Protein AF-A0A1Y4GS30-F1 (afdb_monomer_lite)

Structure (mmCIF, N/CA/C/O backbone):
data_AF-A0A1Y4GS30-F1
#
_entry.id   AF-A0A1Y4GS30-F1
#
loop_
_atom_site.group_PDB
_atom_site.id
_atom_site.type_symbol
_atom_site.label_atom_id
_atom_site.label_alt_id
_atom_site.label_comp_id
_atom_site.label_asym_id
_atom_site.label_entity_id
_atom_site.label_seq_id
_atom_site.pdbx_PDB_ins_code
_atom_site.Cartn_x
_atom_site.Cartn_y
_atom_site.Cartn_z
_atom_site.occupancy
_atom_site.B_iso_or_equiv
_atom_site.auth_seq_id
_atom_site.auth_comp_id
_atom_site.auth_asym_id
_atom_site.auth_atom_id
_atom_site.pdbx_PDB_model_num
ATOM 1 N N . MET A 1 1 ? -28.323 31.163 42.365 1.00 48.56 1 MET A N 1
ATOM 2 C CA . MET A 1 1 ? -28.363 29.810 41.757 1.00 48.56 1 MET A CA 1
ATOM 3 C C . MET A 1 1 ? -28.114 29.895 40.238 1.00 48.56 1 MET A C 1
ATOM 5 O O . MET A 1 1 ? -29.053 29.771 39.469 1.00 48.56 1 MET A O 1
ATOM 9 N N . SER A 1 2 ? -26.880 30.161 39.776 1.00 55.72 2 SER A N 1
ATOM 10 C CA . SER A 1 2 ? -26.610 30.411 38.332 1.00 55.72 2 SER A CA 1
ATOM 11 C C . SER A 1 2 ? -25.763 29.321 37.653 1.00 55.72 2 SER A C 1
ATOM 13 O O . SER A 1 2 ? -26.032 28.942 36.515 1.00 55.72 2 SER A O 1
ATOM 15 N N . ILE A 1 3 ? -24.796 28.742 38.376 1.00 56.81 3 ILE A N 1
ATOM 16 C CA . ILE A 1 3 ? -23.841 27.756 37.838 1.00 56.81 3 ILE A CA 1
ATOM 17 C C . ILE A 1 3 ? -24.564 26.498 37.322 1.00 56.81 3 ILE A C 1
ATOM 19 O O . ILE A 1 3 ? -24.386 26.117 36.169 1.00 56.81 3 ILE A O 1
ATOM 23 N N . PHE A 1 4 ? -25.461 25.917 38.128 1.00 55.44 4 PHE A N 1
ATOM 24 C CA . PHE A 1 4 ? -26.267 24.751 37.740 1.00 55.44 4 PHE A CA 1
ATOM 25 C C . PHE A 1 4 ? -27.168 25.010 36.522 1.00 55.44 4 PHE A C 1
ATOM 27 O O . PHE A 1 4 ? -27.293 24.137 35.668 1.00 55.44 4 PHE A O 1
ATOM 34 N N . LYS A 1 5 ? -27.739 26.217 36.384 1.00 62.50 5 LYS A N 1
ATOM 35 C CA . LYS A 1 5 ? -28.619 26.559 35.250 1.00 62.50 5 LYS A CA 1
ATOM 36 C C . LYS A 1 5 ? -27.838 26.687 33.931 1.00 62.50 5 LYS A C 1
ATOM 38 O O . LYS A 1 5 ? -28.367 26.353 32.876 1.00 62.50 5 LYS A O 1
ATOM 43 N N . LYS A 1 6 ? -26.557 27.086 33.990 1.00 63.38 6 LYS A N 1
ATOM 44 C CA . LYS A 1 6 ? -25.631 27.024 32.842 1.00 63.38 6 LYS A CA 1
ATOM 45 C C . LYS A 1 6 ? -25.141 25.599 32.559 1.00 63.38 6 LYS A C 1
ATOM 47 O O . LYS A 1 6 ? -25.069 25.220 31.397 1.00 63.38 6 LYS A O 1
ATOM 52 N N . MET A 1 7 ? -24.869 24.806 33.599 1.00 61.97 7 MET A N 1
ATOM 53 C CA . MET A 1 7 ? -24.456 23.404 33.460 1.00 61.97 7 MET A CA 1
ATOM 54 C C . MET A 1 7 ? -25.540 22.561 32.765 1.00 61.97 7 MET A C 1
ATOM 56 O O . MET A 1 7 ? -25.237 21.860 31.808 1.00 61.97 7 MET A O 1
ATOM 60 N N . GLY A 1 8 ? -26.811 22.692 33.171 1.00 68.00 8 GLY A N 1
ATOM 61 C CA . GLY A 1 8 ? -27.934 21.991 32.531 1.00 68.00 8 GLY A CA 1
ATOM 62 C C . GLY A 1 8 ? -28.070 22.315 31.039 1.00 68.00 8 GLY A C 1
ATOM 63 O O . GLY A 1 8 ? -28.134 21.403 30.217 1.00 68.00 8 GLY A O 1
ATOM 64 N N . ARG A 1 9 ? -27.998 23.603 30.670 1.00 70.50 9 ARG A N 1
ATOM 65 C CA . ARG A 1 9 ? -28.057 24.042 29.264 1.00 70.50 9 ARG A CA 1
ATOM 66 C C . ARG A 1 9 ? -26.865 23.549 28.426 1.00 70.50 9 ARG A C 1
ATOM 68 O O . ARG A 1 9 ? -27.031 23.320 27.236 1.00 70.50 9 ARG A O 1
ATOM 75 N N . ALA A 1 10 ? -25.693 23.336 29.031 1.00 60.59 10 ALA A N 1
ATOM 76 C CA . ALA A 1 10 ? -24.529 22.734 28.367 1.00 60.59 10 ALA A CA 1
ATOM 77 C C . ALA A 1 10 ? -24.611 21.196 28.227 1.00 60.59 10 ALA A C 1
ATOM 79 O O . ALA A 1 10 ? -23.853 20.614 27.457 1.00 60.59 10 ALA A O 1
ATOM 80 N N . LEU A 1 11 ? -25.529 20.545 28.949 1.00 61.75 11 LEU A N 1
ATOM 81 C CA . LEU A 1 11 ? -25.795 19.099 28.929 1.00 61.75 11 LEU A CA 1
ATOM 82 C C . LEU A 1 11 ? -27.113 18.746 28.208 1.00 61.75 11 LEU A C 1
ATOM 84 O O . LEU A 1 11 ? -27.668 17.672 28.421 1.00 61.75 11 LEU A O 1
ATOM 88 N N . GLY A 1 12 ? -27.625 19.646 27.362 1.00 48.38 12 GLY A N 1
ATOM 89 C CA . GLY A 1 12 ? -28.823 19.414 26.545 1.00 48.38 12 GLY A CA 1
ATOM 90 C C . GLY A 1 12 ? -30.163 19.642 27.254 1.00 48.38 12 GLY A C 1
ATOM 91 O O . GLY A 1 12 ? -31.205 19.479 26.630 1.00 48.38 12 GLY A O 1
ATOM 92 N N . PHE A 1 13 ? -30.173 20.070 28.521 1.00 51.03 13 PHE A N 1
ATOM 93 C CA . PHE A 1 13 ? -31.404 20.456 29.218 1.00 51.03 13 PHE A CA 1
ATOM 94 C C . PHE A 1 13 ? -31.735 21.933 28.956 1.00 51.03 13 PHE A C 1
ATOM 96 O O . PHE A 1 13 ? -31.491 22.813 29.790 1.00 51.03 13 PHE A O 1
ATOM 103 N N . SER A 1 14 ? -32.303 22.210 27.780 1.00 44.69 14 SER A N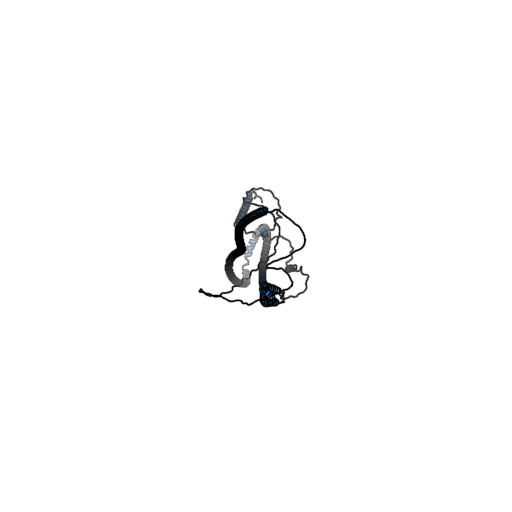 1
ATOM 104 C CA . SER A 1 14 ? -33.103 23.412 27.538 1.00 44.69 14 SER A CA 1
ATOM 105 C C . SER A 1 14 ? -34.436 23.278 28.276 1.00 44.69 14 SER A C 1
ATOM 107 O O . SER A 1 14 ? -35.294 22.487 27.899 1.00 44.69 14 SER A O 1
ATOM 109 N N . GLY A 1 15 ? -34.586 24.028 29.368 1.00 47.12 15 GLY A N 1
ATOM 110 C CA . GLY A 1 15 ? -35.886 24.235 29.998 1.00 47.12 15 GLY A CA 1
ATOM 111 C C . GLY A 1 15 ? -36.679 25.274 29.215 1.00 47.12 15 GLY A C 1
ATOM 112 O O . GLY A 1 15 ? -36.551 26.465 29.504 1.00 47.12 15 GLY A O 1
ATOM 113 N N . GLU A 1 16 ? -37.453 24.804 28.243 1.00 36.31 16 GLU A N 1
ATOM 114 C CA . GLU A 1 16 ? -38.659 25.466 27.756 1.00 36.31 16 GLU A CA 1
ATOM 115 C C . GLU A 1 16 ? -39.857 24.697 28.326 1.00 36.31 16 GLU A C 1
ATOM 117 O O . GLU A 1 16 ? -40.036 23.511 28.046 1.00 36.31 16 GLU A O 1
ATOM 122 N N . ASP A 1 17 ? -40.637 25.368 29.174 1.00 42.25 17 ASP A N 1
ATOM 123 C CA . ASP A 1 17 ? -41.907 24.860 29.692 1.00 42.25 17 ASP A CA 1
ATOM 124 C C . ASP A 1 17 ? -42.997 25.080 28.627 1.00 42.25 17 ASP A C 1
ATOM 126 O O . ASP A 1 17 ? -43.800 26.008 28.722 1.00 42.25 17 ASP A O 1
ATOM 130 N N . ASP A 1 18 ? -43.001 24.246 27.584 1.00 38.78 18 ASP A N 1
ATOM 131 C CA . ASP A 1 18 ? -44.171 24.097 26.714 1.00 38.78 18 ASP A CA 1
ATOM 132 C C . ASP A 1 18 ? -45.238 23.281 27.463 1.00 38.78 18 ASP A C 1
ATOM 134 O O . ASP A 1 18 ? -45.030 22.105 27.780 1.00 38.78 18 ASP A O 1
ATOM 138 N N . GLU A 1 19 ? -46.405 23.882 27.712 1.00 48.16 19 GLU A N 1
ATOM 139 C CA . GLU A 1 19 ? -47.595 23.207 28.255 1.00 48.16 19 GLU A CA 1
ATOM 140 C C . GLU A 1 19 ? -48.232 22.279 27.197 1.00 48.16 19 GLU A C 1
ATOM 142 O O . GLU A 1 19 ? -49.360 22.477 26.746 1.00 48.16 19 GLU A O 1
ATOM 147 N N . MET A 1 20 ? -47.493 21.255 26.759 1.00 34.38 20 MET A N 1
ATOM 148 C CA . MET A 1 20 ? -47.977 20.289 25.776 1.00 34.38 20 MET A CA 1
ATOM 149 C C . MET A 1 20 ? -48.876 19.241 26.446 1.00 34.38 20 MET A C 1
ATOM 151 O O . MET A 1 20 ? -48.427 18.399 27.225 1.00 34.38 20 MET A O 1
ATOM 155 N N . GLU A 1 21 ? -50.168 19.329 26.132 1.00 41.72 21 GLU A N 1
ATOM 156 C CA . GLU A 1 21 ? -51.262 18.590 26.765 1.00 41.72 21 GLU A CA 1
ATOM 157 C C . GLU A 1 21 ? -51.044 17.060 26.758 1.00 41.72 21 GLU A C 1
ATOM 159 O O . GLU A 1 21 ? -50.711 16.444 25.741 1.00 41.72 21 GLU A O 1
ATOM 164 N N . SER A 1 22 ? -51.205 16.426 27.923 1.00 44.31 22 SER A N 1
ATOM 165 C CA . SER A 1 22 ? -50.686 15.082 28.191 1.00 44.31 22 SER A CA 1
ATOM 166 C C . SER A 1 22 ? -51.575 13.948 27.666 1.00 44.31 22 SER A C 1
ATOM 168 O O . SER A 1 22 ? -52.386 13.367 28.389 1.00 44.31 22 SER A O 1
ATOM 170 N N . GLN A 1 23 ? -51.358 13.543 26.412 1.00 41.56 23 GLN A N 1
ATOM 171 C CA . GLN A 1 23 ? -51.872 12.259 25.921 1.00 41.56 23 GLN A CA 1
ATOM 172 C C . GLN A 1 23 ? -51.009 11.078 26.419 1.00 41.56 23 GLN A C 1
ATOM 174 O O . GLN A 1 23 ? -49.777 11.155 26.393 1.00 41.56 23 GLN A O 1
ATOM 179 N N . PRO A 1 24 ? -51.619 9.968 26.880 1.00 40.75 24 PRO A N 1
ATOM 180 C CA . PRO A 1 24 ? -50.879 8.830 27.415 1.00 40.75 24 PRO A CA 1
ATOM 181 C C . PRO A 1 24 ? -50.162 8.054 26.303 1.00 40.75 24 PRO A C 1
ATOM 183 O O . PRO A 1 24 ? -50.787 7.558 25.366 1.00 40.75 24 PRO A O 1
ATOM 186 N N . TYR A 1 25 ? -48.846 7.888 26.442 1.00 44.12 25 TYR A N 1
ATOM 187 C CA . TYR A 1 25 ? -48.029 7.076 25.538 1.00 44.12 25 TYR A CA 1
ATOM 188 C C . TYR A 1 25 ? -48.334 5.578 25.708 1.00 44.12 25 TYR A C 1
ATOM 190 O O . TYR A 1 25 ? -47.716 4.891 26.523 1.00 44.12 25 TYR A O 1
ATOM 198 N N . THR A 1 26 ? -49.277 5.056 24.922 1.00 50.38 26 THR A N 1
ATOM 199 C CA . THR A 1 26 ? -49.462 3.611 24.728 1.00 50.38 26 THR A CA 1
ATOM 200 C C . THR A 1 26 ? -48.469 3.073 23.689 1.00 50.38 26 THR A C 1
ATOM 202 O O . THR A 1 26 ? -47.970 3.804 22.830 1.00 50.38 26 THR A O 1
ATOM 205 N N . ALA A 1 27 ? -48.166 1.773 23.755 1.00 48.91 27 ALA A N 1
ATOM 206 C CA . ALA A 1 27 ? -47.148 1.141 22.906 1.00 48.91 27 ALA A CA 1
ATOM 207 C C . ALA A 1 27 ? -47.478 1.153 21.394 1.00 48.91 27 ALA A C 1
ATOM 209 O O . ALA A 1 27 ? -46.586 0.975 20.567 1.00 48.91 27 ALA A O 1
ATOM 210 N N . GLU A 1 28 ? -48.737 1.399 21.028 1.00 52.19 28 GLU A N 1
ATOM 211 C CA . GLU A 1 28 ? -49.251 1.374 19.650 1.00 52.19 28 GLU A CA 1
ATOM 212 C C . GLU A 1 28 ? -48.776 2.576 18.807 1.00 52.19 28 GLU A C 1
ATOM 214 O O . GLU A 1 28 ? -48.686 2.490 17.579 1.00 52.19 28 GLU A O 1
ATOM 219 N N . ASN A 1 29 ? -48.393 3.687 19.448 1.00 51.16 29 ASN A N 1
ATOM 220 C CA . ASN A 1 29 ? -47.920 4.882 18.741 1.00 51.16 29 ASN A CA 1
ATOM 221 C C . ASN A 1 29 ? -46.513 4.717 18.138 1.00 51.16 29 ASN A C 1
ATOM 223 O O . ASN A 1 29 ? -46.190 5.382 17.155 1.00 51.16 29 ASN A O 1
ATOM 227 N N . ILE A 1 30 ? -45.686 3.809 18.672 1.00 52.72 30 ILE A N 1
ATOM 228 C CA . ILE A 1 30 ? -44.314 3.584 18.182 1.00 52.72 30 ILE A CA 1
ATOM 229 C C . ILE A 1 30 ? -44.329 2.822 16.846 1.00 52.72 30 ILE A C 1
ATOM 231 O O . ILE A 1 30 ? -43.533 3.112 15.955 1.00 52.72 30 ILE A O 1
ATOM 235 N N . THR A 1 31 ? -45.271 1.894 16.659 1.00 46.53 31 THR A N 1
ATOM 236 C CA . THR A 1 31 ? -45.411 1.120 15.414 1.00 46.53 31 THR A CA 1
ATOM 237 C C . THR A 1 31 ? -45.831 1.967 14.211 1.00 46.53 31 THR A C 1
ATOM 239 O O . THR A 1 31 ? -45.368 1.713 13.100 1.00 46.53 31 THR A O 1
ATOM 242 N N . ASN A 1 32 ? -46.643 3.008 14.412 1.00 49.16 32 ASN A N 1
ATOM 243 C CA . ASN A 1 32 ? -47.182 3.814 13.309 1.00 49.16 32 ASN A CA 1
ATOM 244 C C . ASN A 1 32 ? -46.133 4.724 12.641 1.00 49.16 32 ASN A C 1
ATOM 246 O O . ASN A 1 32 ? -46.255 5.024 11.451 1.00 49.16 32 ASN A O 1
ATOM 250 N N . ALA A 1 33 ? -45.068 5.109 13.356 1.00 44.59 33 ALA A N 1
ATOM 251 C CA . ALA A 1 33 ? -43.964 5.882 12.783 1.00 44.59 33 ALA A CA 1
ATOM 252 C C . ALA A 1 33 ? -43.205 5.093 11.697 1.00 44.59 33 ALA A C 1
ATOM 254 O O . ALA A 1 33 ? -42.925 5.628 10.628 1.00 44.59 33 ALA A O 1
ATOM 255 N N . CYS A 1 34 ? -42.954 3.797 11.918 1.00 41.16 34 CYS A N 1
ATOM 256 C CA . CYS A 1 34 ? -42.267 2.931 10.949 1.00 41.16 34 CYS A CA 1
ATOM 257 C C . CYS A 1 34 ? -43.147 2.472 9.770 1.00 41.16 34 CYS A C 1
ATOM 259 O O . CYS A 1 34 ? -42.624 1.898 8.814 1.00 41.16 34 CYS A O 1
ATOM 261 N N . VAL A 1 35 ? -44.463 2.705 9.821 1.00 45.38 35 VAL A N 1
ATOM 262 C CA . VAL A 1 35 ? -45.382 2.443 8.698 1.00 45.38 35 VAL A CA 1
ATOM 263 C C . VAL A 1 35 ? -45.491 3.667 7.788 1.00 45.38 35 VAL A C 1
ATOM 265 O O . VAL A 1 35 ? -45.446 3.527 6.569 1.00 45.38 35 VAL A O 1
ATOM 268 N N . ARG A 1 36 ? -45.567 4.880 8.354 1.00 40.59 36 ARG A N 1
ATOM 269 C CA . ARG A 1 36 ? -45.916 6.096 7.598 1.00 40.59 36 ARG A CA 1
ATOM 270 C C . ARG A 1 36 ? -44.874 6.546 6.565 1.00 40.59 36 ARG A C 1
ATOM 272 O O . ARG A 1 36 ? -45.244 7.197 5.593 1.00 40.59 36 ARG A O 1
ATOM 279 N N . GLU A 1 37 ? -43.604 6.172 6.719 1.00 41.09 37 GLU A N 1
ATOM 280 C CA . GLU A 1 37 ? -42.578 6.390 5.681 1.00 41.09 37 GLU A CA 1
ATOM 281 C C . GLU A 1 37 ? -42.564 5.300 4.592 1.00 41.09 37 GLU A C 1
ATOM 283 O O . GLU A 1 37 ? -41.917 5.472 3.562 1.00 41.09 37 GLU A O 1
ATOM 288 N N . ARG A 1 38 ? -43.298 4.192 4.776 1.00 42.22 38 ARG A N 1
ATOM 289 C CA . ARG A 1 38 ? -43.273 3.022 3.880 1.00 42.22 38 ARG A CA 1
ATOM 290 C C . ARG A 1 38 ? -44.431 2.958 2.876 1.00 42.22 38 ARG A C 1
ATOM 292 O O . ARG A 1 38 ? -44.456 2.055 2.048 1.00 42.22 38 ARG A O 1
ATOM 299 N N . GLU A 1 39 ? -45.356 3.916 2.920 1.00 37.00 39 GLU A N 1
ATOM 300 C CA . GLU A 1 39 ? -46.543 3.979 2.046 1.00 37.00 39 GLU A CA 1
ATOM 301 C C . GLU A 1 39 ? -46.443 5.048 0.933 1.00 37.00 39 GLU A C 1
ATOM 303 O O . GLU A 1 39 ? -47.391 5.244 0.178 1.00 37.00 39 GLU A O 1
ATOM 308 N N . SER A 1 40 ? -45.306 5.746 0.795 1.00 38.28 40 SER A N 1
ATOM 309 C CA . SER A 1 40 ? -45.134 6.845 -0.179 1.00 38.28 40 SER A CA 1
ATOM 310 C C . SER A 1 40 ? -44.544 6.435 -1.539 1.00 38.28 40 SER A C 1
ATOM 312 O O . SER A 1 40 ? -44.523 7.248 -2.463 1.00 38.28 40 SER A O 1
ATOM 314 N N . GLN A 1 41 ? -44.082 5.187 -1.692 1.00 38.69 41 GLN A N 1
ATOM 315 C CA . GLN A 1 41 ? -43.578 4.623 -2.952 1.00 38.69 41 GLN A CA 1
ATOM 316 C C . GLN A 1 41 ? -44.034 3.160 -3.081 1.00 38.69 41 GLN A C 1
ATOM 318 O O . GLN A 1 41 ? -43.409 2.269 -2.509 1.00 38.69 41 GLN A O 1
ATOM 323 N N . GLY A 1 42 ? -45.140 2.902 -3.796 1.00 31.17 42 GLY A N 1
ATOM 324 C CA . GLY A 1 42 ? -45.719 1.548 -3.826 1.00 31.17 42 GLY A CA 1
ATOM 325 C C . GLY A 1 42 ? -46.841 1.226 -4.824 1.00 31.17 42 GLY A C 1
ATOM 326 O O . GLY A 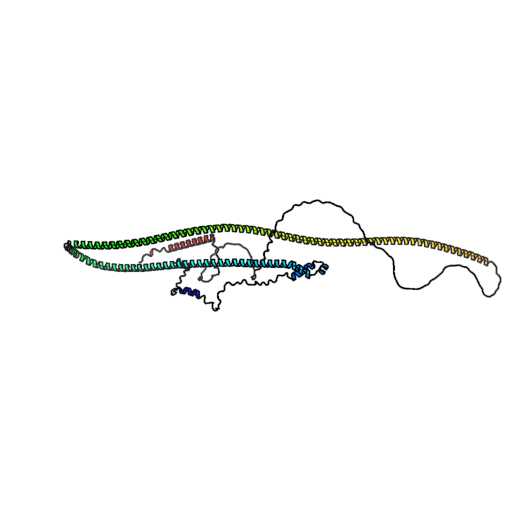1 42 ? -47.206 0.056 -4.917 1.00 31.17 42 GLY A O 1
ATOM 327 N N . GLU A 1 43 ? -47.379 2.171 -5.606 1.00 35.84 43 GLU A N 1
ATOM 328 C CA . GLU A 1 43 ? -48.340 1.824 -6.671 1.00 35.84 43 GLU A CA 1
ATOM 329 C C . GLU A 1 43 ? -47.632 1.350 -7.949 1.00 35.84 43 GLU A C 1
ATOM 331 O O . GLU A 1 43 ? -47.466 2.103 -8.903 1.00 35.84 43 GLU A O 1
ATOM 336 N N . HIS A 1 44 ? -47.217 0.081 -7.951 1.00 31.08 44 HIS A N 1
ATOM 337 C CA . HIS A 1 44 ? -47.442 -0.855 -9.062 1.00 31.08 44 HIS A CA 1
ATOM 338 C C . HIS A 1 44 ? -47.013 -2.265 -8.635 1.00 31.08 44 HIS A C 1
ATOM 340 O O . HIS A 1 44 ? -45.830 -2.599 -8.623 1.00 31.08 44 HIS A O 1
ATOM 346 N N . ALA A 1 45 ? -47.991 -3.103 -8.291 1.00 34.62 45 ALA A N 1
ATOM 347 C CA . ALA A 1 45 ? -47.772 -4.517 -8.013 1.00 34.62 45 ALA A CA 1
ATOM 348 C C . ALA A 1 45 ? -48.135 -5.362 -9.240 1.00 34.62 45 ALA A C 1
ATOM 350 O O . ALA A 1 45 ? -49.267 -5.297 -9.715 1.00 34.62 45 ALA A O 1
ATOM 351 N N . GLU A 1 46 ? -47.218 -6.220 -9.687 1.00 30.20 46 GLU A N 1
ATOM 352 C CA . GLU A 1 46 ? -47.570 -7.432 -10.431 1.00 30.20 46 GLU A CA 1
ATOM 353 C C . GLU A 1 46 ? -46.659 -8.599 -10.004 1.00 30.20 46 GLU A C 1
ATOM 355 O O . GLU A 1 46 ? -45.624 -8.402 -9.365 1.00 30.20 46 GLU A O 1
ATOM 360 N N . SER A 1 47 ? -47.119 -9.832 -10.220 1.00 36.69 47 SER A N 1
ATOM 361 C CA . SER A 1 47 ? -46.693 -11.006 -9.450 1.00 36.69 47 SER A CA 1
ATOM 362 C C . SER A 1 47 ? -45.449 -11.715 -9.998 1.00 36.69 47 SER A C 1
ATOM 364 O O . SER A 1 47 ? -45.404 -12.077 -11.172 1.00 36.69 47 SER A O 1
ATOM 366 N N . ALA A 1 48 ? -44.504 -12.042 -9.110 1.00 29.42 48 ALA A N 1
ATOM 367 C CA . ALA A 1 48 ? -43.520 -13.104 -9.319 1.00 29.42 48 ALA A CA 1
ATOM 368 C C . ALA A 1 48 ? -43.190 -13.819 -7.992 1.00 29.42 48 ALA A C 1
ATOM 370 O O . ALA A 1 48 ? -43.088 -13.191 -6.938 1.00 29.42 48 ALA A O 1
ATOM 371 N N . ALA A 1 49 ? -43.044 -15.145 -8.050 1.00 33.69 49 ALA A N 1
ATOM 372 C CA . ALA A 1 49 ? -42.668 -16.013 -6.929 1.00 33.69 49 ALA A CA 1
ATOM 373 C C . ALA A 1 49 ? -41.123 -16.115 -6.804 1.00 33.69 49 ALA A C 1
ATOM 375 O O . ALA A 1 49 ? -40.424 -15.710 -7.736 1.00 33.69 49 ALA A O 1
ATOM 376 N N . PRO A 1 50 ? -40.550 -16.615 -5.686 1.00 33.81 50 PRO A N 1
ATOM 377 C CA . PRO A 1 50 ? -39.107 -16.531 -5.461 1.00 33.81 50 PRO A CA 1
ATOM 378 C C . PRO A 1 50 ? -38.321 -17.441 -6.412 1.00 33.81 50 PRO A C 1
ATOM 380 O O . PRO A 1 50 ? -38.519 -18.655 -6.430 1.00 33.81 50 PRO A O 1
ATOM 383 N N . ALA A 1 51 ? -37.397 -16.845 -7.166 1.00 28.81 51 ALA A N 1
ATOM 384 C CA . ALA A 1 51 ? -36.404 -17.568 -7.947 1.00 28.81 51 ALA A CA 1
ATOM 385 C C . ALA A 1 51 ? -35.152 -17.855 -7.100 1.00 28.81 51 ALA A C 1
ATOM 387 O O . ALA A 1 51 ? -34.682 -16.999 -6.348 1.00 28.81 51 ALA A O 1
ATOM 388 N N . GLU A 1 52 ? -34.606 -19.058 -7.256 1.00 33.09 52 GLU A N 1
ATOM 389 C CA . GLU A 1 52 ? -33.274 -19.434 -6.774 1.00 33.09 52 GLU A CA 1
ATOM 390 C C . GLU A 1 52 ? -32.174 -18.615 -7.491 1.00 33.09 52 GLU A C 1
ATOM 392 O O . GLU A 1 52 ? -32.461 -17.970 -8.505 1.00 33.09 52 GLU A O 1
ATOM 397 N N . PRO A 1 53 ? -30.914 -18.603 -7.004 1.00 35.97 53 PRO A N 1
ATOM 398 C CA . PRO A 1 53 ? -29.804 -17.925 -7.680 1.00 35.97 53 PRO A CA 1
ATOM 399 C C . PRO A 1 53 ? -29.431 -18.617 -9.005 1.00 35.97 53 PRO A C 1
ATOM 401 O O . PRO A 1 53 ? -28.441 -19.344 -9.101 1.00 35.97 53 PRO A O 1
ATOM 404 N N . SER A 1 54 ? -30.233 -18.371 -10.041 1.00 30.09 54 SER A N 1
ATOM 405 C CA . SER A 1 54 ? -30.006 -18.850 -11.400 1.00 30.09 54 SER A CA 1
ATOM 406 C C . SER A 1 54 ? -28.647 -18.400 -11.922 1.00 30.09 54 SER A C 1
ATOM 408 O O . SER A 1 54 ? -28.320 -17.210 -11.906 1.00 30.09 54 SER A O 1
ATOM 410 N N . HIS A 1 55 ? -27.890 -19.367 -12.444 1.00 37.81 55 HIS A N 1
ATOM 411 C CA . HIS A 1 55 ? -26.676 -19.153 -13.225 1.00 37.81 55 HIS A CA 1
ATOM 412 C C . HIS A 1 55 ? -26.855 -17.996 -14.221 1.00 37.81 55 HIS A C 1
ATOM 414 O O . HIS A 1 55 ? -27.615 -18.106 -15.176 1.00 37.81 55 HIS A O 1
ATOM 420 N N . ASN A 1 56 ? -26.098 -16.915 -14.030 1.00 33.59 56 ASN A N 1
ATOM 421 C CA . ASN A 1 56 ? -25.887 -15.875 -15.040 1.00 33.59 56 ASN A CA 1
ATOM 422 C C . ASN A 1 56 ? -24.388 -15.707 -15.332 1.00 33.59 56 ASN A C 1
ATOM 424 O O . ASN A 1 56 ? -23.853 -14.608 -15.449 1.00 33.59 56 ASN A O 1
ATOM 428 N N . THR A 1 57 ? -23.724 -16.854 -15.490 1.00 36.38 57 THR A N 1
ATOM 429 C CA . THR A 1 57 ? -22.386 -16.986 -16.091 1.00 36.38 57 THR A CA 1
ATOM 430 C C . THR A 1 57 ? -22.499 -17.644 -17.474 1.00 36.38 57 THR A C 1
ATOM 432 O O . THR A 1 57 ? -21.658 -18.444 -17.868 1.00 36.38 57 THR A O 1
ATOM 435 N N . GLU A 1 58 ? -23.575 -17.330 -18.204 1.00 37.06 58 GLU A N 1
ATOM 436 C CA . GLU A 1 58 ? -23.839 -17.800 -19.576 1.00 37.06 58 GLU A CA 1
ATOM 437 C C . GLU A 1 58 ? -23.803 -16.637 -20.589 1.00 37.06 58 GLU A C 1
ATOM 439 O O . GLU A 1 58 ? -24.439 -16.644 -21.639 1.00 37.06 58 GLU A O 1
ATOM 444 N N . VAL A 1 59 ? -22.992 -15.617 -20.290 1.00 36.59 59 VAL A N 1
ATOM 445 C CA . VAL A 1 59 ? -22.574 -14.624 -21.282 1.00 36.59 59 VAL A CA 1
ATOM 446 C C . VAL A 1 59 ? -21.394 -15.204 -22.061 1.00 36.59 59 VAL A C 1
ATOM 448 O O . VAL A 1 59 ? -20.279 -15.277 -21.553 1.00 36.59 59 VAL A O 1
ATOM 451 N N . LEU A 1 60 ? -21.655 -15.590 -23.311 1.00 38.84 60 LEU A N 1
ATOM 452 C CA . LEU A 1 60 ? -20.649 -15.924 -24.327 1.00 38.84 60 LEU A CA 1
ATOM 453 C C . LEU A 1 60 ? -19.734 -17.126 -24.013 1.00 38.84 60 LEU A C 1
ATOM 455 O O . LEU A 1 60 ? -18.540 -17.094 -24.311 1.00 38.84 60 LEU A O 1
ATOM 459 N N . ARG A 1 61 ? -20.313 -18.264 -23.598 1.00 35.59 61 ARG A N 1
ATOM 460 C CA . ARG A 1 61 ? -19.757 -19.573 -24.007 1.00 35.59 61 ARG A CA 1
ATOM 461 C C . ARG A 1 61 ? -20.234 -19.941 -25.420 1.00 35.59 61 ARG A C 1
ATOM 463 O O . ARG A 1 61 ? -20.777 -21.017 -25.654 1.00 35.59 61 ARG A O 1
ATOM 470 N N . SER A 1 62 ? -20.026 -19.029 -26.368 1.00 32.47 62 SER A N 1
ATOM 471 C CA . SER A 1 62 ? -20.159 -19.334 -27.789 1.00 32.47 62 SER A CA 1
ATOM 472 C C . SER A 1 62 ? -19.005 -20.249 -28.181 1.00 32.47 62 SER A C 1
ATOM 474 O O . SER A 1 62 ? -17.926 -19.774 -28.528 1.00 32.47 62 SER A O 1
ATOM 476 N N . GLU A 1 63 ? -19.218 -21.564 -28.136 1.00 37.97 63 GLU A N 1
ATOM 477 C CA . GLU A 1 63 ? -18.314 -22.533 -28.771 1.00 37.97 63 GLU A CA 1
ATOM 478 C C . GLU A 1 63 ? -18.516 -22.546 -30.293 1.00 37.97 63 GLU A C 1
ATOM 480 O O . GLU A 1 63 ? -18.627 -23.592 -30.925 1.00 37.97 63 GLU A O 1
ATOM 485 N N . GLU A 1 64 ? -18.467 -21.356 -30.899 1.00 41.25 64 GLU A N 1
ATOM 486 C CA . GLU A 1 64 ? -17.929 -21.207 -32.247 1.00 41.25 64 GLU A CA 1
ATOM 487 C C . GLU A 1 64 ? -16.411 -21.401 -32.157 1.00 41.25 64 GLU A C 1
ATOM 489 O O . GLU A 1 64 ? -15.608 -20.489 -32.346 1.00 41.25 64 GLU A O 1
ATOM 494 N N . SER A 1 65 ? -16.012 -22.640 -31.862 1.00 38.31 65 SER A N 1
ATOM 495 C CA . SER A 1 65 ? -14.662 -23.156 -32.057 1.00 38.31 65 SER A CA 1
ATOM 496 C C . SER A 1 65 ? -14.393 -23.358 -33.551 1.00 38.31 65 SER A C 1
ATOM 498 O O . SER A 1 65 ? -13.961 -24.420 -33.996 1.00 38.31 65 SER A O 1
ATOM 500 N N . GLY A 1 66 ? -14.621 -22.297 -34.335 1.00 49.12 66 GLY A N 1
ATOM 501 C CA . GLY A 1 66 ? -13.929 -22.132 -35.600 1.00 49.12 66 GLY A CA 1
ATOM 502 C C . GLY A 1 66 ? -12.441 -22.195 -35.289 1.00 49.12 66 GLY A C 1
ATOM 503 O O . GLY A 1 66 ? -11.942 -21.398 -34.491 1.00 49.12 66 GLY A O 1
ATOM 504 N N . GLU A 1 67 ? -11.758 -23.201 -35.833 1.00 62.88 67 GLU A N 1
ATOM 505 C CA . GLU A 1 67 ? -10.328 -23.367 -35.605 1.00 62.88 67 GLU A CA 1
ATOM 506 C C . GLU A 1 67 ? -9.616 -22.059 -35.939 1.00 62.88 67 GLU A C 1
ATOM 508 O O . GLU A 1 67 ? -9.785 -21.521 -37.035 1.00 62.88 67 GLU A O 1
ATOM 513 N N . ILE A 1 68 ? -8.812 -21.556 -35.000 1.00 72.19 68 ILE A N 1
ATOM 514 C CA . ILE A 1 68 ? -8.041 -20.333 -35.213 1.00 72.19 68 ILE A CA 1
ATOM 515 C C . ILE A 1 68 ? -6.851 -20.690 -36.105 1.00 72.19 68 ILE A C 1
ATOM 517 O O . ILE A 1 68 ? -5.745 -20.940 -35.633 1.00 72.19 68 ILE A O 1
ATOM 521 N N . GLN A 1 69 ? -7.138 -20.793 -37.398 1.00 77.00 69 GLN A N 1
ATOM 522 C CA . GLN A 1 69 ? -6.173 -21.071 -38.448 1.00 77.00 69 GLN A CA 1
ATOM 523 C C . GLN A 1 69 ? -5.251 -19.863 -38.635 1.00 77.00 69 GLN A C 1
ATOM 525 O O . GLN A 1 69 ? -5.676 -18.712 -38.490 1.00 77.00 69 GLN A O 1
ATOM 530 N N . LEU A 1 70 ? -3.988 -20.125 -38.964 1.00 80.50 70 LEU A N 1
ATOM 531 C CA . LEU A 1 70 ? -3.016 -19.086 -39.305 1.00 80.50 70 LEU A CA 1
ATOM 532 C C . LEU A 1 70 ? -3.546 -18.211 -40.467 1.00 80.50 70 LEU A C 1
ATOM 534 O O . LEU A 1 70 ? -3.806 -18.752 -41.543 1.00 80.50 70 LEU A O 1
ATOM 538 N N . PRO A 1 71 ? -3.722 -16.880 -40.292 1.00 85.94 71 PRO A N 1
ATOM 539 C CA . PRO A 1 71 ? -4.377 -16.048 -41.296 1.00 85.94 71 PRO A CA 1
ATOM 540 C C . PRO A 1 71 ? -3.683 -16.066 -42.658 1.00 85.94 71 PRO A C 1
ATOM 542 O O . PRO A 1 71 ? -2.474 -15.864 -42.776 1.00 85.94 71 PRO A O 1
ATOM 545 N N . ASP A 1 72 ? -4.491 -16.229 -43.701 1.00 81.25 72 ASP A N 1
ATOM 546 C CA . ASP A 1 72 ? -4.027 -16.476 -45.068 1.00 81.25 72 ASP A CA 1
ATOM 547 C C . ASP A 1 72 ? -3.185 -15.315 -45.647 1.00 81.25 72 ASP A C 1
ATOM 549 O O . ASP A 1 72 ? -2.274 -15.522 -46.448 1.00 81.25 72 ASP A O 1
ATOM 553 N N . THR A 1 73 ? -3.424 -14.095 -45.151 1.00 84.69 73 THR A N 1
ATOM 554 C CA . THR A 1 73 ? -2.648 -12.878 -45.442 1.00 84.69 73 THR A CA 1
ATOM 555 C C . THR A 1 73 ? -1.269 -12.859 -44.775 1.00 84.69 73 THR A C 1
ATOM 557 O O . THR A 1 73 ? -0.328 -12.294 -45.328 1.00 84.69 73 THR A O 1
ATOM 560 N N . MET A 1 74 ? -1.114 -13.481 -43.601 1.00 84.06 74 MET A N 1
ATOM 561 C CA . MET A 1 74 ? 0.183 -13.611 -42.929 1.00 84.06 74 MET A CA 1
ATOM 562 C C . MET A 1 74 ? 1.067 -14.616 -43.672 1.00 84.06 74 MET A C 1
ATOM 564 O O . MET A 1 74 ? 2.244 -14.341 -43.900 1.00 84.06 74 MET A O 1
ATOM 568 N N . LEU A 1 75 ? 0.482 -15.730 -44.129 1.00 85.31 75 LEU A N 1
ATOM 569 C CA . LEU A 1 75 ? 1.148 -16.683 -45.020 1.00 85.31 75 LEU A CA 1
ATOM 570 C C . LEU A 1 75 ? 1.607 -16.022 -46.322 1.00 85.31 75 LEU A C 1
ATOM 572 O O . LEU A 1 75 ? 2.753 -16.205 -46.720 1.00 85.31 75 LEU A O 1
ATOM 576 N N . GLU A 1 76 ? 0.745 -15.235 -46.969 1.00 88.12 76 GLU A N 1
ATOM 577 C CA . GLU A 1 76 ? 1.072 -14.551 -48.225 1.00 88.12 76 GLU A CA 1
ATOM 578 C C . GLU A 1 76 ? 2.253 -13.575 -48.067 1.00 88.12 76 GLU A C 1
ATOM 580 O O . GLU A 1 76 ? 3.187 -13.610 -48.867 1.00 88.12 76 GLU A O 1
ATOM 585 N N . VAL A 1 77 ? 2.292 -12.790 -46.982 1.00 87.88 77 VAL A N 1
ATOM 586 C CA . VAL A 1 77 ? 3.434 -11.912 -46.658 1.00 87.88 77 VAL A CA 1
ATOM 587 C C . VAL A 1 77 ? 4.709 -12.711 -46.351 1.00 87.88 77 VAL A C 1
ATOM 589 O O . VAL A 1 77 ? 5.797 -12.303 -46.760 1.00 87.88 77 VAL A O 1
ATOM 592 N N . MET A 1 78 ? 4.611 -13.859 -45.673 1.00 83.62 78 MET A N 1
ATOM 593 C CA . MET A 1 78 ? 5.770 -14.722 -45.403 1.00 83.62 78 MET A CA 1
ATOM 594 C C . MET A 1 78 ? 6.316 -15.379 -46.681 1.00 83.62 78 MET A C 1
ATOM 596 O O . MET A 1 78 ? 7.532 -15.393 -46.877 1.00 83.62 78 MET A O 1
ATOM 600 N N . VAL A 1 79 ? 5.442 -15.849 -47.577 1.00 87.00 79 VAL A N 1
ATOM 601 C CA . VAL A 1 79 ? 5.804 -16.368 -48.910 1.00 87.00 79 VAL A CA 1
ATOM 602 C C . VAL A 1 79 ? 6.432 -15.268 -49.768 1.00 87.00 79 VAL A C 1
ATOM 604 O O . VAL A 1 79 ? 7.440 -15.519 -50.431 1.00 87.00 79 VAL A O 1
ATOM 607 N N . GLU A 1 80 ? 5.901 -14.040 -49.739 1.00 87.88 80 GLU A N 1
ATOM 608 C CA . GLU A 1 80 ? 6.483 -12.920 -50.484 1.00 87.88 80 GLU A CA 1
ATOM 609 C C . GLU A 1 80 ? 7.869 -12.540 -49.940 1.00 87.88 80 GLU A C 1
ATOM 611 O O . GLU A 1 80 ? 8.813 -12.382 -50.713 1.00 87.88 80 GLU A O 1
ATOM 616 N N . MET A 1 81 ? 8.025 -12.442 -48.617 1.00 85.38 81 MET A N 1
ATOM 617 C CA . MET A 1 81 ? 9.307 -12.136 -47.977 1.00 85.38 81 MET A CA 1
ATOM 618 C C . MET A 1 81 ? 10.362 -13.214 -48.255 1.00 85.38 81 MET A C 1
ATOM 620 O O . MET A 1 81 ? 11.516 -12.876 -48.524 1.00 85.38 81 MET A O 1
ATOM 624 N N . LEU A 1 82 ? 9.971 -14.494 -48.247 1.00 85.25 82 LEU A N 1
ATOM 625 C CA . LEU A 1 82 ? 10.857 -15.604 -48.590 1.00 85.25 82 LEU A CA 1
ATOM 626 C C . LEU A 1 82 ? 11.297 -15.517 -50.058 1.00 85.25 82 LEU A C 1
ATOM 628 O O . LEU A 1 82 ? 12.497 -15.487 -50.332 1.00 85.25 82 LEU A O 1
ATOM 632 N N . ASN A 1 83 ? 10.351 -15.374 -50.992 1.00 86.12 83 ASN A N 1
ATOM 633 C CA . ASN A 1 83 ? 10.646 -15.292 -52.426 1.00 86.12 83 ASN A CA 1
ATOM 634 C C . ASN A 1 83 ? 11.447 -14.036 -52.809 1.00 86.12 83 ASN A C 1
ATOM 636 O O . ASN A 1 83 ? 12.312 -14.114 -53.675 1.00 86.12 83 ASN A O 1
ATOM 640 N N . ARG A 1 84 ? 11.256 -12.901 -52.122 1.00 87.31 84 ARG A N 1
ATOM 641 C CA . ARG A 1 84 ? 12.110 -11.704 -52.268 1.00 87.31 84 ARG A CA 1
ATOM 642 C C . ARG A 1 84 ? 13.570 -11.933 -51.844 1.00 87.31 84 ARG A C 1
ATOM 644 O O . ARG A 1 84 ? 14.415 -11.116 -52.199 1.00 87.31 84 ARG A O 1
ATOM 651 N N . SER A 1 85 ? 13.880 -12.998 -51.097 1.00 84.38 85 SER A N 1
ATOM 652 C CA . SER A 1 85 ? 15.259 -13.345 -50.711 1.00 84.38 85 SER A CA 1
ATOM 653 C C . SER A 1 85 ? 15.935 -14.361 -51.645 1.00 84.38 85 SER A C 1
ATOM 655 O O . SER A 1 85 ? 17.141 -14.583 -51.537 1.00 84.38 85 SER A O 1
ATOM 657 N N . LEU A 1 86 ? 15.188 -14.951 -52.588 1.00 87.19 86 LEU A N 1
ATOM 658 C CA . LEU A 1 86 ? 15.676 -15.968 -53.522 1.00 87.19 86 LEU A CA 1
ATOM 659 C C . LEU A 1 86 ? 16.003 -15.377 -54.910 1.00 87.19 86 LEU A C 1
ATOM 661 O O . LEU A 1 86 ? 15.358 -14.420 -55.341 1.00 87.19 86 LEU A O 1
ATOM 665 N N . PRO A 1 87 ? 16.975 -15.941 -55.658 1.00 89.12 87 PRO A N 1
ATOM 666 C CA . PRO A 1 87 ? 17.256 -15.504 -57.022 1.00 89.12 87 PRO A CA 1
ATOM 667 C C . PRO A 1 87 ? 16.053 -15.695 -57.954 1.00 89.12 87 PRO A C 1
ATOM 669 O O . PRO A 1 87 ? 15.372 -16.717 -57.910 1.00 89.12 87 PRO A O 1
ATOM 672 N N . GLU A 1 88 ? 15.845 -14.745 -58.863 1.00 77.94 88 GLU A N 1
ATOM 673 C CA . GLU A 1 88 ? 14.651 -14.644 -59.718 1.00 77.94 88 GLU A CA 1
ATOM 674 C C . GLU A 1 88 ? 14.378 -15.907 -60.567 1.00 77.94 88 GLU A C 1
ATOM 676 O O . GLU A 1 88 ? 13.228 -16.298 -60.757 1.00 77.94 88 GLU A O 1
ATOM 681 N N . TYR A 1 89 ? 15.430 -16.618 -60.997 1.00 80.75 89 TYR A N 1
ATOM 682 C CA . TYR A 1 89 ? 15.312 -17.889 -61.728 1.00 80.75 89 TYR A CA 1
ATOM 683 C C . TYR A 1 89 ? 14.857 -19.075 -60.855 1.00 80.75 89 TYR A C 1
ATOM 685 O O . TYR A 1 89 ? 14.328 -20.049 -61.386 1.00 80.75 89 TYR A O 1
ATOM 693 N N . VAL A 1 90 ? 15.064 -19.008 -59.535 1.00 80.81 90 VAL A N 1
ATOM 694 C CA . VAL A 1 90 ? 14.593 -20.009 -58.565 1.00 80.81 90 VAL A CA 1
ATOM 695 C C . VAL A 1 90 ? 13.118 -19.752 -58.261 1.00 80.81 90 VAL A C 1
ATOM 697 O O . VAL A 1 90 ? 12.307 -20.667 -58.358 1.00 80.81 90 VAL A O 1
ATOM 700 N N . VAL A 1 91 ? 12.752 -18.489 -58.012 1.00 82.44 91 VAL A N 1
ATOM 701 C CA . VAL A 1 91 ? 11.357 -18.042 -57.819 1.00 82.44 91 VAL A CA 1
ATOM 702 C C . VAL A 1 91 ? 10.478 -18.379 -59.032 1.00 82.44 91 VAL A C 1
ATOM 704 O O . VAL A 1 91 ? 9.321 -18.756 -58.875 1.00 82.44 91 VAL A O 1
ATOM 707 N N . ALA A 1 92 ? 11.026 -18.300 -60.249 1.00 81.06 92 ALA A N 1
ATOM 708 C CA . ALA A 1 92 ? 10.334 -18.691 -61.480 1.00 81.06 92 ALA A CA 1
ATOM 709 C C . ALA A 1 92 ? 10.127 -20.214 -61.650 1.00 81.06 92 ALA A C 1
ATOM 711 O O . ALA A 1 92 ? 9.380 -20.625 -62.537 1.00 81.06 92 ALA A O 1
ATOM 712 N N . ALA A 1 93 ? 10.780 -21.045 -60.830 1.00 78.56 93 ALA A N 1
ATOM 713 C CA . ALA A 1 93 ? 10.688 -22.508 -60.854 1.00 78.56 93 ALA A CA 1
ATOM 714 C C . ALA A 1 93 ? 9.946 -23.102 -59.636 1.00 78.56 93 ALA A C 1
ATOM 716 O O . ALA A 1 93 ? 9.772 -24.320 -59.568 1.00 78.56 93 ALA A O 1
ATOM 717 N N . LEU A 1 94 ? 9.520 -22.265 -58.683 1.00 82.19 94 LEU A N 1
ATOM 718 C CA . LEU A 1 94 ? 8.837 -22.664 -57.451 1.00 82.19 94 LEU A CA 1
ATOM 719 C C . LEU A 1 94 ? 7.311 -22.542 -57.578 1.00 82.19 94 LEU A C 1
ATOM 721 O O . LEU A 1 94 ? 6.784 -21.553 -58.089 1.00 82.19 94 LEU A O 1
ATOM 725 N N . ASP A 1 95 ? 6.593 -23.547 -57.071 1.00 87.56 95 ASP A N 1
ATOM 726 C CA . ASP A 1 95 ? 5.136 -23.500 -56.932 1.00 87.56 95 ASP A CA 1
ATOM 727 C C . ASP A 1 95 ? 4.758 -22.804 -55.616 1.00 87.56 95 ASP A C 1
ATOM 729 O O . ASP A 1 95 ? 4.819 -23.393 -54.535 1.00 87.56 95 ASP A O 1
ATOM 733 N N . LYS A 1 96 ? 4.324 -21.547 -55.726 1.00 82.38 96 LYS A N 1
ATOM 734 C CA . LYS A 1 96 ? 3.898 -20.708 -54.595 1.00 82.38 96 LYS A CA 1
ATOM 735 C C . LYS A 1 96 ? 2.728 -21.310 -53.816 1.00 82.38 96 LYS A C 1
ATOM 737 O O . LYS A 1 96 ? 2.647 -21.123 -52.603 1.00 82.38 96 LYS A O 1
ATOM 742 N N . ASP A 1 97 ? 1.852 -22.070 -54.476 1.00 83.25 97 ASP A N 1
ATOM 743 C CA . ASP A 1 97 ? 0.742 -22.753 -53.813 1.00 83.25 97 ASP A CA 1
ATOM 744 C C . ASP A 1 97 ? 1.213 -24.005 -53.060 1.00 83.25 97 ASP A C 1
ATOM 746 O O . ASP A 1 97 ? 0.511 -24.461 -52.155 1.00 83.25 97 ASP A O 1
ATOM 750 N N . ALA A 1 98 ? 2.365 -24.585 -53.405 1.00 85.25 98 ALA A N 1
ATOM 751 C CA . ALA A 1 98 ? 3.006 -25.640 -52.620 1.00 85.25 98 ALA A CA 1
ATOM 752 C C . ALA A 1 98 ? 3.797 -25.051 -51.439 1.00 85.25 98 ALA A C 1
ATOM 754 O O . ALA A 1 98 ? 3.668 -25.546 -50.320 1.00 85.25 98 ALA A O 1
ATOM 755 N N . GLU A 1 99 ? 4.535 -23.954 -51.649 1.00 83.50 99 GLU A N 1
ATOM 756 C CA . GLU A 1 99 ? 5.237 -23.232 -50.576 1.00 83.50 99 GLU A CA 1
ATOM 757 C C . GLU A 1 99 ? 4.275 -22.746 -49.486 1.00 83.50 99 GLU A C 1
ATOM 759 O O . GLU A 1 99 ? 4.514 -22.975 -48.299 1.00 83.50 99 GLU A O 1
ATOM 764 N N . LYS A 1 100 ? 3.155 -22.126 -49.882 1.00 86.50 100 LYS A N 1
ATOM 765 C CA . LYS A 1 100 ? 2.130 -21.632 -48.955 1.00 86.50 100 LYS A CA 1
ATOM 766 C C . LYS A 1 100 ? 1.527 -22.759 -48.111 1.00 86.50 100 LYS A C 1
ATOM 768 O O . LYS A 1 100 ? 1.354 -22.583 -46.908 1.00 86.50 100 LYS A O 1
ATOM 773 N N . LYS A 1 101 ? 1.256 -23.925 -48.715 1.00 87.19 101 LYS A N 1
ATOM 774 C CA . LYS A 1 101 ? 0.753 -25.115 -48.002 1.00 87.19 101 LYS A CA 1
ATOM 775 C C . LYS A 1 101 ? 1.791 -25.679 -47.035 1.00 87.19 101 LYS A C 1
ATOM 777 O O . LYS A 1 101 ? 1.456 -25.931 -45.886 1.00 87.19 101 LYS A O 1
ATOM 782 N N . TYR A 1 102 ? 3.049 -25.805 -47.460 1.00 87.06 102 TYR A N 1
ATOM 783 C CA . TYR A 1 102 ? 4.124 -26.290 -46.591 1.00 87.06 102 TYR A CA 1
ATOM 784 C C . TYR A 1 102 ? 4.354 -25.362 -45.388 1.00 87.06 102 TYR A C 1
ATOM 786 O O . TYR A 1 102 ? 4.467 -25.829 -44.256 1.00 87.06 102 TYR A O 1
ATOM 794 N N . LEU A 1 103 ? 4.358 -24.041 -45.601 1.00 86.56 103 LEU A N 1
ATOM 795 C CA . LEU A 1 103 ? 4.444 -23.069 -44.508 1.00 86.56 103 LEU A CA 1
ATOM 796 C C . LEU A 1 103 ? 3.223 -23.136 -43.582 1.00 86.56 103 LEU A C 1
ATOM 798 O O . LEU A 1 103 ? 3.401 -23.085 -42.370 1.00 86.56 103 LEU A O 1
ATOM 802 N N . PHE A 1 104 ? 2.010 -23.313 -44.114 1.00 87.94 104 PHE A N 1
ATOM 803 C CA . PHE A 1 104 ? 0.813 -23.522 -43.296 1.00 87.94 104 PHE A CA 1
ATOM 804 C C . PHE A 1 104 ? 0.920 -24.786 -42.430 1.00 87.94 104 PHE A C 1
ATOM 806 O O . PHE A 1 104 ? 0.786 -24.695 -41.214 1.00 87.94 104 PHE A O 1
ATOM 813 N N . GLU A 1 105 ? 1.259 -25.938 -43.014 1.00 88.38 105 GLU A N 1
ATOM 814 C CA . GLU A 1 105 ? 1.397 -27.214 -42.292 1.00 88.38 105 GLU A CA 1
ATOM 815 C C . GLU A 1 105 ? 2.449 -27.167 -41.168 1.00 88.38 105 GLU A C 1
ATOM 817 O O . GLU A 1 105 ? 2.279 -27.823 -40.141 1.00 88.38 105 GLU A O 1
ATOM 822 N N . GLN A 1 106 ? 3.522 -26.381 -41.327 1.00 86.81 106 GLN A N 1
ATOM 823 C CA . GLN A 1 106 ? 4.557 -26.215 -40.297 1.00 86.81 106 GLN A CA 1
ATOM 824 C C . GLN A 1 106 ? 4.228 -25.140 -39.243 1.00 86.81 106 GLN A C 1
ATOM 826 O O . GLN A 1 106 ? 4.756 -25.206 -38.131 1.00 86.81 106 GLN A O 1
ATOM 831 N N . LEU A 1 107 ? 3.398 -24.139 -39.567 1.00 87.62 107 LEU A N 1
ATOM 832 C CA . LEU A 1 107 ? 3.186 -22.950 -38.724 1.00 87.62 107 LEU A CA 1
ATOM 833 C C . LEU A 1 107 ? 1.795 -22.857 -38.079 1.00 87.62 107 LEU A C 1
ATOM 835 O O . LEU A 1 107 ? 1.667 -22.197 -37.049 1.00 87.62 107 LEU A O 1
ATOM 839 N N . ASP A 1 108 ? 0.773 -23.525 -38.617 1.00 87.31 108 ASP A N 1
ATOM 840 C CA . ASP A 1 108 ? -0.592 -23.504 -38.073 1.00 87.31 108 ASP A CA 1
ATOM 841 C C . ASP A 1 108 ? -0.666 -24.127 -36.668 1.00 87.31 108 ASP A C 1
ATOM 843 O O . ASP A 1 108 ? -1.215 -23.529 -35.749 1.00 87.31 108 ASP A O 1
ATOM 847 N N . GLU A 1 109 ? -0.020 -25.274 -36.450 1.00 87.94 109 GLU A N 1
ATOM 848 C CA . GLU A 1 109 ? 0.024 -25.959 -35.149 1.00 87.94 109 GLU A CA 1
ATOM 849 C C . GLU A 1 109 ? 0.737 -25.151 -34.032 1.00 87.94 109 GLU A C 1
ATOM 851 O O . GLU A 1 109 ? 0.172 -25.012 -32.939 1.00 87.94 109 GLU A O 1
ATOM 856 N N . PRO A 1 110 ? 1.949 -24.578 -34.226 1.00 89.56 110 PRO A N 1
ATOM 857 C CA . PRO A 1 110 ? 2.547 -23.701 -33.217 1.00 89.56 110 PRO A CA 1
ATOM 858 C C . PRO A 1 110 ? 1.800 -22.364 -33.066 1.00 89.56 110 PRO A C 1
ATOM 860 O O . PRO A 1 110 ? 1.757 -21.835 -31.954 1.00 89.56 110 PRO A O 1
ATOM 863 N N . PHE A 1 111 ? 1.164 -21.838 -34.121 1.00 88.75 111 PHE A N 1
ATOM 864 C CA . PHE A 1 111 ? 0.308 -20.650 -34.028 1.00 88.75 111 PHE A CA 1
ATOM 865 C C . PHE A 1 111 ? -0.946 -20.919 -33.182 1.00 88.75 111 PHE A C 1
ATOM 867 O O . PHE A 1 111 ? -1.206 -20.182 -32.230 1.00 88.75 111 PHE A O 1
ATOM 874 N N . LYS A 1 112 ? -1.662 -22.020 -33.442 1.00 89.88 112 LYS A N 1
ATOM 875 C CA . LYS A 1 112 ? -2.804 -22.490 -32.641 1.00 89.88 112 LYS A CA 1
ATOM 876 C C . LYS A 1 112 ? -2.433 -22.643 -31.167 1.00 89.88 112 LYS A C 1
ATOM 878 O O . LYS A 1 112 ? -3.175 -22.170 -30.308 1.00 89.88 112 LYS A O 1
ATOM 883 N N . LYS 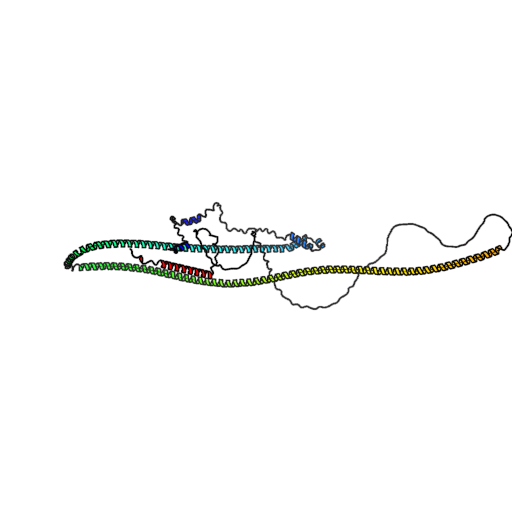A 1 113 ? -1.262 -23.219 -30.863 1.00 90.88 113 LYS A N 1
ATOM 884 C CA . LYS A 1 113 ? -0.738 -23.317 -29.487 1.00 90.88 113 LYS A CA 1
ATOM 885 C C . LYS A 1 113 ? -0.456 -21.954 -28.867 1.00 90.88 113 LYS A C 1
ATOM 887 O O . LYS A 1 113 ? -0.922 -21.703 -27.763 1.00 90.88 113 LYS A O 1
ATOM 892 N N . PHE A 1 114 ? 0.230 -21.053 -29.569 1.00 92.31 114 PHE A N 1
ATOM 893 C CA . PHE A 1 114 ? 0.485 -19.699 -29.068 1.00 92.31 114 PHE A CA 1
ATOM 894 C C . PHE A 1 114 ? -0.815 -18.932 -28.779 1.00 92.31 114 PHE A C 1
ATOM 896 O O . PHE A 1 114 ? -0.952 -18.319 -27.722 1.00 92.31 114 PHE A O 1
ATOM 903 N N . VAL A 1 115 ? -1.803 -19.004 -29.674 1.00 92.06 115 VAL A N 1
ATOM 904 C CA . VAL A 1 115 ? -3.102 -18.349 -29.472 1.00 92.06 115 VAL A CA 1
ATOM 905 C C . VAL A 1 115 ? -3.908 -19.021 -28.353 1.00 92.06 115 VAL A C 1
ATOM 907 O O . VAL A 1 115 ? -4.582 -18.323 -27.594 1.00 92.06 115 VAL A O 1
ATOM 910 N N . ALA A 1 116 ? -3.827 -20.344 -28.190 1.00 91.31 116 ALA A N 1
ATOM 911 C CA . ALA A 1 116 ? -4.428 -21.046 -27.055 1.00 91.31 116 ALA A CA 1
ATOM 912 C C . ALA A 1 116 ? -3.795 -20.614 -25.719 1.00 91.31 116 ALA A C 1
ATOM 914 O O . ALA A 1 116 ? -4.527 -20.268 -24.793 1.00 91.31 116 ALA A O 1
ATOM 915 N N . ASP A 1 117 ? -2.464 -20.541 -25.647 1.00 94.62 117 ASP A N 1
ATOM 916 C CA . ASP A 1 117 ? -1.694 -20.059 -24.493 1.00 94.62 117 ASP A CA 1
ATOM 917 C C . ASP A 1 117 ? -2.049 -18.614 -24.114 1.00 94.62 117 ASP A C 1
ATOM 919 O O . ASP A 1 117 ? -2.294 -18.316 -22.945 1.00 94.62 117 ASP A O 1
ATOM 923 N N . VAL A 1 118 ? -2.098 -17.706 -25.094 1.00 94.81 118 VAL A N 1
ATOM 924 C CA . VAL A 1 118 ? -2.459 -16.295 -24.875 1.00 94.81 118 VAL A CA 1
ATOM 925 C C . VAL A 1 118 ? -3.905 -16.176 -24.386 1.00 94.81 118 VAL A C 1
ATOM 927 O O . VAL A 1 118 ? -4.176 -15.438 -23.437 1.00 94.81 118 VAL A O 1
ATOM 930 N N . ASN A 1 119 ? -4.835 -16.941 -24.965 1.00 92.81 119 ASN A N 1
ATOM 931 C CA . ASN A 1 119 ? -6.221 -16.983 -24.496 1.00 92.81 119 ASN A CA 1
ATOM 932 C C . ASN A 1 119 ? -6.353 -17.599 -23.095 1.00 92.81 119 ASN A C 1
ATOM 934 O O . ASN A 1 119 ? -7.167 -17.119 -22.306 1.00 92.81 119 ASN A O 1
ATOM 938 N N . ALA A 1 120 ? -5.564 -18.624 -22.761 1.00 93.81 120 ALA A N 1
ATOM 939 C CA . ALA A 1 120 ? -5.538 -19.226 -21.430 1.00 93.81 120 ALA A CA 1
ATOM 940 C C . ALA A 1 120 ? -5.050 -18.216 -20.383 1.00 93.81 120 ALA A C 1
ATOM 942 O O . ALA A 1 120 ? -5.792 -17.909 -19.453 1.00 93.81 120 ALA A O 1
ATOM 943 N N . ARG A 1 121 ? -3.879 -17.597 -20.594 1.00 94.69 121 ARG A N 1
ATOM 944 C CA . ARG A 1 121 ? -3.322 -16.573 -19.688 1.00 94.69 121 ARG A CA 1
ATOM 945 C C . ARG A 1 121 ? -4.236 -15.355 -19.551 1.00 94.69 121 ARG A C 1
ATOM 947 O O . ARG A 1 121 ? -4.412 -14.846 -18.449 1.00 94.69 121 ARG A O 1
ATOM 954 N N . SER A 1 122 ? -4.872 -14.918 -20.641 1.00 92.00 122 SER A N 1
ATOM 955 C CA . SER A 1 122 ? -5.867 -13.837 -20.614 1.00 92.00 122 SER A CA 1
ATOM 956 C C . SER A 1 122 ? -7.077 -14.200 -19.741 1.00 92.00 122 SER A C 1
ATOM 958 O O . SER A 1 122 ? -7.457 -13.435 -18.853 1.00 92.00 122 SER A O 1
ATOM 960 N N . ARG A 1 123 ? -7.638 -15.408 -19.909 1.00 94.19 123 ARG A N 1
ATOM 961 C CA . ARG A 1 123 ? -8.738 -15.917 -19.070 1.00 94.19 123 ARG A CA 1
ATOM 962 C C . ARG A 1 123 ? -8.321 -16.047 -17.605 1.00 94.19 123 ARG A C 1
ATOM 964 O O . ARG A 1 123 ? -9.051 -15.580 -16.737 1.00 94.19 123 ARG A O 1
ATOM 971 N N . GLU A 1 124 ? -7.153 -16.616 -17.324 1.00 94.19 124 GLU A N 1
ATOM 972 C CA . GLU A 1 124 ? -6.605 -16.748 -15.969 1.00 94.19 124 GLU A CA 1
ATOM 973 C C . GLU A 1 124 ? -6.378 -15.386 -15.304 1.00 94.19 124 GLU A C 1
ATOM 975 O O . GLU A 1 124 ? -6.739 -15.207 -14.141 1.00 94.19 124 GLU A O 1
ATOM 980 N N . TRP A 1 125 ? -5.858 -14.394 -16.033 1.00 94.62 125 TRP A N 1
ATOM 981 C CA . TRP A 1 125 ? -5.692 -13.030 -15.531 1.00 94.62 125 TRP A CA 1
ATOM 982 C C . TRP A 1 125 ? -7.036 -12.356 -15.244 1.00 94.62 125 TRP A C 1
ATOM 984 O O . TRP A 1 125 ? -7.196 -11.760 -14.178 1.00 94.62 125 TRP A O 1
ATOM 994 N N . VAL A 1 126 ? -8.029 -12.487 -16.134 1.00 95.06 126 VAL A N 1
ATOM 995 C CA . VAL A 1 126 ? -9.387 -11.959 -15.906 1.00 95.06 126 VAL A CA 1
ATOM 996 C C . VAL A 1 126 ? -10.035 -12.628 -14.691 1.00 95.06 126 VAL A C 1
ATOM 998 O O . VAL A 1 126 ? -10.550 -11.920 -13.826 1.00 95.06 126 VAL A O 1
ATOM 1001 N N . VAL A 1 127 ? -9.955 -13.958 -14.571 1.00 95.88 127 VAL A N 1
ATOM 1002 C CA . VAL A 1 127 ? -10.476 -14.712 -13.418 1.00 95.88 127 VAL A CA 1
ATOM 1003 C C . VAL A 1 127 ? -9.761 -14.298 -12.132 1.00 95.88 127 VAL A C 1
ATOM 1005 O O . VAL A 1 127 ? -10.426 -13.947 -11.165 1.00 95.88 127 VAL A O 1
ATOM 1008 N N . ARG A 1 128 ? -8.426 -14.218 -12.119 1.00 96.25 128 ARG A N 1
ATOM 1009 C CA . ARG A 1 128 ? -7.632 -13.778 -10.957 1.00 96.25 128 ARG A CA 1
ATOM 1010 C C . ARG A 1 128 ? -7.943 -12.331 -10.556 1.00 96.25 128 ARG A C 1
ATOM 1012 O O . ARG A 1 128 ? -8.056 -12.033 -9.368 1.00 96.25 128 ARG A O 1
ATOM 1019 N N . LYS A 1 129 ? -8.116 -11.426 -11.526 1.00 95.69 129 LYS A N 1
ATOM 1020 C CA . LYS A 1 129 ? -8.495 -10.017 -11.308 1.00 95.69 129 LYS A CA 1
ATOM 1021 C C . LYS A 1 129 ? -9.922 -9.903 -10.764 1.00 95.69 129 LYS A C 1
ATOM 1023 O O . LYS A 1 129 ? -10.159 -9.103 -9.858 1.00 95.69 129 LYS A O 1
ATOM 1028 N N . TRP A 1 130 ? -10.850 -10.721 -11.262 1.00 94.69 130 TRP A N 1
ATOM 1029 C CA . TRP A 1 130 ? -12.224 -10.813 -10.766 1.00 94.69 130 TRP A CA 1
ATOM 1030 C C . TRP A 1 130 ? -12.284 -11.413 -9.356 1.00 94.69 130 TRP A C 1
ATOM 1032 O O . TRP A 1 130 ? -12.874 -10.803 -8.470 1.00 94.69 130 TRP A O 1
ATOM 1042 N N . GLU A 1 131 ? -11.597 -12.530 -9.105 1.00 96.19 131 GLU A N 1
ATOM 1043 C CA . GLU A 1 131 ? -11.480 -13.155 -7.785 1.00 96.19 131 GLU A CA 1
ATOM 1044 C C . GLU A 1 131 ? -10.894 -12.194 -6.753 1.00 96.19 131 GLU A C 1
ATOM 1046 O O . GLU A 1 131 ? -11.416 -12.100 -5.646 1.00 96.19 131 GLU A O 1
ATOM 1051 N N . ASN A 1 132 ? -9.822 -11.472 -7.090 1.00 95.81 132 ASN A N 1
ATOM 1052 C CA . ASN A 1 132 ? -9.202 -10.520 -6.170 1.00 95.81 132 ASN A CA 1
ATOM 1053 C C . ASN A 1 132 ? -10.150 -9.356 -5.845 1.00 95.81 132 ASN A C 1
ATOM 1055 O O . ASN A 1 132 ? -10.273 -8.993 -4.676 1.00 95.81 132 ASN A O 1
ATOM 1059 N N . LYS A 1 133 ? -10.882 -8.827 -6.838 1.00 95.50 133 LYS A N 1
ATOM 1060 C CA . LYS A 1 133 ? -11.942 -7.830 -6.605 1.00 95.50 133 LYS A CA 1
ATOM 1061 C C . LYS A 1 133 ? -13.086 -8.391 -5.758 1.00 95.50 133 LYS A C 1
ATOM 1063 O O . LYS A 1 133 ? -13.527 -7.725 -4.831 1.00 95.50 133 LYS A O 1
ATOM 1068 N N . HIS A 1 134 ? -13.539 -9.614 -6.024 1.00 96.38 134 HIS A N 1
ATOM 1069 C CA . HIS A 1 134 ? -14.604 -10.259 -5.257 1.00 96.38 134 HIS A CA 1
ATOM 1070 C C . HIS A 1 134 ? -14.178 -10.517 -3.802 1.00 96.38 134 HIS A C 1
ATOM 1072 O O . HIS A 1 134 ? -14.927 -10.218 -2.879 1.00 96.38 134 HIS A O 1
ATOM 1078 N N . LYS A 1 135 ? -12.942 -10.978 -3.573 1.00 96.56 135 LYS A N 1
ATOM 1079 C CA . LYS A 1 135 ? -12.352 -11.159 -2.234 1.00 96.56 135 LYS A CA 1
ATOM 1080 C C . LYS A 1 135 ? -12.177 -9.829 -1.488 1.00 96.56 135 LYS A C 1
ATOM 1082 O O . LYS A 1 135 ? -12.343 -9.813 -0.273 1.00 96.56 135 LYS A O 1
ATOM 1087 N N . ALA A 1 136 ? -11.866 -8.732 -2.183 1.00 96.62 136 ALA A N 1
ATOM 1088 C CA . ALA A 1 136 ? -11.817 -7.392 -1.590 1.00 96.62 136 ALA A CA 1
ATOM 1089 C C . ALA A 1 136 ? -13.219 -6.893 -1.195 1.00 96.62 136 ALA A C 1
ATOM 1091 O O . ALA A 1 136 ? -13.449 -6.597 -0.027 1.00 96.62 136 ALA A O 1
ATOM 1092 N N . LEU A 1 137 ? -14.180 -6.919 -2.124 1.00 95.50 137 LEU A N 1
ATOM 1093 C CA . LEU A 1 137 ? -15.564 -6.497 -1.876 1.00 95.50 137 LEU A CA 1
ATOM 1094 C C . LEU A 1 137 ? -16.238 -7.314 -0.763 1.00 95.50 137 LEU A C 1
ATOM 1096 O O . LEU A 1 137 ? -16.955 -6.756 0.062 1.00 95.50 137 LEU A O 1
ATOM 1100 N N . THR A 1 138 ? -15.985 -8.625 -0.687 1.00 95.94 138 THR A N 1
ATOM 1101 C CA . THR A 1 138 ? -16.501 -9.468 0.404 1.00 95.94 138 THR A CA 1
ATOM 1102 C C . THR A 1 138 ? -15.937 -9.041 1.762 1.00 95.94 138 THR A C 1
ATOM 1104 O O . THR A 1 138 ? -16.708 -8.925 2.712 1.00 95.94 138 THR A O 1
ATOM 1107 N N . LYS A 1 139 ? -14.640 -8.706 1.854 1.00 96.75 139 LYS A N 1
ATOM 1108 C CA . LYS A 1 139 ? -14.047 -8.144 3.083 1.00 96.75 139 LYS A CA 1
ATOM 1109 C C . LYS A 1 139 ? -14.643 -6.785 3.444 1.00 96.75 139 LYS A C 1
ATOM 1111 O O . LYS A 1 139 ? -14.981 -6.574 4.601 1.00 96.75 139 LYS A O 1
ATOM 1116 N N . GLU A 1 140 ? -14.825 -5.889 2.477 1.00 95.81 140 GLU A N 1
ATOM 1117 C CA . GLU A 1 140 ? -15.459 -4.581 2.704 1.00 95.81 140 GLU A CA 1
ATOM 1118 C C . GLU A 1 140 ? -16.902 -4.728 3.222 1.00 95.81 140 GLU A C 1
ATOM 1120 O O . GLU A 1 140 ? -17.307 -4.023 4.147 1.00 95.81 140 GLU A O 1
ATOM 1125 N N . VAL A 1 141 ? -17.663 -5.693 2.692 1.00 95.75 141 VAL A N 1
ATOM 1126 C CA . VAL A 1 141 ? -19.018 -6.034 3.163 1.00 95.75 141 VAL A CA 1
ATOM 1127 C C . VAL A 1 141 ? -19.000 -6.662 4.562 1.00 95.75 141 VAL A C 1
ATOM 1129 O O . VAL A 1 141 ? -19.879 -6.366 5.373 1.00 95.75 141 VAL A O 1
ATOM 1132 N N . GLU A 1 142 ? -18.023 -7.510 4.881 1.00 96.06 142 GLU A N 1
ATOM 1133 C CA . GLU A 1 142 ? -17.845 -8.078 6.225 1.00 96.06 142 GLU A CA 1
ATOM 1134 C C . GLU A 1 142 ? -17.454 -7.004 7.249 1.00 96.06 142 GLU A C 1
ATOM 1136 O O . GLU A 1 142 ? -18.090 -6.903 8.299 1.00 96.06 142 GLU A O 1
ATOM 1141 N N . GLU A 1 143 ? -16.504 -6.128 6.920 1.00 96.81 143 GLU A N 1
ATOM 1142 C CA . GLU A 1 143 ? -16.147 -4.967 7.736 1.00 96.81 143 GLU A CA 1
ATOM 1143 C C . GLU A 1 143 ? -17.332 -4.017 7.947 1.00 96.81 143 GLU A C 1
ATOM 1145 O O . GLU A 1 143 ? -17.548 -3.541 9.061 1.00 96.81 143 GLU A O 1
ATOM 1150 N N . ALA A 1 144 ? -18.117 -3.735 6.902 1.00 92.94 144 ALA A N 1
ATOM 1151 C CA . ALA A 1 144 ? -19.317 -2.912 7.015 1.00 92.94 144 ALA A CA 1
ATOM 1152 C C . ALA A 1 144 ? -20.352 -3.556 7.953 1.00 92.94 144 ALA A C 1
ATOM 1154 O O . ALA A 1 144 ? -20.938 -2.867 8.786 1.00 92.94 144 ALA A O 1
ATOM 1155 N N . ARG A 1 145 ? -20.533 -4.882 7.888 1.00 95.75 145 ARG A N 1
ATOM 1156 C CA . ARG A 1 145 ? -21.407 -5.634 8.807 1.00 95.75 145 ARG A CA 1
ATOM 1157 C C . ARG A 1 145 ? -20.913 -5.608 10.255 1.00 95.75 145 ARG A C 1
ATOM 1159 O O . ARG A 1 145 ? -21.747 -5.576 11.155 1.00 95.75 145 ARG A O 1
ATOM 1166 N N . VAL A 1 146 ? -19.599 -5.610 10.496 1.00 97.50 146 VAL A N 1
ATOM 1167 C CA . VAL A 1 146 ? -19.033 -5.427 11.846 1.00 97.50 146 VAL A CA 1
ATOM 1168 C C . VAL A 1 146 ? -19.308 -4.008 12.347 1.00 97.50 146 VAL A C 1
ATOM 1170 O O . VAL A 1 146 ? -19.913 -3.854 13.403 1.00 97.50 146 VAL A O 1
ATOM 1173 N N . LYS A 1 147 ? -18.992 -2.980 11.549 1.00 96.19 147 LYS A N 1
ATOM 1174 C CA . LYS A 1 147 ? -19.222 -1.563 11.892 1.00 96.19 147 LYS A CA 1
ATOM 1175 C C . LYS A 1 147 ? -20.704 -1.263 12.177 1.00 96.19 147 LYS A C 1
ATOM 1177 O O . LYS A 1 147 ? -21.010 -0.501 13.088 1.00 96.19 147 LYS A O 1
ATOM 1182 N N . VAL A 1 148 ? -21.639 -1.893 11.455 1.00 94.56 148 VAL A N 1
ATOM 1183 C CA . VAL A 1 148 ? -23.086 -1.798 11.745 1.00 94.56 148 VAL A CA 1
ATOM 1184 C C . VAL A 1 148 ? -23.426 -2.391 13.116 1.00 94.56 148 VAL A C 1
ATOM 1186 O O . VAL A 1 148 ? -24.096 -1.721 13.898 1.00 94.56 148 VAL A O 1
ATOM 1189 N N . LYS A 1 149 ? -22.927 -3.589 13.452 1.00 97.06 149 LYS A N 1
ATOM 1190 C CA . LYS A 1 149 ? -23.155 -4.204 14.774 1.00 97.06 149 LYS A CA 1
ATOM 1191 C C . LYS A 1 149 ? -22.572 -3.370 15.913 1.00 97.06 149 LYS A C 1
ATOM 1193 O O . LYS A 1 149 ? -23.249 -3.159 16.910 1.00 97.06 149 LYS A O 1
ATOM 1198 N N . GLU A 1 150 ? -21.360 -2.843 15.750 1.00 96.75 150 GLU A N 1
ATOM 1199 C CA . GLU A 1 150 ? -20.732 -1.955 16.739 1.00 96.75 150 GLU A CA 1
ATOM 1200 C C . GLU A 1 150 ? -21.582 -0.698 16.998 1.00 96.75 150 GLU A C 1
ATOM 1202 O O . GLU A 1 150 ? -21.725 -0.269 18.143 1.00 96.75 150 GLU A O 1
ATOM 1207 N N . LEU A 1 151 ? -22.193 -0.121 15.956 1.00 92.94 151 LEU A N 1
ATOM 1208 C CA . LEU A 1 151 ? -23.102 1.023 16.079 1.00 92.94 151 LEU A CA 1
ATOM 1209 C C . LEU A 1 151 ? -24.457 0.642 16.705 1.00 92.94 151 LEU A C 1
ATOM 1211 O O . LEU A 1 151 ? -25.009 1.422 17.484 1.00 92.94 151 LEU A O 1
ATOM 1215 N N . GLU A 1 152 ? -24.985 -0.550 16.422 1.00 96.06 152 GLU A N 1
ATOM 1216 C CA . GLU A 1 152 ? -26.180 -1.092 17.087 1.00 96.06 152 GLU A CA 1
ATOM 1217 C C . GLU A 1 152 ? -25.926 -1.349 18.582 1.00 96.06 152 GLU A C 1
ATOM 1219 O O . GLU A 1 152 ? -26.739 -0.964 19.423 1.00 96.06 152 GLU A O 1
ATOM 1224 N N . GLU A 1 153 ? -24.774 -1.914 18.943 1.00 97.19 153 GLU A N 1
ATOM 1225 C CA . GLU A 1 153 ? -24.351 -2.114 20.333 1.00 97.19 153 GLU A CA 1
ATOM 1226 C C . GLU A 1 153 ? -24.144 -0.779 21.063 1.00 97.19 153 GLU A C 1
ATOM 1228 O O . GLU A 1 153 ? -24.660 -0.602 22.169 1.00 97.19 153 GLU A O 1
ATOM 1233 N N . GLN A 1 154 ? -23.495 0.207 20.431 1.00 95.06 154 GLN A N 1
ATOM 1234 C CA . GLN A 1 154 ? -23.367 1.567 20.974 1.00 95.06 154 GLN A CA 1
ATOM 1235 C C . GLN A 1 154 ? -24.729 2.249 21.171 1.00 95.06 154 GLN A C 1
ATOM 1237 O O . GLN A 1 154 ? -24.953 2.886 22.204 1.00 95.06 154 GLN A O 1
ATOM 1242 N N . ARG A 1 155 ? -25.673 2.083 20.233 1.00 95.44 155 ARG A N 1
ATOM 1243 C CA . ARG A 1 155 ? -27.058 2.562 20.383 1.00 95.44 155 ARG A CA 1
ATOM 1244 C C . ARG A 1 155 ? -27.745 1.896 21.575 1.00 95.44 155 ARG A C 1
ATOM 1246 O O . ARG A 1 155 ? -28.356 2.592 22.382 1.00 95.44 155 ARG A O 1
ATOM 1253 N N . ASN A 1 156 ? -27.641 0.576 21.707 1.00 96.56 156 ASN A N 1
ATOM 1254 C CA . ASN A 1 156 ? -28.269 -0.181 22.793 1.00 96.56 156 ASN A CA 1
ATOM 1255 C C . ASN A 1 156 ? -27.661 0.184 24.164 1.00 96.56 156 ASN A C 1
ATOM 1257 O O . ASN A 1 156 ? -28.382 0.333 25.158 1.00 96.56 156 ASN A O 1
ATOM 1261 N N . ALA A 1 157 ? -26.347 0.420 24.220 1.00 95.75 157 ALA A N 1
ATOM 1262 C CA . ALA A 1 157 ? -25.665 0.961 25.393 1.00 95.75 157 ALA A CA 1
ATOM 1263 C C . ALA A 1 157 ? -26.161 2.379 25.735 1.00 95.75 157 ALA A C 1
ATOM 1265 O O . ALA A 1 157 ? -26.508 2.651 26.883 1.00 95.75 157 ALA A O 1
ATOM 1266 N N . MET A 1 158 ? -26.289 3.268 24.743 1.00 92.50 158 MET A N 1
ATOM 1267 C CA . MET A 1 158 ? -26.825 4.619 24.941 1.00 92.50 158 MET A CA 1
ATOM 1268 C C . MET A 1 158 ? -28.279 4.595 25.439 1.00 92.50 158 MET A C 1
ATOM 1270 O O . MET A 1 158 ? -28.606 5.296 26.393 1.00 92.50 158 MET A O 1
ATOM 1274 N N . GLN A 1 159 ? -29.142 3.762 24.852 1.00 96.50 159 GLN A N 1
ATOM 1275 C CA . GLN A 1 159 ? -30.547 3.633 25.253 1.00 96.50 159 GLN A CA 1
ATOM 1276 C C . GLN A 1 159 ? -30.701 3.034 26.659 1.00 96.50 159 GLN A C 1
ATOM 1278 O O . GLN A 1 159 ? -31.508 3.519 27.451 1.00 96.50 159 GLN A O 1
ATOM 1283 N N . SER A 1 160 ? -29.908 2.021 27.024 1.00 94.31 160 SER A N 1
ATOM 1284 C CA . SER A 1 160 ? -29.926 1.474 28.389 1.00 94.31 160 SER A CA 1
ATOM 1285 C C . SER A 1 160 ? -29.373 2.463 29.425 1.00 94.31 160 SER A C 1
ATOM 1287 O O . SER A 1 160 ? -29.931 2.571 30.520 1.00 94.31 160 SER A O 1
ATOM 1289 N N . ALA A 1 161 ? -28.359 3.260 29.070 1.00 94.75 161 ALA A N 1
ATOM 1290 C CA . ALA A 1 161 ? -27.872 4.365 29.893 1.00 94.75 161 ALA A CA 1
ATOM 1291 C C . ALA A 1 161 ? -28.923 5.481 30.055 1.00 94.75 161 ALA A C 1
ATOM 1293 O O . ALA A 1 161 ? -29.137 5.947 31.173 1.00 94.75 161 ALA A O 1
ATOM 1294 N N . GLN A 1 162 ? -29.635 5.855 28.985 1.00 93.50 162 GLN A N 1
ATOM 1295 C CA . GLN A 1 162 ? -30.763 6.797 29.033 1.00 93.50 162 GLN A CA 1
ATOM 1296 C C . GLN A 1 162 ? -31.877 6.285 29.953 1.00 93.50 162 GLN A C 1
ATOM 1298 O O . GLN A 1 162 ? -32.273 6.991 30.874 1.00 93.50 162 GLN A O 1
ATOM 1303 N N . LEU A 1 163 ? -32.323 5.034 29.790 1.00 96.44 163 LEU A N 1
ATOM 1304 C CA . LEU A 1 163 ? -33.337 4.427 30.661 1.00 96.44 163 LEU A CA 1
ATOM 1305 C C . LEU A 1 163 ? -32.876 4.335 32.125 1.00 96.44 163 LEU A C 1
ATOM 1307 O O . LEU A 1 163 ? -33.689 4.493 33.035 1.00 96.44 163 LEU A O 1
ATOM 1311 N N . SER A 1 164 ? -31.582 4.117 32.377 1.00 94.56 164 SER A N 1
ATOM 1312 C CA . SER A 1 164 ? -31.001 4.174 33.724 1.00 94.56 164 SER A CA 1
ATOM 1313 C C . SER A 1 164 ? -31.044 5.596 34.301 1.00 94.56 164 SER A C 1
ATOM 1315 O O . SER A 1 164 ? -31.523 5.793 35.418 1.00 94.56 164 SER A O 1
ATOM 1317 N N . ALA A 1 165 ? -30.646 6.604 33.519 1.00 93.62 165 ALA A N 1
ATOM 1318 C CA . ALA A 1 165 ? -30.712 8.011 33.906 1.00 93.62 165 ALA A CA 1
ATOM 1319 C C . ALA A 1 165 ? -32.159 8.489 34.132 1.00 93.62 165 ALA A C 1
ATOM 1321 O O . ALA A 1 165 ? -32.418 9.225 35.081 1.00 93.62 165 ALA A O 1
ATOM 1322 N N . GLU A 1 166 ? -33.132 8.027 33.341 1.00 95.75 166 GLU A N 1
ATOM 1323 C CA . GLU A 1 166 ? -34.546 8.308 33.598 1.00 95.75 166 GLU A CA 1
ATOM 1324 C C . GLU A 1 166 ? -35.065 7.618 34.866 1.00 95.75 166 GLU A C 1
ATOM 1326 O O . GLU A 1 166 ? -35.855 8.209 35.598 1.00 95.75 166 GLU A O 1
ATOM 1331 N N . ARG A 1 167 ? -34.657 6.370 35.145 1.00 95.81 167 ARG A N 1
ATOM 1332 C CA . ARG A 1 167 ? -35.003 5.680 36.403 1.00 95.81 167 ARG A CA 1
ATOM 1333 C C . ARG A 1 167 ? -34.435 6.433 37.605 1.00 95.81 167 ARG A C 1
ATOM 1335 O O . ARG A 1 167 ? -35.139 6.595 38.595 1.00 95.81 167 ARG A O 1
ATOM 1342 N N . GLN A 1 168 ? -33.210 6.949 37.495 1.00 95.50 168 GLN A N 1
ATOM 1343 C CA . GLN A 1 168 ? -32.614 7.829 38.502 1.00 95.50 168 GLN A CA 1
ATOM 1344 C C . GLN A 1 168 ? -33.370 9.160 38.616 1.00 95.50 168 GLN A C 1
ATOM 1346 O O . GLN A 1 168 ? -33.661 9.578 39.732 1.00 95.50 168 GLN A O 1
ATOM 1351 N N . LYS A 1 169 ? -33.758 9.794 37.497 1.00 97.06 169 LYS A N 1
ATOM 1352 C CA . LYS A 1 169 ? -34.589 11.011 37.498 1.00 97.06 169 LYS A CA 1
ATOM 1353 C C . LYS A 1 169 ? -35.909 10.769 38.232 1.00 97.06 169 LYS A C 1
ATOM 1355 O O . LYS A 1 169 ? -36.208 11.523 39.148 1.00 97.06 169 LYS A O 1
ATOM 1360 N N . ARG A 1 170 ? -36.645 9.704 37.885 1.00 96.31 170 ARG A N 1
ATOM 1361 C CA . ARG A 1 170 ? -37.894 9.305 38.560 1.00 96.31 170 ARG A CA 1
ATOM 1362 C C . ARG A 1 170 ? -37.653 9.098 40.059 1.00 96.31 170 ARG A C 1
ATOM 1364 O O . ARG A 1 170 ? -38.206 9.848 40.844 1.00 96.31 170 ARG A O 1
ATOM 1371 N N . ALA A 1 171 ? -36.697 8.254 40.451 1.00 97.06 171 ALA A N 1
ATOM 1372 C CA . ALA A 1 171 ? -36.387 7.996 41.863 1.00 97.06 171 ALA A CA 1
ATOM 1373 C C . ALA A 1 171 ? -35.875 9.220 42.662 1.00 97.06 171 ALA A C 1
ATOM 1375 O O . ALA A 1 171 ? -35.935 9.217 43.892 1.00 97.06 171 ALA A O 1
ATOM 1376 N N . VAL A 1 172 ? -35.347 10.259 42.003 1.00 96.38 172 VAL A N 1
ATOM 1377 C CA . VAL A 1 172 ? -35.036 11.557 42.632 1.00 96.38 172 VAL A CA 1
ATOM 1378 C C . VAL A 1 172 ? -36.292 12.423 42.732 1.00 96.38 172 VAL A C 1
ATOM 1380 O O . VAL A 1 172 ? -36.537 12.999 43.787 1.00 96.38 172 VAL A O 1
ATOM 1383 N N . THR A 1 173 ? -37.113 12.482 41.683 1.00 97.06 173 THR A N 1
ATOM 1384 C CA . THR A 1 173 ? -38.413 13.165 41.684 1.00 97.06 173 THR A CA 1
ATOM 1385 C C . THR A 1 173 ? -39.364 12.579 42.733 1.00 97.06 173 THR A C 1
ATOM 1387 O O . THR A 1 173 ? -40.003 13.343 43.448 1.00 97.06 173 THR A O 1
ATOM 1390 N N . ASP A 1 174 ? -39.414 11.259 42.902 1.00 96.94 174 ASP A N 1
ATOM 1391 C CA . ASP A 1 174 ? -40.239 10.585 43.911 1.00 96.94 174 ASP A CA 1
ATOM 1392 C C . ASP A 1 174 ? -39.811 10.995 45.334 1.00 96.94 174 ASP A C 1
ATOM 1394 O O . ASP A 1 174 ? -40.649 11.318 46.172 1.00 96.94 174 ASP A O 1
ATOM 1398 N N . LYS A 1 175 ? -38.496 11.094 45.584 1.00 97.75 175 LYS A N 1
ATOM 1399 C CA . LYS A 1 175 ? -37.937 11.596 46.853 1.00 97.75 175 LYS A CA 1
ATOM 1400 C C . LYS A 1 175 ? -38.186 13.084 47.085 1.00 97.75 175 LYS A C 1
ATOM 1402 O O . LYS A 1 175 ? -38.289 13.500 48.233 1.00 97.75 175 LYS A O 1
ATOM 1407 N N . VAL A 1 176 ? -38.266 13.892 46.027 1.00 97.69 176 VAL A N 1
ATOM 1408 C CA . VAL A 1 176 ? -38.668 15.302 46.148 1.00 97.69 176 VAL A CA 1
ATOM 1409 C C . VAL A 1 176 ? -40.121 15.380 46.616 1.00 97.69 176 VAL A C 1
ATOM 1411 O O . VAL A 1 176 ? -40.368 16.020 47.631 1.00 97.69 176 VAL A O 1
ATOM 1414 N N . HIS A 1 177 ? -41.040 14.630 45.998 1.00 97.50 177 HIS A N 1
ATOM 1415 C CA . HIS A 1 177 ? -42.437 14.563 46.448 1.00 97.50 177 HIS A CA 1
ATOM 1416 C C . HIS A 1 177 ? -42.580 13.987 47.872 1.00 97.50 177 HIS A C 1
ATOM 1418 O O . HIS A 1 177 ? -43.407 14.467 48.643 1.00 97.50 177 HIS A O 1
ATOM 1424 N N . GLU A 1 178 ? -41.772 12.991 48.260 1.00 98.00 178 GLU A N 1
ATOM 1425 C CA . GLU A 1 178 ? -41.735 12.459 49.635 1.00 98.00 178 GLU A CA 1
ATOM 1426 C C . GLU A 1 178 ? -41.301 13.532 50.650 1.00 98.00 178 GLU A C 1
ATOM 1428 O O . GLU A 1 178 ? -41.924 13.690 51.704 1.00 98.00 178 GLU A O 1
ATOM 1433 N N . LEU A 1 179 ? -40.261 14.307 50.326 1.00 96.56 179 LEU A N 1
ATOM 1434 C CA . LEU A 1 179 ? -39.781 15.405 51.167 1.00 96.56 179 LEU A CA 1
ATOM 1435 C C . LEU A 1 179 ? -40.780 16.567 51.225 1.00 96.56 179 LEU A C 1
ATOM 1437 O O . LEU A 1 179 ? -41.002 17.102 52.306 1.00 96.56 179 LEU A O 1
ATOM 1441 N N . GLU A 1 180 ? -41.415 16.927 50.110 1.00 96.81 180 GLU A N 1
ATOM 1442 C CA . GLU A 1 180 ? -42.473 17.945 50.046 1.00 96.81 180 GLU A CA 1
ATOM 1443 C C . GLU A 1 180 ? -43.701 17.526 50.868 1.00 96.81 180 GLU A C 1
ATOM 1445 O O . GLU A 1 180 ? -44.202 18.312 51.673 1.00 96.81 180 GLU A O 1
ATOM 1450 N N . ALA A 1 181 ? -44.126 16.263 50.770 1.00 97.31 181 ALA A N 1
ATOM 1451 C CA . ALA A 1 181 ? -45.184 15.711 51.613 1.00 97.31 181 ALA A CA 1
ATOM 1452 C C . ALA A 1 181 ? -44.794 15.716 53.102 1.00 97.31 181 ALA A C 1
ATOM 1454 O O . ALA A 1 181 ? -45.609 16.088 53.951 1.00 97.31 181 ALA A O 1
ATOM 1455 N N . ARG A 1 182 ? -43.542 15.369 53.449 1.00 97.62 182 ARG A N 1
ATOM 1456 C CA . ARG A 1 182 ? -43.085 15.440 54.846 1.00 97.62 182 ARG A CA 1
ATOM 1457 C C . ARG A 1 182 ? -43.018 16.884 55.346 1.00 97.62 182 ARG A C 1
ATOM 1459 O O . ARG A 1 182 ? -43.433 17.122 56.479 1.00 97.62 182 ARG A O 1
ATOM 1466 N N . ILE A 1 183 ? -42.580 17.841 54.526 1.00 96.50 183 ILE A N 1
ATOM 1467 C CA . ILE A 1 183 ? -42.622 19.278 54.842 1.00 96.50 183 ILE A CA 1
ATOM 1468 C C . ILE A 1 183 ? -44.064 19.707 55.126 1.00 96.50 183 ILE A C 1
ATOM 1470 O O . ILE A 1 183 ? -44.316 20.213 56.215 1.00 96.50 183 ILE A O 1
ATOM 1474 N N . ALA A 1 184 ? -45.022 19.391 54.250 1.00 96.62 184 ALA A N 1
ATOM 1475 C CA . ALA A 1 184 ? -46.432 19.722 54.462 1.00 96.62 184 ALA A CA 1
ATOM 1476 C C . ALA A 1 184 ? -46.998 19.125 55.769 1.00 96.62 184 ALA A C 1
ATOM 1478 O O . ALA A 1 184 ? -47.735 19.797 56.492 1.00 96.62 184 ALA A O 1
ATOM 1479 N N . THR A 1 185 ? -46.617 17.891 56.137 1.00 96.81 185 THR A N 1
ATOM 1480 C CA . THR A 1 185 ? -47.004 17.329 57.448 1.00 96.81 185 THR A CA 1
ATOM 1481 C C . THR A 1 185 ? -46.346 18.049 58.627 1.00 96.81 185 THR A C 1
ATOM 1483 O O . THR A 1 185 ? -47.020 18.295 59.619 1.00 96.81 185 THR A O 1
ATOM 1486 N N . LEU A 1 186 ? -45.071 18.442 58.528 1.00 95.81 186 LEU A N 1
ATOM 1487 C CA . LEU A 1 186 ? -44.367 19.191 59.578 1.00 95.81 186 LEU A CA 1
ATOM 1488 C C . LEU A 1 186 ? -44.903 20.623 59.731 1.00 95.81 186 LEU A C 1
ATOM 1490 O O . LEU A 1 186 ? -44.928 21.159 60.838 1.00 95.81 186 LEU A O 1
ATOM 1494 N N . GLU A 1 187 ? -45.355 21.241 58.641 1.00 95.38 187 GLU A N 1
ATOM 1495 C CA . GLU A 1 187 ? -46.025 22.541 58.655 1.00 95.38 187 GLU A CA 1
ATOM 1496 C C . GLU A 1 187 ? -47.405 22.440 59.320 1.00 95.38 187 GLU A C 1
ATOM 1498 O O . GLU A 1 187 ? -47.703 23.244 60.202 1.00 95.38 187 GLU A O 1
ATOM 1503 N N . ALA A 1 188 ? -48.190 21.400 59.019 1.00 96.19 188 ALA A N 1
ATOM 1504 C CA . ALA A 1 188 ? -49.456 21.129 59.705 1.00 96.19 188 ALA A CA 1
ATOM 1505 C C . ALA A 1 188 ? -49.270 20.782 61.200 1.00 96.19 188 ALA A C 1
ATOM 1507 O O . ALA A 1 188 ? -49.992 21.314 62.045 1.00 96.19 188 ALA A O 1
ATOM 1508 N N . GLU A 1 189 ? -48.276 19.951 61.549 1.00 96.06 189 GLU A N 1
ATOM 1509 C CA . GLU A 1 189 ? -47.874 19.670 62.939 1.00 96.06 189 GLU A CA 1
ATOM 1510 C C . GLU A 1 189 ? -47.519 20.980 63.670 1.00 96.06 189 GLU A C 1
ATOM 1512 O O . GLU A 1 189 ? -47.985 21.231 64.783 1.00 96.06 189 GLU A O 1
ATOM 1517 N N . ARG A 1 190 ? -46.748 21.869 63.026 1.00 96.44 190 ARG A N 1
ATOM 1518 C CA . ARG A 1 190 ? -46.395 23.185 63.576 1.00 96.44 190 ARG A CA 1
ATOM 1519 C C . ARG A 1 190 ? -47.621 24.083 63.766 1.00 96.44 190 ARG A C 1
ATOM 1521 O O . ARG A 1 190 ? -47.741 24.698 64.824 1.00 96.44 190 ARG A O 1
ATOM 1528 N N . GLU A 1 191 ? -48.514 24.185 62.784 1.00 96.19 191 GLU A N 1
ATOM 1529 C CA . GLU A 1 191 ? -49.733 24.994 62.911 1.00 96.19 191 GLU A CA 1
ATOM 1530 C C . GLU A 1 191 ? -50.645 24.472 64.029 1.00 96.19 191 GLU A C 1
ATOM 1532 O O . GLU A 1 191 ? -51.186 25.273 64.800 1.00 96.19 191 GLU A O 1
ATOM 1537 N N . GLN A 1 192 ? -50.742 23.148 64.194 1.00 96.44 192 GLN A N 1
ATOM 1538 C CA . GLN A 1 192 ? -51.412 22.531 65.337 1.00 96.44 192 GLN A CA 1
ATOM 1539 C C . GLN A 1 192 ? -50.752 22.947 66.659 1.00 96.44 192 GLN A C 1
ATOM 1541 O O . GLN A 1 192 ? -51.456 23.437 67.542 1.00 96.44 192 GLN A O 1
ATOM 1546 N N . PHE A 1 193 ? -49.425 22.845 66.802 1.00 95.06 193 PHE A N 1
ATOM 1547 C CA . PHE A 1 193 ? -48.734 23.301 68.017 1.00 95.06 193 PHE A CA 1
ATOM 1548 C C . PHE A 1 193 ? -48.919 24.806 68.273 1.00 95.06 193 PHE A C 1
ATOM 1550 O O . PHE A 1 193 ? -49.101 25.218 69.419 1.00 95.06 193 PHE A O 1
ATOM 1557 N N . ASP A 1 194 ? -48.936 25.646 67.237 1.00 94.62 194 ASP A N 1
ATOM 1558 C CA . ASP A 1 194 ? -49.215 27.080 67.368 1.00 94.62 194 ASP A CA 1
ATOM 1559 C C . ASP A 1 194 ? -50.668 27.347 67.821 1.00 94.62 194 ASP A C 1
ATOM 1561 O O . ASP A 1 194 ? -50.917 28.318 68.541 1.00 94.62 194 ASP A O 1
ATOM 1565 N N . LEU A 1 195 ? -51.642 26.509 67.445 1.00 94.94 195 LEU A N 1
ATOM 1566 C CA . LEU A 1 195 ? -53.028 26.568 67.939 1.00 94.94 195 LEU A CA 1
ATOM 1567 C C . LEU A 1 195 ? -53.170 26.012 69.364 1.00 94.94 195 LEU A C 1
ATOM 1569 O O . LEU A 1 195 ? -53.855 26.618 70.193 1.00 94.94 195 LEU A O 1
ATOM 1573 N N . GLU A 1 196 ? -52.494 24.910 69.683 1.00 94.88 196 GLU A N 1
ATOM 1574 C CA . GLU A 1 196 ? -52.455 24.326 71.025 1.00 94.88 196 GLU A CA 1
ATOM 1575 C C . GLU A 1 196 ? -51.798 25.273 72.027 1.00 94.88 196 GLU A C 1
ATOM 1577 O O . GLU A 1 196 ? -52.364 25.498 73.093 1.00 94.88 196 GLU A O 1
ATOM 1582 N N . ASN A 1 197 ? -50.690 25.929 71.672 1.00 93.62 197 ASN A N 1
ATOM 1583 C CA . ASN A 1 197 ? -50.061 26.956 72.505 1.00 93.62 197 ASN A CA 1
ATOM 1584 C C . ASN A 1 197 ? -51.008 28.138 72.770 1.00 93.62 197 ASN A C 1
ATOM 1586 O O . ASN A 1 197 ? -51.162 28.555 73.918 1.00 93.62 197 ASN A O 1
ATOM 1590 N N . LYS A 1 198 ? -51.719 28.644 71.750 1.00 95.44 198 LYS A N 1
ATOM 1591 C CA . LYS A 1 198 ? -52.747 29.695 71.928 1.00 95.44 198 LYS A CA 1
ATOM 1592 C C . LYS A 1 198 ? -53.886 29.218 72.844 1.00 95.44 198 LYS A C 1
ATOM 1594 O O . LYS A 1 198 ? -54.349 29.974 73.700 1.00 95.44 198 LYS A O 1
ATOM 1599 N N . SER A 1 199 ? -54.307 27.959 72.705 1.00 93.56 199 SER A N 1
ATOM 1600 C CA . SER A 1 199 ? -55.334 27.319 73.538 1.00 93.56 199 SER A CA 1
ATOM 1601 C C . SER A 1 199 ? -54.878 27.146 74.991 1.00 93.56 199 SER A C 1
ATOM 1603 O O . SER A 1 199 ? -55.604 27.526 75.906 1.00 93.56 199 SER A O 1
ATOM 1605 N N . LEU A 1 200 ? -53.656 26.659 75.225 1.00 92.62 200 LEU A N 1
ATOM 1606 C CA . LEU A 1 200 ? -53.050 26.495 76.548 1.00 92.62 200 LEU A CA 1
ATOM 1607 C C . LEU A 1 200 ? -52.822 27.841 77.236 1.00 92.62 200 LEU A C 1
ATOM 1609 O O . LEU A 1 200 ? -53.173 27.978 78.401 1.00 92.62 200 LEU A O 1
ATOM 1613 N N . VAL A 1 201 ? -52.340 28.863 76.525 1.00 92.81 201 VAL A N 1
ATOM 1614 C CA . VAL A 1 201 ? -52.220 30.231 77.058 1.00 92.81 201 VAL A CA 1
ATOM 1615 C C . VAL A 1 201 ? -53.585 30.788 77.482 1.00 92.81 201 VAL A C 1
ATOM 1617 O O . VAL A 1 201 ? -53.681 31.456 78.510 1.00 92.81 201 VAL A O 1
ATOM 1620 N N . ASN A 1 202 ? -54.659 30.496 76.745 1.00 91.69 202 ASN A N 1
ATOM 1621 C CA . ASN A 1 202 ? -56.009 30.909 77.135 1.00 91.69 202 ASN A CA 1
ATOM 1622 C C . ASN A 1 202 ? -56.570 30.075 78.302 1.00 91.69 202 ASN A C 1
ATOM 1624 O O . ASN A 1 202 ? -57.151 30.648 79.221 1.00 91.69 202 ASN A O 1
ATOM 1628 N N . LYS A 1 203 ? -56.334 28.756 78.331 1.00 91.56 203 LYS A N 1
ATOM 1629 C CA . LYS A 1 203 ? -56.683 27.884 79.467 1.00 91.56 203 LYS A CA 1
ATOM 1630 C C . LYS A 1 203 ? -55.942 28.282 80.741 1.00 91.56 203 LYS A C 1
ATOM 1632 O O . LYS A 1 203 ? -56.562 28.305 81.793 1.00 91.56 203 LYS A O 1
ATOM 1637 N N . LEU A 1 204 ? -54.659 28.640 80.656 1.00 85.75 204 LEU A N 1
ATOM 1638 C CA . LEU A 1 204 ? -53.870 29.124 81.790 1.00 85.75 204 LEU A CA 1
ATOM 1639 C C . LEU A 1 204 ? -54.445 30.430 82.339 1.00 85.75 204 LEU A C 1
ATOM 1641 O O . LEU A 1 204 ? -54.707 30.491 83.532 1.00 85.75 204 LEU A O 1
ATOM 1645 N N . LYS A 1 205 ? -54.751 31.424 81.489 1.00 85.94 205 LYS A N 1
ATOM 1646 C CA . LYS A 1 205 ? -55.411 32.675 81.924 1.00 85.94 205 LYS A CA 1
ATOM 1647 C C . LYS A 1 205 ? -56.721 32.422 82.680 1.00 85.94 205 LYS A C 1
ATOM 1649 O O . LYS A 1 205 ? -56.980 33.092 83.671 1.00 85.94 205 LYS A O 1
ATOM 1654 N N . VAL A 1 206 ? -57.533 31.463 82.228 1.00 85.94 206 VAL A N 1
ATOM 1655 C CA . VAL A 1 206 ? -58.787 31.072 82.901 1.00 85.94 206 VAL A CA 1
ATOM 1656 C C . VAL A 1 206 ? -58.514 30.270 84.182 1.00 85.94 206 VAL A C 1
ATOM 1658 O O . VAL A 1 206 ? -59.141 30.508 85.208 1.00 85.94 206 VAL A O 1
ATOM 1661 N N . SER A 1 207 ? -57.531 29.369 84.168 1.00 80.38 207 SER A N 1
ATOM 1662 C CA . SER A 1 207 ? -57.139 28.572 85.335 1.00 80.38 207 SER A CA 1
ATOM 1663 C C . SER A 1 207 ? -56.485 29.403 86.438 1.00 80.38 207 SER A C 1
ATOM 1665 O O . SER A 1 207 ? -56.590 29.019 87.595 1.00 80.38 207 SER A O 1
ATOM 1667 N N . THR A 1 208 ? -55.835 30.528 86.118 1.00 76.25 208 THR A N 1
ATOM 1668 C CA . THR A 1 208 ? -55.351 31.484 87.125 1.00 76.25 208 THR A CA 1
ATOM 1669 C C . THR A 1 208 ? -56.520 32.074 87.911 1.00 76.25 208 THR A C 1
ATOM 1671 O O . THR A 1 208 ? -56.438 32.128 89.130 1.00 76.25 208 THR A O 1
ATOM 1674 N N . VAL A 1 209 ? -57.631 32.412 87.243 1.00 77.44 209 VAL A N 1
ATOM 1675 C CA . VAL A 1 209 ? -58.858 32.888 87.910 1.00 77.44 209 VAL A CA 1
ATOM 1676 C C . VAL A 1 209 ? -59.500 31.773 88.746 1.00 77.44 209 VAL A C 1
ATOM 1678 O O . VAL A 1 209 ? -59.859 31.998 89.894 1.00 77.44 209 VAL A O 1
ATOM 1681 N N . HIS A 1 210 ? -59.588 30.544 88.226 1.00 72.31 210 HIS A N 1
ATOM 1682 C CA . HIS A 1 210 ? -60.171 29.431 88.990 1.00 72.31 210 HIS A CA 1
ATOM 1683 C C . HIS A 1 210 ? -59.292 28.928 90.150 1.00 72.31 210 HIS A C 1
ATOM 1685 O O . HIS A 1 210 ? -59.830 28.368 91.101 1.00 72.31 210 HIS A O 1
ATOM 1691 N N . GLN A 1 211 ? -57.967 29.122 90.131 1.00 69.50 211 GLN A N 1
ATOM 1692 C CA . GLN A 1 211 ? -57.114 28.750 91.271 1.00 69.50 211 GLN A CA 1
ATOM 1693 C C . GLN A 1 211 ? -57.475 29.570 92.521 1.00 69.50 211 GLN A C 1
ATOM 1695 O O . GLN A 1 211 ? -57.544 29.012 93.615 1.00 69.50 211 GLN A O 1
ATOM 1700 N N . GLU A 1 212 ? -57.795 30.858 92.342 1.00 63.88 212 GLU A N 1
ATOM 1701 C CA . GLU A 1 212 ? -58.258 31.757 93.411 1.00 63.88 212 GLU A CA 1
ATOM 1702 C C . GLU A 1 212 ? -59.571 31.264 94.059 1.00 63.88 212 GLU A C 1
ATOM 1704 O O . GLU A 1 212 ? -59.789 31.461 95.254 1.00 63.88 212 GLU A O 1
ATOM 1709 N N . GLU A 1 213 ? -60.424 30.567 93.299 1.00 65.44 213 GLU A N 1
ATOM 1710 C CA . GLU A 1 213 ? -61.662 29.938 93.787 1.00 65.44 213 GLU A CA 1
ATOM 1711 C C . GLU A 1 213 ? -61.407 28.561 94.437 1.00 65.44 213 GLU A C 1
ATOM 1713 O O . GLU A 1 213 ? -62.057 28.188 95.416 1.00 65.44 213 GLU A O 1
ATOM 1718 N N . VAL A 1 214 ? -60.450 27.792 93.907 1.00 59.78 214 VAL A N 1
ATOM 1719 C CA . VAL A 1 214 ? -60.150 26.409 94.319 1.00 59.78 214 VAL A CA 1
ATOM 1720 C C . VAL A 1 214 ? -59.365 26.337 95.632 1.00 59.78 214 VAL A C 1
ATOM 1722 O O . VAL A 1 214 ? -59.630 25.447 96.448 1.00 59.78 214 VAL A O 1
ATOM 1725 N N . ASP A 1 215 ? -58.459 27.284 95.892 1.00 66.44 215 ASP A N 1
ATOM 1726 C CA . ASP A 1 215 ? -57.706 27.345 97.154 1.00 66.44 215 ASP A CA 1
ATOM 1727 C C . ASP A 1 215 ? -58.627 27.557 98.374 1.00 66.44 215 ASP A C 1
ATOM 1729 O O . ASP A 1 215 ? -58.327 27.079 99.472 1.00 66.44 215 ASP A O 1
ATOM 1733 N N . ALA A 1 216 ? -59.795 28.183 98.183 1.00 63.72 216 ALA A N 1
ATOM 1734 C CA . ALA A 1 216 ? -60.817 28.314 99.222 1.00 63.72 216 ALA A CA 1
ATOM 1735 C C . ALA A 1 216 ? -61.514 26.977 99.558 1.00 63.72 216 ALA A C 1
ATOM 1737 O O . ALA A 1 216 ? -61.860 26.736 100.715 1.00 63.72 216 ALA A O 1
ATOM 1738 N N . ALA A 1 217 ? -61.697 26.088 98.574 1.00 60.78 217 ALA A N 1
ATOM 1739 C CA . ALA A 1 217 ? -62.423 24.825 98.739 1.00 60.78 217 ALA A CA 1
ATOM 1740 C C . ALA A 1 217 ? -61.564 23.690 99.335 1.00 60.78 217 ALA A C 1
ATOM 1742 O O . ALA A 1 217 ? -62.071 22.822 100.053 1.00 60.78 217 ALA A O 1
ATOM 1743 N N . TYR A 1 218 ? -60.250 23.680 99.081 1.00 60.81 218 TYR A N 1
ATOM 1744 C CA . TYR A 1 218 ? -59.367 22.607 99.568 1.00 60.81 218 TYR A CA 1
ATOM 1745 C C . TYR A 1 218 ? -59.259 22.527 101.100 1.00 60.81 218 TYR A C 1
ATOM 1747 O O . TYR A 1 218 ? -59.005 21.442 101.633 1.00 60.81 218 TYR A O 1
ATOM 1755 N N . ALA A 1 219 ? -59.508 23.630 101.813 1.00 61.09 219 ALA A N 1
ATOM 1756 C CA . ALA A 1 219 ? -59.549 23.663 103.275 1.00 61.09 219 ALA A CA 1
ATOM 1757 C C . ALA A 1 219 ? -60.680 22.796 103.871 1.00 61.09 219 ALA A C 1
ATOM 1759 O O . ALA A 1 219 ? -60.514 22.212 104.942 1.00 61.09 219 ALA A O 1
ATOM 1760 N N . GLU A 1 220 ? -61.810 22.676 103.169 1.00 59.28 220 GLU A N 1
ATOM 1761 C CA . GLU A 1 220 ? -63.005 21.955 103.630 1.00 59.28 220 GLU A CA 1
ATOM 1762 C C . GLU A 1 220 ? -62.892 20.441 103.359 1.00 59.28 220 GLU A C 1
ATOM 1764 O O . GLU A 1 220 ? -63.178 19.605 104.220 1.00 59.28 220 GLU A O 1
ATOM 1769 N N . VAL A 1 221 ? -62.347 20.067 102.193 1.00 56.09 221 VAL A N 1
ATOM 1770 C CA . VAL A 1 221 ? -62.142 18.662 101.781 1.00 56.09 221 VAL A CA 1
ATOM 1771 C C . VAL A 1 221 ? -61.101 17.933 102.645 1.00 56.09 221 VAL A C 1
ATOM 1773 O O . VAL A 1 221 ? -61.154 16.706 102.774 1.00 56.09 221 VAL A O 1
ATOM 1776 N N . ALA A 1 222 ? -60.158 18.658 103.254 1.00 64.81 222 ALA A N 1
ATOM 1777 C CA . ALA A 1 222 ? -59.137 18.075 104.124 1.00 64.81 222 ALA A CA 1
ATOM 1778 C C . ALA A 1 222 ? -59.737 17.380 105.363 1.00 64.81 222 ALA A C 1
ATOM 1780 O O . ALA A 1 222 ? -59.290 16.292 105.725 1.00 64.81 222 ALA A O 1
ATOM 1781 N N . GLN A 1 223 ? -60.778 17.966 105.966 1.00 57.41 223 GLN A N 1
ATOM 1782 C CA . GLN A 1 223 ? -61.390 17.470 107.206 1.00 57.41 223 GLN A CA 1
ATOM 1783 C C . GLN A 1 223 ? -62.154 16.155 106.971 1.00 57.41 223 GLN A C 1
ATOM 1785 O O . GLN A 1 223 ? -61.938 15.159 107.661 1.00 57.41 223 GLN A O 1
ATOM 1790 N N . LEU A 1 224 ? -62.973 16.104 105.915 1.00 56.69 224 LEU A N 1
ATOM 1791 C CA . LEU A 1 224 ? -63.822 14.948 105.586 1.00 56.69 224 LEU A CA 1
ATOM 1792 C C . LEU A 1 224 ? -63.036 13.662 105.251 1.00 56.69 224 LEU A C 1
ATOM 1794 O O . LEU A 1 224 ? -63.593 12.563 105.289 1.00 56.69 224 LEU A O 1
ATOM 1798 N N . ARG A 1 225 ? -61.741 13.773 104.928 1.00 59.19 225 ARG A N 1
ATOM 1799 C CA . ARG A 1 225 ? -60.868 12.628 104.610 1.00 59.19 225 ARG A CA 1
ATOM 1800 C C . ARG A 1 225 ? -60.290 11.919 105.836 1.00 59.19 225 ARG A C 1
ATOM 1802 O O . ARG A 1 225 ? -59.840 10.781 105.696 1.00 59.19 225 ARG A O 1
ATOM 1809 N N . GLU A 1 226 ? -60.291 12.547 107.010 1.00 57.66 226 GLU A N 1
ATOM 1810 C CA . GLU A 1 226 ? -59.759 11.932 108.233 1.00 57.66 226 GLU A CA 1
ATOM 1811 C C . GLU A 1 226 ? -60.808 11.048 108.934 1.00 57.66 226 GLU A C 1
ATOM 1813 O O . GLU A 1 226 ? -60.486 9.953 109.404 1.00 57.66 226 GLU A O 1
ATOM 1818 N N . GLU A 1 227 ? -62.083 11.451 108.886 1.00 56.69 227 GLU A N 1
ATOM 1819 C CA . GLU A 1 227 ? -63.230 10.684 109.397 1.00 56.69 227 GLU A CA 1
ATOM 1820 C C . GLU A 1 227 ? -63.399 9.326 108.685 1.00 56.69 227 GLU A C 1
ATOM 1822 O O . GLU A 1 227 ? -63.575 8.284 109.322 1.00 56.69 227 GLU A O 1
ATOM 1827 N N . LEU A 1 228 ? -63.298 9.322 107.348 1.00 49.75 228 LEU A N 1
ATOM 1828 C CA . LEU A 1 228 ? -63.595 8.155 106.505 1.00 49.75 228 LEU A CA 1
ATOM 1829 C C . LEU A 1 228 ? -62.609 6.986 106.703 1.00 49.75 228 LEU A C 1
ATOM 1831 O O . LEU A 1 228 ? -62.909 5.839 106.376 1.00 49.75 228 LEU A O 1
ATOM 1835 N N . LYS A 1 229 ? -61.416 7.259 107.244 1.00 57.62 229 LYS A N 1
ATOM 1836 C CA . LYS A 1 229 ? -60.273 6.332 107.244 1.00 57.62 229 LYS A CA 1
ATOM 1837 C C . LYS A 1 229 ? -60.324 5.240 108.326 1.00 57.62 229 LYS A C 1
ATOM 1839 O O . LYS A 1 229 ? -59.403 4.433 108.411 1.00 57.62 229 LYS A O 1
ATOM 1844 N N . LYS A 1 230 ? -61.363 5.221 109.173 1.00 56.81 230 LYS A N 1
ATOM 1845 C CA . LYS A 1 230 ? -61.433 4.392 110.397 1.00 56.81 230 LYS A CA 1
ATOM 1846 C C . LYS A 1 230 ? -62.317 3.135 110.331 1.00 56.81 230 LYS A C 1
ATOM 1848 O O . LYS A 1 230 ? -62.315 2.395 111.310 1.00 56.81 230 LYS A O 1
ATOM 1853 N N . GLN A 1 231 ? -63.091 2.892 109.264 1.00 54.09 231 GLN A N 1
ATOM 1854 C CA . GLN A 1 231 ? -64.237 1.954 109.346 1.00 54.09 231 GLN A CA 1
ATOM 1855 C C . GLN A 1 231 ? -64.290 0.765 108.358 1.00 54.09 231 GLN A C 1
ATOM 1857 O O . GLN A 1 231 ? -65.216 -0.031 108.475 1.00 54.09 231 GLN A O 1
ATOM 1862 N N . THR A 1 232 ? -63.347 0.583 107.421 1.00 49.69 232 THR A N 1
ATOM 1863 C CA . THR A 1 232 ? -63.540 -0.374 106.294 1.00 49.69 232 THR A CA 1
ATOM 1864 C C . THR A 1 232 ? -62.454 -1.432 106.039 1.00 49.69 232 THR A C 1
ATOM 1866 O O . THR A 1 232 ? -62.684 -2.303 105.205 1.00 49.69 232 THR A O 1
ATOM 1869 N N . GLY A 1 233 ? -61.302 -1.414 106.723 1.00 58.09 233 GLY A N 1
ATOM 1870 C CA . GLY A 1 233 ? -60.123 -2.205 106.309 1.00 58.09 233 GLY A CA 1
ATOM 1871 C C . GLY A 1 233 ? -60.334 -3.726 106.179 1.00 58.09 233 GLY A C 1
ATOM 1872 O O . GLY A 1 233 ? -60.109 -4.316 105.126 1.00 58.09 233 GLY A O 1
ATOM 1873 N N . ASN A 1 234 ? -60.812 -4.379 107.239 1.00 56.50 234 ASN A N 1
ATOM 1874 C CA . ASN A 1 234 ? -60.504 -5.797 107.482 1.00 56.50 234 ASN A CA 1
ATOM 1875 C C . ASN A 1 234 ? -61.430 -6.828 106.790 1.00 56.50 234 ASN A C 1
ATOM 1877 O O . ASN A 1 234 ? -61.599 -7.932 107.309 1.00 56.50 234 ASN A O 1
ATOM 1881 N N . SER A 1 235 ? -62.052 -6.497 105.653 1.00 50.81 235 SER A N 1
ATOM 1882 C CA . SER A 1 235 ? -62.853 -7.471 104.879 1.00 50.81 235 SER A CA 1
ATOM 1883 C C . SER A 1 235 ? -62.751 -7.330 103.360 1.00 50.81 235 SER A C 1
ATOM 1885 O O . SER A 1 235 ? -62.932 -8.330 102.672 1.00 50.81 235 SER A O 1
ATOM 1887 N N . ALA A 1 236 ? -62.446 -6.141 102.828 1.00 60.84 236 ALA A N 1
ATOM 1888 C CA . ALA A 1 236 ? -62.262 -5.958 101.385 1.00 60.84 236 ALA A CA 1
ATOM 1889 C C . ALA A 1 236 ? -60.952 -6.600 100.891 1.00 60.84 236 ALA A C 1
ATOM 1891 O O . ALA A 1 236 ? -60.931 -7.257 99.853 1.00 60.84 236 ALA A O 1
ATOM 1892 N N . GLU A 1 237 ? -59.878 -6.482 101.679 1.00 63.81 237 GLU A N 1
ATOM 1893 C CA . GLU A 1 237 ? -58.523 -6.946 101.337 1.00 63.81 237 GLU A CA 1
ATOM 1894 C C . GLU A 1 237 ? -58.465 -8.444 100.970 1.00 63.81 237 GLU A C 1
ATOM 1896 O O . GLU A 1 237 ? -57.718 -8.842 100.080 1.00 63.81 237 GLU A O 1
ATOM 1901 N N . ALA A 1 238 ? -59.287 -9.287 101.606 1.00 59.75 238 ALA A N 1
ATOM 1902 C CA . ALA A 1 238 ? -59.304 -10.734 101.367 1.00 59.75 238 ALA A CA 1
ATOM 1903 C C . ALA A 1 238 ? -60.014 -11.147 100.061 1.00 59.75 238 ALA A C 1
ATOM 1905 O O . ALA A 1 238 ? -59.697 -12.195 99.493 1.00 59.75 238 ALA A O 1
ATOM 1906 N N . GLU A 1 239 ? -60.967 -10.344 99.580 1.00 66.06 239 GLU A N 1
ATOM 1907 C CA . GLU A 1 239 ? -61.594 -10.534 98.265 1.00 66.06 239 GLU A CA 1
ATOM 1908 C C . GLU A 1 239 ? -60.751 -9.879 97.166 1.00 66.06 239 GLU A C 1
ATOM 1910 O O . GLU A 1 239 ? -60.571 -10.460 96.096 1.00 66.06 239 GLU A O 1
ATOM 1915 N N . GLN A 1 240 ? -60.140 -8.732 97.469 1.00 78.25 240 GLN A N 1
ATOM 1916 C CA . GLN A 1 240 ? -59.194 -8.043 96.598 1.00 78.25 240 GLN A CA 1
ATOM 1917 C C . GLN A 1 240 ? -58.005 -8.948 96.238 1.00 78.25 240 GLN A C 1
ATOM 1919 O O . GLN A 1 240 ? -57.819 -9.240 95.062 1.00 78.25 240 GLN A O 1
ATOM 1924 N N . LEU A 1 241 ? -57.330 -9.555 97.224 1.00 79.25 241 LEU A N 1
ATOM 1925 C CA . LEU A 1 241 ? -56.230 -10.507 96.989 1.00 79.25 241 LEU A CA 1
ATOM 1926 C C . LEU A 1 241 ? -56.622 -11.747 96.157 1.00 79.25 241 LEU A C 1
ATOM 1928 O O . LEU A 1 241 ? -55.754 -12.377 95.551 1.00 79.25 241 LEU A O 1
ATOM 1932 N N . ARG A 1 242 ? -57.908 -12.128 96.116 1.00 77.25 242 ARG A N 1
ATOM 1933 C CA . ARG A 1 242 ? -58.394 -13.199 95.226 1.00 77.25 242 ARG A CA 1
ATOM 1934 C C . ARG A 1 242 ? -58.566 -12.712 93.794 1.00 77.25 242 ARG A C 1
ATOM 1936 O O . ARG A 1 242 ? -58.169 -13.425 92.877 1.00 77.25 242 ARG A O 1
ATOM 1943 N N . ASN A 1 243 ? -59.118 -11.515 93.616 1.00 84.12 243 ASN A N 1
ATOM 1944 C CA . ASN A 1 243 ? -59.239 -10.882 92.306 1.00 84.12 243 ASN A CA 1
ATOM 1945 C C . ASN A 1 243 ? -57.851 -10.587 91.717 1.00 84.12 243 ASN A C 1
ATOM 1947 O O . ASN A 1 243 ? -57.615 -10.914 90.560 1.00 84.12 243 ASN A O 1
ATOM 1951 N N . ASP A 1 244 ? -56.910 -10.094 92.528 1.00 87.56 244 ASP A N 1
ATOM 1952 C CA . ASP A 1 244 ? -55.516 -9.851 92.138 1.00 87.56 244 ASP A CA 1
ATOM 1953 C C . ASP A 1 244 ? -54.818 -11.152 91.698 1.00 87.56 244 ASP A C 1
ATOM 1955 O O . ASP A 1 244 ? -54.127 -11.185 90.681 1.00 87.56 244 ASP A O 1
ATOM 1959 N N . LEU A 1 245 ? -55.035 -12.261 92.420 1.00 81.88 245 LEU A N 1
ATOM 1960 C CA . LEU A 1 245 ? -54.483 -13.574 92.063 1.00 81.88 245 LEU A CA 1
ATOM 1961 C C . LEU A 1 245 ? -55.131 -14.165 90.800 1.00 81.88 245 LEU A C 1
ATOM 1963 O O . LEU A 1 245 ? -54.453 -14.853 90.037 1.00 81.88 245 LEU A O 1
ATOM 1967 N N . GLN A 1 246 ? -56.417 -13.899 90.556 1.00 86.75 246 GLN A N 1
ATOM 1968 C CA . GLN A 1 246 ? -57.094 -14.295 89.320 1.00 86.75 246 GLN A CA 1
ATOM 1969 C C . GLN A 1 246 ? -56.638 -13.438 88.127 1.00 86.75 246 GLN A C 1
ATOM 1971 O O . GLN A 1 246 ? -56.385 -13.989 87.057 1.00 86.75 246 GLN A O 1
ATOM 1976 N N . GLN A 1 247 ? -56.454 -12.128 88.313 1.00 89.69 247 GLN A N 1
ATOM 1977 C CA . GLN A 1 247 ? -55.896 -11.231 87.298 1.00 89.69 247 GLN A CA 1
ATOM 1978 C C . GLN A 1 247 ? -54.468 -11.651 86.935 1.00 89.69 247 GLN A C 1
ATOM 1980 O O . GLN A 1 247 ? -54.183 -11.880 85.765 1.00 89.69 247 GLN A O 1
ATOM 1985 N N . ALA A 1 248 ? -53.612 -11.914 87.927 1.00 86.19 248 ALA A N 1
ATOM 1986 C CA . ALA A 1 248 ? -52.252 -12.401 87.700 1.00 86.19 248 ALA A CA 1
ATOM 1987 C C . ALA A 1 248 ? -52.194 -13.752 86.953 1.00 86.19 248 ALA A C 1
ATOM 1989 O O . ALA A 1 248 ? -51.191 -14.048 86.305 1.00 86.19 248 ALA A O 1
ATOM 1990 N N . GLN A 1 249 ? -53.245 -14.583 87.008 1.00 87.06 249 GLN A N 1
ATOM 1991 C CA . GLN A 1 249 ? -53.347 -15.794 86.180 1.00 87.06 249 GLN A CA 1
ATOM 1992 C C . GLN A 1 249 ? -53.724 -15.489 84.723 1.00 87.06 249 GLN A C 1
ATOM 1994 O O . GLN A 1 249 ? -53.236 -16.183 83.830 1.00 87.06 249 GLN A O 1
ATOM 1999 N N . VAL A 1 250 ? -54.542 -14.461 84.475 1.00 91.69 250 VAL A N 1
ATOM 2000 C CA . VAL A 1 250 ? -54.860 -13.968 83.122 1.00 91.69 250 VAL A CA 1
ATOM 2001 C C . VAL A 1 250 ? -53.635 -13.290 82.507 1.00 91.69 250 VAL A C 1
ATOM 2003 O O . VAL A 1 250 ? -53.212 -13.684 81.424 1.00 91.69 250 VAL A O 1
ATOM 2006 N N . ASP A 1 251 ? -52.990 -12.374 83.232 1.00 91.38 251 ASP A N 1
ATOM 2007 C CA . ASP A 1 251 ? -51.782 -11.667 82.785 1.00 91.38 251 ASP A CA 1
ATOM 2008 C C . ASP A 1 251 ? -50.653 -12.650 82.418 1.00 91.38 251 ASP A C 1
ATOM 2010 O O . ASP A 1 251 ? -49.950 -12.477 81.422 1.00 91.38 251 ASP A O 1
ATOM 2014 N N . LEU A 1 252 ? -50.497 -13.726 83.200 1.00 89.00 252 LEU A N 1
ATOM 2015 C CA . LEU A 1 252 ? -49.503 -14.779 82.965 1.00 89.00 252 LEU A CA 1
ATOM 2016 C C . LEU A 1 252 ? -49.893 -15.721 81.809 1.00 89.00 252 LEU A C 1
ATOM 2018 O O . LEU A 1 252 ? -49.010 -16.309 81.181 1.00 89.00 252 LEU A O 1
ATOM 2022 N N . ALA A 1 253 ? -51.184 -15.854 81.490 1.00 88.44 253 ALA A N 1
ATOM 2023 C CA . ALA A 1 253 ? -51.639 -16.536 80.279 1.00 88.44 253 ALA A CA 1
ATOM 2024 C C . ALA A 1 253 ? -51.365 -15.683 79.028 1.00 88.44 253 ALA A C 1
ATOM 2026 O O . ALA A 1 253 ? -50.739 -16.180 78.093 1.00 88.44 253 ALA A O 1
ATOM 2027 N N . GLU A 1 254 ? -51.714 -14.392 79.050 1.00 92.25 254 GLU A N 1
ATOM 2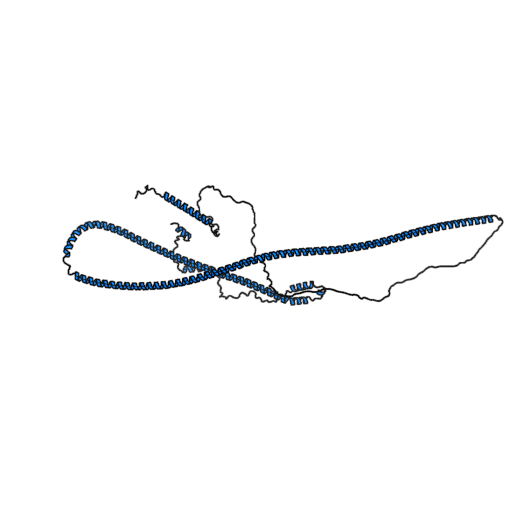028 C CA . GLU A 1 254 ? -51.384 -13.450 77.971 1.00 92.25 254 GLU A CA 1
ATOM 2029 C C . GLU A 1 254 ? -49.869 -13.334 77.740 1.00 92.25 254 GLU A C 1
ATOM 2031 O O . GLU A 1 254 ? -49.416 -13.239 76.601 1.00 92.25 254 GLU A O 1
ATOM 2036 N N . ALA A 1 255 ? -49.063 -13.349 78.807 1.00 90.12 255 ALA A N 1
ATOM 2037 C CA . ALA A 1 255 ? -47.606 -13.322 78.695 1.00 90.12 255 ALA A CA 1
ATOM 2038 C C . ALA A 1 255 ? -47.059 -14.554 77.953 1.00 90.12 255 ALA A C 1
ATOM 2040 O O . ALA A 1 255 ? -46.134 -14.419 77.157 1.00 90.12 255 ALA A O 1
ATOM 2041 N N . ARG A 1 256 ? -47.654 -15.737 78.165 1.00 90.38 256 ARG A N 1
ATOM 2042 C CA . ARG A 1 256 ? -47.293 -16.980 77.458 1.00 90.38 256 ARG A CA 1
ATOM 2043 C C . ARG A 1 256 ? -47.753 -16.996 76.005 1.00 90.38 256 ARG A C 1
ATOM 2045 O O . ARG A 1 256 ? -47.059 -17.558 75.166 1.00 90.38 256 ARG A O 1
ATOM 2052 N N . GLU A 1 257 ? -48.899 -16.395 75.701 1.00 92.50 257 GLU A N 1
ATOM 2053 C CA . GLU A 1 257 ? -49.359 -16.215 74.320 1.00 92.50 257 GLU A CA 1
ATOM 2054 C C . GLU A 1 257 ? -48.384 -15.309 73.555 1.00 92.50 257 GLU A C 1
ATOM 2056 O O . GLU A 1 257 ? -47.833 -15.717 72.536 1.00 92.50 257 GLU A O 1
ATOM 2061 N N . LYS A 1 258 ? -48.037 -14.150 74.129 1.00 92.69 258 LYS A N 1
ATOM 2062 C CA . LYS A 1 258 ? -47.050 -13.207 73.571 1.00 92.69 258 LYS A CA 1
ATOM 2063 C C . LYS A 1 258 ? -45.640 -13.816 73.472 1.00 92.69 258 LYS A C 1
ATOM 2065 O O . LYS A 1 258 ? -44.907 -13.513 72.533 1.00 92.69 258 LYS A O 1
ATOM 2070 N N . GLU A 1 259 ? -45.260 -14.707 74.393 1.00 90.50 259 GLU A N 1
ATOM 2071 C CA . GLU A 1 259 ? -44.024 -15.503 74.311 1.00 90.50 259 GLU A CA 1
ATOM 2072 C C . GLU A 1 259 ? -44.049 -16.475 73.116 1.00 90.50 259 GLU A C 1
ATOM 2074 O O . GLU A 1 259 ? -43.073 -16.543 72.369 1.00 90.50 259 GLU A O 1
ATOM 2079 N N . GLN A 1 260 ? -45.164 -17.179 72.883 1.00 91.88 260 GLN A N 1
ATOM 2080 C CA . GLN A 1 260 ? -45.329 -18.085 71.736 1.00 91.88 260 GLN A CA 1
ATOM 2081 C C . GLN A 1 260 ? -45.395 -17.339 70.395 1.00 91.88 260 GLN A C 1
ATOM 2083 O O . GLN A 1 260 ? -44.808 -17.787 69.410 1.00 91.88 260 GLN A O 1
ATOM 2088 N N . GLU A 1 261 ? -46.046 -16.177 70.338 1.00 92.75 261 GLU A N 1
ATOM 2089 C CA . GLU A 1 261 ? -45.993 -15.315 69.154 1.00 92.75 261 GLU A CA 1
ATOM 2090 C C . GLU A 1 261 ? -44.553 -14.862 68.871 1.00 92.75 261 GLU A C 1
ATOM 2092 O O . GLU A 1 261 ? -44.087 -14.943 67.731 1.00 92.75 261 GLU A O 1
ATOM 2097 N N . ALA A 1 262 ? -43.810 -14.449 69.903 1.00 92.06 262 ALA A N 1
ATOM 2098 C CA . ALA A 1 262 ? -42.420 -14.023 69.767 1.00 92.06 262 ALA A CA 1
ATOM 2099 C C . ALA A 1 262 ? -41.482 -15.156 69.308 1.00 92.06 262 ALA A C 1
ATOM 2101 O O . ALA A 1 262 ? -40.598 -14.901 68.485 1.00 92.06 262 ALA A O 1
ATOM 2102 N N . THR A 1 263 ? -41.668 -16.402 69.767 1.00 91.94 263 THR A N 1
ATOM 2103 C CA . THR A 1 263 ? -40.871 -17.538 69.267 1.00 91.94 263 THR A CA 1
ATOM 2104 C C . THR A 1 263 ? -41.187 -17.855 67.807 1.00 91.94 263 THR A C 1
ATOM 2106 O O . THR A 1 263 ? -40.253 -18.020 67.024 1.00 91.94 263 THR A O 1
ATOM 2109 N N . VAL A 1 264 ? -42.459 -17.836 67.395 1.00 95.75 264 VAL A N 1
ATOM 2110 C CA . VAL A 1 264 ? -42.853 -18.048 65.988 1.00 95.75 264 VAL A CA 1
ATOM 2111 C C . VAL A 1 264 ? -42.308 -16.947 65.066 1.00 95.75 264 VAL A C 1
ATOM 2113 O O . VAL A 1 264 ? -41.882 -17.236 63.946 1.00 95.75 264 VAL A O 1
ATOM 2116 N N . GLN A 1 265 ? -42.269 -15.687 65.513 1.00 94.06 265 GLN A N 1
ATOM 2117 C CA . GLN A 1 265 ? -41.635 -14.607 64.742 1.00 94.06 265 GLN A CA 1
ATOM 2118 C C . GLN A 1 265 ? -40.104 -14.765 64.679 1.00 94.06 265 GLN A C 1
ATOM 2120 O O . GLN A 1 265 ? -39.510 -14.536 63.625 1.00 94.06 265 GLN A O 1
ATOM 2125 N N . LEU A 1 266 ? -39.458 -15.218 65.762 1.00 93.19 266 LEU A N 1
ATOM 2126 C CA . LEU A 1 266 ? -38.024 -15.540 65.772 1.00 93.19 266 LEU A CA 1
ATOM 2127 C C . LEU A 1 266 ? -37.670 -16.707 64.839 1.00 93.19 266 LEU A C 1
ATOM 2129 O O . LEU A 1 266 ? -36.615 -16.672 64.208 1.00 93.19 266 LEU A O 1
ATOM 2133 N N . GLU A 1 267 ? -38.521 -17.726 64.726 1.00 94.44 267 GLU A N 1
ATOM 2134 C CA . GLU A 1 267 ? -38.313 -18.837 63.790 1.00 94.44 267 GLU A CA 1
ATOM 2135 C C . GLU A 1 267 ? -38.434 -18.379 62.332 1.00 94.44 267 GLU A C 1
ATOM 2137 O O . GLU A 1 267 ? -37.531 -18.655 61.541 1.00 94.44 267 GLU A O 1
ATOM 2142 N N . LYS A 1 268 ? -39.448 -17.573 61.989 1.00 95.69 268 LYS A N 1
ATOM 2143 C CA . LYS A 1 268 ? -39.563 -16.958 60.651 1.00 95.69 268 LYS A CA 1
ATOM 2144 C C . LYS A 1 268 ? -38.345 -16.102 60.301 1.00 95.69 268 LYS A C 1
ATOM 2146 O O . LYS A 1 268 ? -37.766 -16.279 59.233 1.00 95.69 268 LYS A O 1
ATOM 2151 N N . ALA A 1 269 ? -37.907 -15.235 61.217 1.00 93.31 269 ALA A N 1
ATOM 2152 C CA . ALA A 1 269 ? -36.726 -14.395 61.015 1.00 93.31 269 ALA A CA 1
ATOM 2153 C C . ALA A 1 269 ? -35.436 -15.222 60.828 1.00 93.31 269 ALA A C 1
ATOM 2155 O O . ALA A 1 269 ? -34.566 -14.842 60.045 1.00 93.31 269 ALA A O 1
ATOM 2156 N N . ARG A 1 270 ? -35.317 -16.379 61.498 1.00 95.06 270 ARG A N 1
ATOM 2157 C CA . ARG A 1 270 ? -34.210 -17.331 61.293 1.00 95.06 270 ARG A CA 1
ATOM 2158 C C . ARG A 1 270 ? -34.276 -18.019 59.931 1.00 95.06 270 ARG A C 1
ATOM 2160 O O . ARG A 1 270 ? -33.236 -18.148 59.290 1.00 95.06 270 ARG A O 1
ATOM 2167 N N . GLU A 1 271 ? -35.456 -18.432 59.464 1.00 95.62 271 GLU A N 1
ATOM 2168 C CA . GLU A 1 271 ? -35.591 -18.975 58.106 1.00 95.62 271 GLU A CA 1
ATOM 2169 C C . GLU A 1 271 ? -35.271 -17.925 57.033 1.00 95.62 271 GLU A C 1
ATOM 2171 O O . GLU A 1 271 ? -34.637 -18.240 56.027 1.00 95.62 271 GLU A O 1
ATOM 2176 N N . GLU A 1 272 ? -35.710 -16.678 57.219 1.00 95.56 272 GLU A N 1
ATOM 2177 C CA . GLU A 1 272 ? -35.404 -15.581 56.298 1.00 95.56 272 GLU A CA 1
ATOM 2178 C C . GLU A 1 272 ? -33.906 -15.269 56.272 1.00 95.56 272 GLU A C 1
ATOM 2180 O O . GLU A 1 272 ? -33.345 -15.140 55.184 1.00 95.56 272 GLU A O 1
ATOM 2185 N N . LEU A 1 273 ? -33.239 -15.242 57.432 1.00 95.06 273 LEU A N 1
ATOM 2186 C CA . LEU A 1 273 ? -31.784 -15.105 57.514 1.00 95.06 273 LEU A CA 1
ATOM 2187 C C . LEU A 1 273 ? -31.075 -16.241 56.760 1.00 95.06 273 LEU A C 1
ATOM 2189 O O . LEU A 1 273 ? -30.270 -15.960 55.877 1.00 95.06 273 LEU A O 1
ATOM 2193 N N . ALA A 1 274 ? -31.441 -17.502 57.012 1.00 94.75 274 ALA A N 1
ATOM 2194 C CA . ALA A 1 274 ? -30.861 -18.656 56.319 1.00 94.75 274 ALA A CA 1
ATOM 2195 C C . ALA A 1 274 ? -31.077 -18.600 54.791 1.00 94.75 274 ALA A C 1
ATOM 2197 O O . ALA A 1 274 ? -30.166 -18.896 54.016 1.00 94.75 274 ALA A O 1
ATOM 2198 N N . ARG A 1 275 ? -32.253 -18.143 54.331 1.00 95.75 275 ARG A N 1
ATOM 2199 C CA . ARG A 1 275 ? -32.545 -17.913 52.901 1.00 95.75 275 ARG A CA 1
ATOM 2200 C C . ARG A 1 275 ? -31.724 -16.772 52.291 1.00 95.75 275 ARG A C 1
ATOM 2202 O O . ARG A 1 275 ? -31.533 -16.769 51.075 1.00 95.75 275 ARG A O 1
ATOM 2209 N N . GLN A 1 276 ? -31.266 -15.798 53.078 1.00 94.62 276 GLN A N 1
ATOM 2210 C CA . GLN A 1 276 ? -30.340 -14.760 52.609 1.00 94.62 276 GLN A CA 1
ATOM 2211 C C . GLN A 1 276 ? -28.886 -15.246 52.640 1.00 94.62 276 GLN A C 1
ATOM 2213 O O . GLN A 1 276 ? -28.148 -14.975 51.698 1.00 94.62 276 GLN A O 1
ATOM 2218 N N . GLU A 1 277 ? -28.482 -16.012 53.656 1.00 94.38 277 GLU A N 1
ATOM 2219 C CA . GLU A 1 277 ? -27.157 -16.642 53.737 1.00 94.38 277 GLU A CA 1
ATOM 2220 C C . GLU A 1 277 ? -26.918 -17.615 52.570 1.00 94.38 277 GLU A C 1
ATOM 2222 O O . GLU A 1 277 ? -25.850 -17.588 51.958 1.00 94.38 277 GLU A O 1
ATOM 2227 N N . GLU A 1 278 ? -27.926 -18.404 52.176 1.00 96.00 278 GLU A N 1
ATOM 2228 C CA . GLU A 1 278 ? -27.825 -19.269 50.995 1.00 96.00 278 GLU A CA 1
ATOM 2229 C C . GLU A 1 278 ? -27.649 -18.453 49.701 1.00 96.00 278 GLU A C 1
ATOM 2231 O O . GLU A 1 278 ? -26.758 -18.744 48.902 1.00 96.00 278 GLU A O 1
ATOM 2236 N N . LYS A 1 279 ? -28.435 -17.384 49.508 1.00 96.75 279 LYS A N 1
ATOM 2237 C CA . LYS A 1 279 ? -28.298 -16.483 48.346 1.00 96.75 279 LYS A CA 1
ATOM 2238 C C . LYS A 1 279 ? -26.940 -15.787 48.315 1.00 96.75 279 LYS A C 1
ATOM 2240 O O . LYS A 1 279 ? -26.338 -15.693 47.251 1.00 96.75 279 LYS A O 1
ATOM 2245 N N . MET A 1 280 ? -26.438 -15.340 49.465 1.00 92.94 280 MET A N 1
ATOM 2246 C CA . MET A 1 280 ? -25.091 -14.781 49.603 1.00 92.94 280 MET A CA 1
ATOM 2247 C C . MET A 1 280 ? -24.035 -15.808 49.177 1.00 92.94 280 MET A C 1
ATOM 2249 O O . MET A 1 280 ? -23.175 -15.490 48.363 1.00 92.94 280 MET A O 1
ATOM 2253 N N . ALA A 1 281 ? -24.134 -17.057 49.642 1.00 95.94 281 ALA A N 1
ATOM 2254 C CA . ALA A 1 281 ? -23.213 -18.128 49.258 1.00 95.94 281 ALA A CA 1
ATOM 2255 C C . ALA A 1 281 ? -23.307 -18.514 47.766 1.00 95.94 281 ALA A C 1
ATOM 2257 O O . ALA A 1 281 ? -22.302 -18.902 47.169 1.00 95.94 281 ALA A O 1
ATOM 2258 N N . GLN A 1 282 ? -24.486 -18.400 47.144 1.00 96.75 282 GLN A N 1
ATOM 2259 C CA . GLN A 1 282 ? -24.659 -18.576 45.696 1.00 96.75 282 GLN A CA 1
ATOM 2260 C C . GLN A 1 282 ? -24.031 -17.413 44.903 1.00 96.75 282 GLN A C 1
ATOM 2262 O O . GLN A 1 282 ? -23.317 -17.660 43.932 1.00 96.75 282 GLN A O 1
ATOM 2267 N N . LEU A 1 283 ? -24.233 -16.163 45.337 1.00 95.94 283 LEU A N 1
ATOM 2268 C CA . LEU A 1 283 ? -23.653 -14.971 44.704 1.00 95.94 283 LEU A CA 1
ATOM 2269 C C . LEU A 1 283 ? -22.125 -14.920 44.836 1.00 95.94 283 LEU A C 1
ATOM 2271 O O . LEU A 1 283 ? -21.452 -14.594 43.864 1.00 95.94 283 LEU A O 1
ATOM 2275 N N . VAL A 1 284 ? -21.564 -15.297 45.992 1.00 96.81 284 VAL A N 1
ATOM 2276 C CA . VAL A 1 284 ? -20.104 -15.399 46.181 1.00 96.81 284 VAL A CA 1
ATOM 2277 C C . VAL A 1 284 ? -19.498 -16.389 45.187 1.00 96.81 284 VAL A C 1
ATOM 2279 O O . VAL A 1 284 ? -18.551 -16.032 44.498 1.00 96.81 284 VAL A O 1
ATOM 2282 N N . LYS A 1 285 ? -20.096 -17.575 45.007 1.00 96.50 285 LYS A N 1
ATOM 2283 C CA . LYS A 1 285 ? -19.630 -18.551 44.004 1.00 96.50 285 LYS A CA 1
ATOM 2284 C C . LYS A 1 285 ? -19.708 -18.026 42.571 1.00 96.50 285 LYS A C 1
ATOM 2286 O O . LYS A 1 285 ? -18.830 -18.327 41.772 1.00 96.50 285 LYS A O 1
ATOM 2291 N N . GLN A 1 286 ? -20.741 -17.247 42.238 1.00 97.00 286 GLN A N 1
ATOM 2292 C CA . GLN A 1 286 ? -20.845 -16.608 40.922 1.00 97.00 286 GLN A CA 1
ATOM 2293 C C . GLN A 1 286 ? -19.743 -15.559 40.714 1.00 97.00 286 GLN A C 1
ATOM 2295 O O . GLN A 1 286 ? -19.164 -15.497 39.631 1.00 97.00 286 GLN A O 1
ATOM 2300 N N . ILE A 1 287 ? -19.414 -14.779 41.748 1.00 94.81 287 ILE A N 1
ATOM 2301 C CA . ILE A 1 287 ? -18.288 -13.835 41.724 1.00 94.81 287 ILE A CA 1
ATOM 2302 C C . ILE A 1 287 ? -16.965 -14.593 41.552 1.00 94.81 287 ILE A C 1
ATOM 2304 O O . ILE A 1 287 ? -16.221 -14.265 40.637 1.00 94.81 287 ILE A O 1
ATOM 2308 N N . GLU A 1 288 ? -16.713 -15.653 42.329 1.00 95.75 288 GLU A N 1
ATOM 2309 C CA . GLU A 1 288 ? -15.513 -16.499 42.203 1.00 95.75 288 GLU A CA 1
ATOM 2310 C C . GLU A 1 288 ? -15.343 -17.063 40.777 1.00 95.75 288 GLU A C 1
ATOM 2312 O O . GLU A 1 288 ? -14.242 -17.021 40.227 1.00 95.75 288 GLU A O 1
ATOM 2317 N N . THR A 1 289 ? -16.423 -17.536 40.136 1.00 95.88 289 THR A N 1
ATOM 2318 C CA . THR A 1 289 ? -16.358 -17.995 38.735 1.00 95.88 289 THR A CA 1
ATOM 2319 C C . THR A 1 289 ? -16.090 -16.857 37.750 1.00 95.88 289 THR A C 1
ATOM 2321 O O . THR A 1 289 ? -15.250 -17.007 36.869 1.00 95.88 289 THR A O 1
ATOM 2324 N N . LEU A 1 290 ? -16.731 -15.696 37.919 1.00 94.94 290 LEU A N 1
ATOM 2325 C CA . LEU A 1 290 ? -16.525 -14.547 37.031 1.00 94.94 290 LEU A CA 1
ATOM 2326 C C . LEU A 1 290 ? -15.127 -13.928 37.194 1.00 94.94 290 LEU A C 1
ATOM 2328 O O . LEU A 1 290 ? -14.565 -13.422 36.226 1.00 94.94 290 LEU A O 1
ATOM 2332 N N . GLU A 1 291 ? -14.540 -13.977 38.391 1.00 94.94 291 GLU A N 1
ATOM 2333 C CA . GLU A 1 291 ? -13.156 -13.559 38.631 1.00 94.94 291 GLU A CA 1
ATOM 2334 C C . GLU A 1 291 ? -12.146 -14.513 37.976 1.00 94.94 291 GLU A C 1
ATOM 2336 O O . GLU A 1 291 ? -11.142 -14.042 37.434 1.00 94.94 291 GLU A O 1
ATOM 2341 N N . ALA A 1 292 ? -12.430 -15.821 37.947 1.00 95.69 292 ALA A N 1
ATOM 2342 C CA . ALA A 1 292 ? -11.637 -16.801 37.204 1.00 95.69 292 ALA A CA 1
ATOM 2343 C C . ALA A 1 292 ? -11.735 -16.586 35.680 1.00 95.69 292 ALA A C 1
ATOM 2345 O O . ALA A 1 292 ? -10.701 -16.461 35.019 1.00 95.69 292 ALA A O 1
ATOM 2346 N N . ASP A 1 293 ? -12.948 -16.432 35.137 1.00 95.12 293 ASP A N 1
ATOM 2347 C CA . ASP A 1 293 ? -13.175 -16.146 33.712 1.00 95.12 293 ASP A CA 1
ATOM 2348 C C . ASP A 1 293 ? -12.476 -14.838 33.281 1.00 95.12 293 ASP A C 1
ATOM 2350 O O . ASP A 1 293 ? -11.843 -14.764 32.223 1.00 95.12 293 ASP A O 1
ATOM 2354 N N . LEU A 1 294 ? -12.527 -13.797 34.124 1.00 93.44 294 LEU A N 1
ATOM 2355 C CA . LEU A 1 294 ? -11.828 -12.525 33.900 1.00 93.44 294 LEU A CA 1
ATOM 2356 C C . LEU A 1 294 ? -10.301 -12.641 34.012 1.00 93.44 294 LEU A C 1
ATOM 2358 O O . LEU A 1 294 ? -9.594 -11.834 33.403 1.00 93.44 294 LEU A O 1
ATOM 2362 N N . ALA A 1 295 ? -9.772 -13.598 34.777 1.00 94.62 295 ALA A N 1
ATOM 2363 C CA . ALA A 1 295 ? -8.339 -13.879 34.820 1.00 94.62 295 ALA A CA 1
ATOM 2364 C C . ALA A 1 295 ? -7.878 -14.580 33.531 1.00 94.62 295 ALA A C 1
ATOM 2366 O O . ALA A 1 295 ? -6.946 -14.098 32.885 1.00 94.62 295 ALA A O 1
ATOM 2367 N N . GLU A 1 296 ? -8.583 -15.629 33.097 1.00 95.62 296 GLU A N 1
ATOM 2368 C CA . GLU A 1 296 ? -8.289 -16.359 31.854 1.00 95.62 296 GLU A CA 1
ATOM 2369 C C . GLU A 1 296 ? -8.421 -15.450 30.615 1.00 95.62 296 GLU A C 1
ATOM 2371 O O . GLU A 1 296 ? -7.584 -15.480 29.709 1.00 95.62 296 GLU A O 1
ATOM 2376 N N . ALA A 1 297 ? -9.425 -14.566 30.588 1.00 93.38 297 ALA A N 1
ATOM 2377 C CA . ALA A 1 297 ? -9.575 -13.568 29.528 1.00 93.38 297 ALA A CA 1
ATOM 2378 C C . ALA A 1 297 ? -8.389 -12.584 29.466 1.00 93.38 297 ALA A C 1
ATOM 2380 O O . ALA A 1 297 ? -7.934 -12.239 28.375 1.00 93.38 297 ALA A O 1
ATOM 2381 N N . ARG A 1 298 ? -7.853 -12.153 30.619 1.00 94.50 298 ARG A N 1
ATOM 2382 C CA . ARG A 1 298 ? -6.678 -11.261 30.698 1.00 94.50 298 ARG A CA 1
ATOM 2383 C C . ARG A 1 298 ? -5.374 -11.955 30.313 1.00 94.50 298 ARG A C 1
ATOM 2385 O O . ARG A 1 298 ? -4.489 -11.287 29.780 1.00 94.50 298 ARG A O 1
ATOM 2392 N N . GLU A 1 299 ? -5.240 -13.250 30.581 1.00 96.00 299 GLU A N 1
ATOM 2393 C CA . GLU A 1 299 ? -4.092 -14.049 30.138 1.00 96.00 299 GLU A CA 1
ATOM 2394 C C . GLU A 1 299 ? -4.077 -14.145 28.607 1.00 96.00 299 GLU A C 1
ATOM 2396 O O . GLU A 1 299 ? -3.122 -13.691 27.976 1.00 96.00 299 GLU A O 1
ATOM 2401 N N . LYS A 1 300 ? -5.192 -14.568 27.998 1.00 95.00 300 LYS A N 1
ATOM 2402 C CA . LYS A 1 300 ? -5.360 -14.616 26.533 1.00 95.00 300 LYS A CA 1
ATOM 2403 C C . LYS A 1 300 ? -5.155 -13.254 25.864 1.00 95.00 300 LYS A C 1
ATOM 2405 O O . LYS A 1 300 ? -4.568 -13.173 24.786 1.00 95.00 300 LYS A O 1
ATOM 2410 N N . GLU A 1 301 ? -5.601 -12.166 26.496 1.00 93.56 301 GLU A N 1
ATOM 2411 C CA . GLU A 1 301 ? -5.365 -10.807 25.995 1.00 93.56 301 GLU A CA 1
ATOM 2412 C C . GLU A 1 301 ? -3.867 -10.432 26.017 1.00 93.56 301 GLU A C 1
ATOM 2414 O O . GLU A 1 301 ? -3.381 -9.770 25.098 1.00 93.56 301 GLU A O 1
ATOM 2419 N N . GLN A 1 302 ? -3.111 -10.872 27.030 1.00 94.12 302 GLN A N 1
ATOM 2420 C CA . GLN A 1 302 ? -1.658 -10.674 27.101 1.00 94.12 302 GLN A CA 1
ATOM 2421 C C . GLN A 1 302 ? -0.904 -11.544 26.089 1.00 94.12 302 GLN A C 1
ATOM 2423 O O . GLN A 1 302 ? -0.002 -11.034 25.422 1.00 94.12 302 GLN A O 1
ATOM 2428 N N . GLU A 1 303 ? -1.300 -12.805 25.902 1.00 95.00 303 GLU A N 1
ATOM 2429 C CA . GLU A 1 303 ? -0.745 -13.675 24.858 1.00 95.00 303 GLU A CA 1
ATOM 2430 C C . GLU A 1 303 ? -0.969 -13.087 23.458 1.00 95.00 303 GLU A C 1
ATOM 2432 O O . GLU A 1 303 ? -0.023 -12.962 22.679 1.00 95.00 303 GLU A O 1
ATOM 2437 N N . ALA A 1 304 ? -2.193 -12.643 23.153 1.00 94.06 304 ALA A N 1
ATOM 2438 C CA . ALA A 1 304 ? -2.515 -11.998 21.881 1.00 94.06 304 ALA A CA 1
ATOM 2439 C C . ALA A 1 304 ? -1.708 -10.703 21.670 1.00 94.06 304 ALA A C 1
ATOM 2441 O O . ALA A 1 304 ? -1.194 -10.460 20.577 1.00 94.06 304 ALA A O 1
ATOM 2442 N N . LYS A 1 305 ? -1.519 -9.887 22.719 1.00 94.38 305 LYS A N 1
ATOM 2443 C CA . LYS A 1 305 ? -0.649 -8.697 22.668 1.00 94.38 305 LYS A CA 1
ATOM 2444 C C . LYS A 1 305 ? 0.814 -9.063 22.401 1.00 94.38 305 LYS A C 1
ATOM 2446 O O . LYS A 1 305 ? 1.454 -8.377 21.607 1.00 94.38 305 LYS A O 1
ATOM 2451 N N . ALA A 1 306 ? 1.332 -10.136 23.000 1.00 95.94 306 ALA A N 1
ATOM 2452 C CA . ALA A 1 306 ? 2.690 -10.617 22.749 1.00 95.94 306 ALA A CA 1
ATOM 2453 C C . ALA A 1 306 ? 2.863 -11.133 21.307 1.00 95.94 306 ALA A C 1
ATOM 2455 O O . ALA A 1 306 ? 3.844 -10.791 20.649 1.00 95.94 306 ALA A O 1
ATOM 2456 N N . GLN A 1 307 ? 1.885 -11.877 20.780 1.00 95.12 307 GLN A N 1
ATOM 2457 C CA . GLN A 1 307 ? 1.872 -12.340 19.385 1.00 95.12 307 GLN A CA 1
ATOM 2458 C C . GLN A 1 307 ? 1.795 -11.171 18.385 1.00 95.12 307 GLN A C 1
ATOM 2460 O O . GLN A 1 307 ? 2.500 -11.161 17.378 1.00 95.12 307 GLN A O 1
ATOM 2465 N N . LEU A 1 308 ? 1.004 -10.132 18.673 1.00 93.62 308 LEU A N 1
ATOM 2466 C CA . LEU A 1 308 ? 0.980 -8.910 17.859 1.00 93.62 308 LEU A CA 1
ATOM 2467 C C . LEU A 1 308 ? 2.311 -8.140 17.911 1.00 93.62 308 LEU A C 1
ATOM 2469 O O . LEU A 1 308 ? 2.676 -7.477 16.941 1.00 93.62 308 LEU A O 1
ATOM 2473 N N . GLU A 1 309 ? 3.048 -8.212 19.020 1.00 95.75 309 GLU A N 1
ATOM 2474 C CA . GLU A 1 309 ? 4.345 -7.546 19.187 1.00 95.75 309 GLU A CA 1
ATOM 2475 C C . GLU A 1 309 ? 5.476 -8.281 18.442 1.00 95.75 309 GLU A C 1
ATOM 2477 O O . GLU A 1 309 ? 6.304 -7.627 17.801 1.00 95.75 309 GLU A O 1
ATOM 2482 N N . THR A 1 310 ? 5.450 -9.620 18.392 1.00 95.94 310 THR A N 1
ATOM 2483 C CA . THR A 1 310 ? 6.366 -10.402 17.541 1.00 95.94 310 THR A CA 1
ATOM 2484 C C . THR A 1 310 ? 6.057 -10.239 16.052 1.00 95.94 310 THR A C 1
ATOM 2486 O O . THR A 1 310 ? 6.981 -9.998 15.276 1.00 95.94 310 THR A O 1
ATOM 2489 N N . VAL A 1 311 ? 4.781 -10.266 15.642 1.00 96.44 311 VAL A N 1
ATOM 2490 C CA . VAL A 1 311 ? 4.382 -10.024 14.240 1.00 96.44 311 VAL A CA 1
ATOM 2491 C C . VAL A 1 311 ? 4.778 -8.617 13.778 1.00 96.44 311 VAL A C 1
ATOM 2493 O O . VAL A 1 311 ? 5.303 -8.466 12.678 1.00 96.44 311 VAL A O 1
ATOM 2496 N N . ARG A 1 312 ? 4.626 -7.585 14.622 1.00 96.00 312 ARG A N 1
ATOM 2497 C CA . ARG A 1 312 ? 5.098 -6.219 14.313 1.00 96.00 312 ARG A CA 1
ATOM 2498 C C . ARG A 1 312 ? 6.615 -6.134 14.132 1.00 96.00 312 ARG A C 1
ATOM 2500 O O . ARG A 1 312 ? 7.072 -5.399 13.261 1.00 96.00 312 ARG A O 1
ATOM 2507 N N . LYS A 1 313 ? 7.395 -6.875 14.926 1.00 96.25 313 LYS A N 1
ATOM 2508 C CA . LYS A 1 313 ? 8.858 -6.954 14.764 1.00 96.25 313 LYS A CA 1
ATOM 2509 C C . LYS A 1 313 ? 9.260 -7.636 13.460 1.00 96.25 313 LYS A C 1
ATOM 2511 O O . LYS A 1 313 ? 10.245 -7.223 12.857 1.00 96.25 313 LYS A O 1
ATOM 2516 N N . GLU A 1 314 ? 8.513 -8.646 13.023 1.00 95.69 314 GLU A N 1
ATOM 2517 C CA . GLU A 1 314 ? 8.791 -9.330 11.759 1.00 95.69 314 GLU A CA 1
ATOM 2518 C C . GLU A 1 314 ? 8.383 -8.489 10.544 1.00 95.69 314 GLU A C 1
ATOM 2520 O O . GLU A 1 314 ? 9.150 -8.399 9.590 1.00 95.69 314 GLU A O 1
ATOM 2525 N N . LEU A 1 315 ? 7.252 -7.776 10.618 1.00 94.88 315 LEU A N 1
ATOM 2526 C CA . LEU A 1 315 ? 6.855 -6.795 9.602 1.00 94.88 315 LEU A CA 1
ATOM 2527 C C . LEU A 1 315 ? 7.941 -5.721 9.418 1.00 94.88 315 LEU A C 1
ATOM 2529 O O . LEU A 1 315 ? 8.404 -5.505 8.306 1.00 94.88 315 LEU A O 1
ATOM 2533 N N . ALA A 1 316 ? 8.443 -5.140 10.514 1.00 94.50 316 ALA A N 1
ATOM 2534 C CA . ALA A 1 316 ? 9.502 -4.129 10.457 1.00 94.50 316 ALA A CA 1
ATOM 2535 C C . ALA A 1 316 ? 10.823 -4.649 9.845 1.00 94.50 316 ALA A C 1
ATOM 2537 O O . ALA A 1 316 ? 11.553 -3.882 9.219 1.00 94.50 316 ALA A O 1
ATOM 2538 N N . ARG A 1 317 ? 11.133 -5.949 9.984 1.00 96.12 317 ARG A N 1
ATOM 2539 C CA . ARG A 1 317 ? 12.270 -6.584 9.286 1.00 96.12 317 ARG A CA 1
ATOM 2540 C C . ARG A 1 317 ? 12.014 -6.731 7.790 1.00 96.12 317 ARG A C 1
ATOM 2542 O O . ARG A 1 317 ? 12.940 -6.547 7.006 1.00 96.12 317 ARG A O 1
ATOM 2549 N N . GLN A 1 318 ? 10.785 -7.063 7.399 1.00 95.62 318 GLN A N 1
ATOM 2550 C CA . GLN A 1 318 ? 10.391 -7.143 5.992 1.00 95.62 318 GLN A CA 1
ATOM 2551 C C . GLN A 1 318 ? 10.423 -5.756 5.339 1.00 95.62 318 GLN A C 1
ATOM 2553 O O . GLN A 1 318 ? 11.010 -5.623 4.271 1.00 95.62 318 GLN A O 1
ATOM 2558 N N . ASP A 1 319 ? 9.921 -4.718 6.013 1.00 95.56 319 ASP A N 1
ATOM 2559 C CA . ASP A 1 319 ? 10.005 -3.325 5.555 1.00 95.56 319 ASP A CA 1
ATOM 2560 C C . ASP A 1 319 ? 11.465 -2.874 5.348 1.00 95.56 319 ASP A C 1
ATOM 2562 O O . ASP A 1 319 ? 11.795 -2.271 4.325 1.00 95.56 319 ASP A O 1
ATOM 2566 N N . GLU A 1 320 ? 12.375 -3.201 6.278 1.00 96.38 320 GLU A N 1
ATOM 2567 C CA . GLU A 1 320 ? 13.798 -2.870 6.127 1.00 96.38 320 GLU A CA 1
ATOM 2568 C C . GLU A 1 320 ? 14.487 -3.699 5.025 1.00 96.38 320 GLU A C 1
ATOM 2570 O O . GLU A 1 320 ? 15.322 -3.161 4.294 1.00 96.38 320 GLU A O 1
ATOM 2575 N N . MET A 1 321 ? 14.111 -4.969 4.835 1.00 96.81 321 MET A N 1
ATOM 2576 C CA . MET A 1 321 ? 14.599 -5.792 3.721 1.00 96.81 321 MET A CA 1
ATOM 2577 C C . MET A 1 321 ? 14.124 -5.253 2.364 1.00 96.81 321 MET A C 1
ATOM 2579 O O . MET A 1 321 ? 14.935 -5.127 1.445 1.00 96.81 321 MET A O 1
ATOM 2583 N N . ILE A 1 322 ? 12.852 -4.859 2.248 1.00 96.00 322 ILE A N 1
ATOM 2584 C CA . ILE A 1 322 ? 12.298 -4.205 1.054 1.00 96.00 322 ILE A CA 1
ATOM 2585 C C . ILE A 1 322 ? 13.061 -2.902 0.783 1.00 96.00 322 ILE A C 1
ATOM 2587 O O . ILE A 1 322 ? 13.560 -2.705 -0.320 1.00 96.00 322 ILE A O 1
ATOM 2591 N N . ALA A 1 323 ? 13.273 -2.059 1.799 1.00 95.75 323 ALA A N 1
ATOM 2592 C CA . ALA A 1 323 ? 14.027 -0.810 1.664 1.00 95.75 323 ALA A CA 1
ATOM 2593 C C . ALA A 1 323 ? 15.523 -0.999 1.321 1.00 95.75 323 ALA A C 1
ATOM 2595 O O . ALA A 1 323 ? 16.176 -0.049 0.877 1.00 95.75 323 ALA A O 1
ATOM 2596 N N . GLN A 1 324 ? 16.091 -2.192 1.531 1.00 96.25 324 GLN A N 1
ATOM 2597 C CA . GLN A 1 324 ? 17.415 -2.569 1.021 1.00 96.25 324 GLN A CA 1
ATOM 2598 C C . GLN A 1 324 ? 17.342 -3.043 -0.438 1.00 96.25 324 GLN A C 1
ATOM 2600 O O . GLN A 1 324 ? 18.182 -2.641 -1.242 1.00 96.25 324 GLN A O 1
ATOM 2605 N N . GLN A 1 325 ? 16.327 -3.832 -0.801 1.00 96.50 325 GLN A N 1
ATOM 2606 C CA . GLN A 1 325 ? 16.108 -4.297 -2.174 1.00 96.50 325 GLN A CA 1
ATOM 2607 C C . GLN A 1 325 ? 15.784 -3.144 -3.136 1.00 96.50 325 GLN A C 1
ATOM 2609 O O . GLN A 1 325 ? 16.381 -3.081 -4.206 1.00 96.50 325 GLN A O 1
ATOM 2614 N N . THR A 1 326 ? 14.946 -2.176 -2.746 1.00 96.69 326 THR A N 1
ATOM 2615 C CA . THR A 1 326 ? 14.667 -0.974 -3.557 1.00 96.69 326 THR A CA 1
ATOM 2616 C C . THR A 1 326 ? 15.950 -0.215 -3.899 1.00 96.69 326 THR A C 1
ATOM 2618 O O . THR A 1 326 ? 16.161 0.123 -5.056 1.00 96.69 326 THR A O 1
ATOM 2621 N N . LYS A 1 327 ? 16.870 -0.036 -2.941 1.00 96.62 327 LYS A N 1
ATOM 2622 C CA . LYS A 1 327 ? 18.168 0.624 -3.188 1.00 96.62 327 LYS A CA 1
ATOM 2623 C C . LYS A 1 327 ? 19.084 -0.174 -4.116 1.00 96.62 327 LYS A C 1
ATOM 2625 O O . LYS A 1 327 ? 19.879 0.414 -4.839 1.00 96.62 327 LYS A O 1
ATOM 2630 N N . GLN A 1 328 ? 19.009 -1.506 -4.089 1.00 96.88 328 GLN A N 1
ATOM 2631 C CA . GLN A 1 328 ? 19.744 -2.345 -5.040 1.00 96.88 328 GLN A CA 1
ATOM 2632 C C . GLN A 1 328 ? 19.165 -2.210 -6.453 1.00 96.88 328 GLN A C 1
ATOM 2634 O O . GLN A 1 328 ? 19.932 -2.132 -7.406 1.00 96.88 328 GLN A O 1
ATOM 2639 N N . ILE A 1 329 ? 17.838 -2.113 -6.581 1.00 95.50 329 ILE A N 1
ATOM 2640 C CA . ILE A 1 329 ? 17.157 -1.851 -7.856 1.00 95.50 329 ILE A CA 1
ATOM 2641 C C . ILE A 1 329 ? 17.541 -0.462 -8.390 1.00 95.50 329 ILE A C 1
ATOM 2643 O O . ILE A 1 329 ? 18.022 -0.384 -9.512 1.00 95.50 329 ILE A O 1
ATOM 2647 N N . GLU A 1 330 ? 17.462 0.600 -7.578 1.00 95.88 330 GLU A N 1
ATOM 2648 C CA . GLU A 1 330 ? 17.875 1.968 -7.958 1.00 95.88 330 GLU A CA 1
ATOM 2649 C C . GLU A 1 330 ? 19.320 2.029 -8.502 1.00 95.88 330 GLU A C 1
ATOM 2651 O O . GLU A 1 330 ? 19.593 2.723 -9.482 1.00 95.88 330 GLU A O 1
ATOM 2656 N N . VAL A 1 331 ? 20.254 1.288 -7.889 1.00 96.94 331 VAL A N 1
ATOM 2657 C CA . VAL A 1 331 ? 21.653 1.208 -8.350 1.00 96.94 331 VAL A CA 1
ATOM 2658 C C . VAL A 1 331 ? 21.770 0.422 -9.658 1.00 96.94 331 VAL A C 1
ATOM 2660 O O . VAL A 1 331 ? 22.424 0.889 -10.586 1.00 96.94 331 VAL A O 1
ATOM 2663 N N . LEU A 1 332 ? 21.108 -0.732 -9.775 1.00 96.44 332 LEU A N 1
ATOM 2664 C CA . LEU A 1 332 ? 21.134 -1.540 -11.001 1.00 96.44 332 LEU A CA 1
ATOM 2665 C C . LEU A 1 332 ? 20.452 -0.829 -12.182 1.00 96.44 332 LEU A C 1
ATOM 2667 O O . LEU A 1 332 ? 20.892 -0.968 -13.321 1.00 96.44 332 LEU A O 1
ATOM 2671 N N . GLU A 1 333 ? 19.413 -0.033 -11.929 1.00 95.38 333 GLU A N 1
ATOM 2672 C CA . GLU A 1 333 ? 18.797 0.845 -12.924 1.00 95.38 333 GLU A CA 1
ATOM 2673 C C . GLU A 1 333 ? 19.759 1.950 -13.371 1.00 95.38 333 GLU A C 1
ATOM 2675 O O . GLU A 1 333 ? 19.895 2.183 -14.576 1.00 95.38 333 GLU A O 1
ATOM 2680 N N . ALA A 1 334 ? 20.475 2.587 -12.438 1.00 95.06 334 ALA A N 1
ATOM 2681 C CA . ALA A 1 334 ? 21.507 3.568 -12.766 1.00 95.06 334 ALA A CA 1
ATOM 2682 C C . ALA A 1 334 ? 22.607 2.947 -13.650 1.00 95.06 334 ALA A C 1
ATOM 2684 O O . ALA A 1 334 ? 22.847 3.454 -14.751 1.00 95.06 334 ALA A O 1
ATOM 2685 N N . ASP A 1 335 ? 23.175 1.808 -13.242 1.00 95.62 335 ASP A N 1
ATOM 2686 C CA . ASP A 1 335 ? 24.185 1.058 -14.001 1.00 95.62 335 ASP A CA 1
ATOM 2687 C C . ASP A 1 335 ? 23.672 0.667 -15.403 1.00 95.62 335 ASP A C 1
ATOM 2689 O O . ASP A 1 335 ? 24.376 0.827 -16.405 1.00 95.62 335 ASP A O 1
ATOM 2693 N N . LEU A 1 336 ? 22.412 0.224 -15.517 1.00 95.88 336 LEU A N 1
ATOM 2694 C CA . LEU A 1 336 ? 21.773 -0.071 -16.804 1.00 95.88 336 LEU A CA 1
ATOM 2695 C C . LEU A 1 336 ? 21.586 1.180 -17.673 1.00 95.88 336 LEU A C 1
ATOM 2697 O O . LEU A 1 336 ? 21.711 1.087 -18.898 1.00 95.88 336 LEU A O 1
ATOM 2701 N N . THR A 1 337 ? 21.300 2.354 -17.099 1.00 94.69 337 THR A N 1
ATOM 2702 C CA . THR A 1 337 ? 21.252 3.604 -17.880 1.00 94.69 337 THR A CA 1
ATOM 2703 C C . THR A 1 337 ? 22.635 4.058 -18.339 1.00 94.69 337 THR A C 1
ATOM 2705 O O . THR A 1 337 ? 22.756 4.516 -19.478 1.00 94.69 337 THR A O 1
ATOM 2708 N N . GLU A 1 338 ? 23.684 3.880 -17.529 1.00 96.12 338 GLU A N 1
ATOM 2709 C CA . GLU A 1 338 ? 25.061 4.163 -17.944 1.00 96.12 338 GLU A CA 1
ATOM 2710 C C . GLU A 1 338 ? 25.492 3.213 -19.069 1.00 96.12 338 GLU A C 1
ATOM 2712 O O . GLU A 1 338 ? 25.914 3.682 -20.127 1.00 96.12 338 GLU A O 1
ATOM 2717 N N . ALA A 1 339 ? 25.259 1.904 -18.926 1.00 94.94 339 ALA A N 1
ATOM 2718 C CA . ALA A 1 339 ? 25.538 0.913 -19.967 1.00 94.94 339 ALA A CA 1
ATOM 2719 C C . ALA A 1 339 ? 24.778 1.199 -21.279 1.00 94.94 339 ALA A C 1
ATOM 2721 O O . ALA A 1 339 ? 25.368 1.168 -22.361 1.00 94.94 339 ALA A O 1
ATOM 2722 N N . ARG A 1 340 ? 23.487 1.563 -21.203 1.00 94.88 340 ARG A N 1
ATOM 2723 C CA . ARG A 1 340 ? 22.680 1.988 -22.367 1.00 94.88 340 ARG A CA 1
ATOM 2724 C C . ARG A 1 340 ? 23.207 3.266 -23.024 1.00 94.88 340 ARG A C 1
ATOM 2726 O O . ARG A 1 340 ? 23.035 3.438 -24.227 1.00 94.88 340 ARG A O 1
ATOM 2733 N N . ASN A 1 341 ? 23.818 4.177 -22.268 1.00 95.06 341 ASN A N 1
ATOM 2734 C CA . ASN A 1 341 ? 24.435 5.382 -22.824 1.00 95.06 341 ASN A CA 1
ATOM 2735 C C . ASN A 1 341 ? 25.821 5.088 -23.420 1.00 95.06 341 ASN A C 1
ATOM 2737 O O . ASN A 1 341 ? 26.133 5.610 -24.488 1.00 95.06 341 ASN A O 1
ATOM 2741 N N . GLY A 1 342 ? 26.601 4.194 -22.806 1.00 95.44 342 GLY A N 1
ATOM 2742 C CA . GLY A 1 342 ? 27.841 3.662 -23.375 1.00 95.44 342 GLY A CA 1
ATOM 2743 C C . GLY A 1 342 ? 27.613 2.966 -24.719 1.00 95.44 342 GLY A C 1
ATOM 2744 O O . GLY A 1 342 ? 28.346 3.230 -25.669 1.00 95.44 342 GLY A O 1
ATOM 2745 N N . LEU A 1 343 ? 26.546 2.166 -24.841 1.00 94.25 343 LEU A N 1
ATOM 2746 C CA . LEU A 1 343 ? 26.177 1.508 -26.099 1.00 94.25 343 LEU A CA 1
ATOM 2747 C C . LEU A 1 343 ? 25.902 2.519 -27.226 1.00 94.25 343 LEU A C 1
ATOM 2749 O O . LEU A 1 343 ? 26.494 2.396 -28.291 1.00 94.25 343 LEU A O 1
ATOM 2753 N N . LYS A 1 344 ? 25.134 3.589 -26.968 1.00 94.56 344 LYS A N 1
ATOM 2754 C CA . LYS A 1 344 ? 24.905 4.667 -27.957 1.00 94.56 344 LYS A CA 1
ATOM 2755 C C . LYS A 1 344 ? 26.207 5.323 -28.428 1.00 94.56 344 LYS A C 1
ATOM 2757 O O . LYS A 1 344 ? 26.318 5.710 -29.588 1.00 94.56 344 LYS A O 1
ATOM 2762 N N . VAL A 1 345 ? 27.196 5.464 -27.540 1.00 95.81 345 VAL A N 1
ATOM 2763 C CA . VAL A 1 345 ? 28.522 5.994 -27.902 1.00 95.81 345 VAL A CA 1
ATOM 2764 C C . VAL A 1 345 ? 29.284 5.005 -28.792 1.00 95.81 345 VAL A C 1
ATOM 2766 O O . VAL A 1 345 ? 29.973 5.443 -29.713 1.00 95.81 345 VAL A O 1
ATOM 2769 N N . VAL A 1 346 ? 29.130 3.693 -28.582 1.00 95.62 346 VAL A N 1
ATOM 2770 C CA . VAL A 1 346 ? 29.659 2.659 -29.489 1.00 95.62 346 VAL A CA 1
ATOM 2771 C C . VAL A 1 346 ? 28.959 2.716 -30.851 1.00 95.62 346 VAL A C 1
ATOM 2773 O O . VAL A 1 346 ? 29.657 2.791 -31.859 1.00 95.62 346 VAL A O 1
ATOM 2776 N N . ASP A 1 347 ? 27.625 2.799 -30.896 1.00 94.56 347 ASP A N 1
ATOM 2777 C CA . ASP A 1 347 ? 26.848 2.940 -32.141 1.00 94.56 347 ASP A CA 1
ATOM 2778 C C . ASP A 1 347 ? 27.283 4.188 -32.937 1.00 94.56 347 ASP A C 1
ATOM 2780 O O . ASP A 1 347 ? 27.512 4.139 -34.149 1.00 94.56 347 ASP A O 1
ATOM 2784 N N . GLU A 1 348 ? 27.467 5.320 -32.247 1.00 95.56 348 GLU A N 1
ATOM 2785 C CA . GLU A 1 348 ? 28.000 6.555 -32.827 1.00 95.56 348 GLU A CA 1
ATOM 2786 C C . GLU A 1 348 ? 29.425 6.392 -33.377 1.00 95.56 348 GLU A C 1
ATOM 2788 O O . GLU A 1 348 ? 29.759 6.987 -34.406 1.00 95.56 348 GLU A O 1
ATOM 2793 N N . VAL A 1 349 ? 30.291 5.643 -32.688 1.00 96.00 349 VAL A N 1
ATOM 2794 C CA . VAL A 1 349 ? 31.665 5.370 -33.132 1.00 96.00 349 VAL A CA 1
ATOM 2795 C C . VAL A 1 349 ? 31.667 4.436 -34.339 1.00 96.00 349 VAL A C 1
ATOM 2797 O O . VAL A 1 349 ? 32.392 4.710 -35.293 1.00 96.00 349 VAL A O 1
ATOM 2800 N N . GLU A 1 350 ? 30.825 3.404 -34.363 1.00 94.88 350 GLU A N 1
ATOM 2801 C CA . GLU A 1 350 ? 30.685 2.497 -35.505 1.00 94.88 350 GLU A CA 1
ATOM 2802 C C . GLU A 1 350 ? 30.136 3.229 -36.740 1.00 94.88 350 GLU A C 1
ATOM 2804 O O . GLU A 1 350 ? 30.663 3.076 -37.844 1.00 94.88 350 GLU A O 1
ATOM 2809 N N . ALA A 1 351 ? 29.143 4.108 -36.564 1.00 95.31 351 ALA A N 1
ATOM 2810 C CA . ALA A 1 351 ? 28.628 4.958 -37.636 1.00 95.31 351 ALA A CA 1
ATOM 2811 C C . ALA A 1 351 ? 29.709 5.899 -38.205 1.00 95.31 351 ALA A C 1
ATOM 2813 O O . ALA A 1 351 ? 29.831 6.041 -39.425 1.00 95.31 351 ALA A O 1
ATOM 2814 N N . LYS A 1 352 ? 30.538 6.506 -37.343 1.00 95.12 352 LYS A N 1
ATOM 2815 C CA . LYS A 1 352 ? 31.689 7.330 -37.762 1.00 95.12 352 LYS A CA 1
ATOM 2816 C C . LYS A 1 352 ? 32.762 6.485 -38.459 1.00 95.12 352 LYS A C 1
ATOM 2818 O O . LYS A 1 352 ? 33.336 6.936 -39.447 1.00 95.12 352 LYS A O 1
ATOM 2823 N N . LEU A 1 353 ? 33.011 5.259 -37.998 1.00 95.56 353 LEU A N 1
ATOM 2824 C CA . LEU A 1 353 ? 33.976 4.333 -38.598 1.00 95.56 353 LEU A CA 1
ATOM 2825 C C . LEU A 1 353 ? 33.537 3.924 -40.012 1.00 95.56 353 LEU A C 1
ATOM 2827 O O . LEU A 1 353 ? 34.316 4.081 -40.949 1.00 95.56 353 LEU A O 1
ATOM 2831 N N . LYS A 1 354 ? 32.264 3.554 -40.201 1.00 95.12 354 LYS A N 1
ATOM 2832 C CA . LYS A 1 354 ? 31.664 3.283 -41.522 1.00 95.12 354 LYS A CA 1
ATOM 2833 C C . LYS A 1 354 ? 31.768 4.484 -42.475 1.00 95.12 354 LYS A C 1
ATOM 2835 O O . LYS A 1 354 ? 32.071 4.312 -43.656 1.00 95.12 354 LYS A O 1
ATOM 2840 N N . GLN A 1 355 ? 31.595 5.713 -41.976 1.00 95.94 355 GLN A N 1
ATOM 2841 C CA . GLN A 1 355 ? 31.842 6.931 -42.766 1.00 95.94 355 GLN A CA 1
ATOM 2842 C C . GLN A 1 355 ? 33.323 7.087 -43.153 1.00 95.94 355 GLN A C 1
ATOM 2844 O O . GLN A 1 355 ? 33.621 7.436 -44.297 1.00 95.94 355 GLN A O 1
ATOM 2849 N N . PHE A 1 356 ? 34.265 6.806 -42.245 1.00 94.94 356 PHE A N 1
ATOM 2850 C CA . PHE A 1 356 ? 35.696 6.816 -42.566 1.00 94.94 356 PHE A CA 1
ATOM 2851 C C . PHE A 1 356 ? 36.071 5.751 -43.603 1.00 94.94 356 PHE A C 1
ATOM 2853 O O . PHE A 1 356 ? 36.860 6.049 -44.500 1.00 94.94 356 PHE A O 1
ATOM 2860 N N . GLU A 1 357 ? 35.490 4.553 -43.538 1.00 95.38 357 GLU A N 1
ATOM 2861 C CA . GLU A 1 357 ? 35.690 3.491 -44.532 1.00 95.38 357 GLU A CA 1
ATOM 2862 C C . GLU A 1 357 ? 35.136 3.881 -45.908 1.00 95.38 357 GLU A C 1
ATOM 2864 O O . GLU A 1 357 ? 35.840 3.738 -46.907 1.00 95.38 357 GLU A O 1
ATOM 2869 N N . GLN A 1 358 ? 33.938 4.472 -45.973 1.00 95.19 358 GLN A N 1
ATOM 2870 C CA . GLN A 1 358 ? 33.369 4.985 -47.225 1.00 95.19 358 GLN A CA 1
ATOM 2871 C C . GLN A 1 358 ? 34.234 6.106 -47.834 1.00 95.19 358 GLN A C 1
ATOM 2873 O O . GLN A 1 358 ? 34.508 6.111 -49.037 1.00 95.19 358 GLN A O 1
ATOM 2878 N N . VAL A 1 359 ? 34.714 7.043 -47.006 1.00 96.19 359 VAL A N 1
ATOM 2879 C CA . VAL A 1 359 ? 35.627 8.119 -47.434 1.00 96.19 359 VAL A CA 1
ATOM 2880 C C . VAL A 1 359 ? 36.992 7.568 -47.853 1.00 96.19 359 VAL A C 1
ATOM 2882 O O . VAL A 1 359 ? 37.617 8.132 -48.753 1.00 96.19 359 VAL A O 1
ATOM 2885 N N . LYS A 1 360 ? 37.466 6.481 -47.234 1.00 95.62 360 LYS A N 1
ATOM 2886 C CA . LYS A 1 360 ? 38.689 5.782 -47.640 1.00 95.62 360 LYS A CA 1
ATOM 2887 C C . LYS A 1 360 ? 38.500 5.126 -49.009 1.00 95.62 360 LYS A C 1
ATOM 2889 O O . LYS A 1 360 ? 39.250 5.462 -49.916 1.00 95.62 360 LYS A O 1
ATOM 2894 N N . ALA A 1 361 ? 37.468 4.300 -49.192 1.00 95.38 361 ALA A N 1
ATOM 2895 C CA . ALA A 1 361 ? 37.175 3.641 -50.467 1.00 95.38 361 ALA A CA 1
ATOM 2896 C C . ALA A 1 361 ? 37.048 4.653 -51.621 1.00 95.38 361 ALA A C 1
ATOM 2898 O O . ALA A 1 361 ? 37.728 4.526 -52.633 1.00 95.38 361 ALA A O 1
ATOM 2899 N N . SER A 1 362 ? 36.297 5.742 -51.420 1.00 96.12 362 SER A N 1
ATOM 2900 C CA . SER A 1 362 ? 36.161 6.816 -52.415 1.00 96.12 362 SER A CA 1
ATOM 2901 C C . SER A 1 362 ? 37.488 7.527 -52.749 1.00 96.12 362 SER A C 1
ATOM 2903 O O . SER A 1 362 ? 37.678 7.993 -53.876 1.00 96.12 362 SER A O 1
ATOM 2905 N N . LYS A 1 363 ? 38.431 7.605 -51.799 1.00 95.38 363 LYS A N 1
ATOM 2906 C CA . LYS A 1 363 ? 39.789 8.116 -52.048 1.00 95.38 363 LYS A CA 1
ATOM 2907 C C . LYS A 1 363 ? 40.662 7.094 -52.766 1.00 95.38 363 LYS A C 1
ATOM 2909 O O . LYS A 1 363 ? 41.383 7.496 -53.673 1.00 95.38 363 LYS A O 1
ATOM 2914 N N . ASP A 1 364 ? 40.579 5.819 -52.406 1.00 96.12 364 ASP A N 1
ATOM 2915 C CA . ASP A 1 364 ? 41.331 4.736 -53.043 1.00 96.12 364 ASP A CA 1
ATOM 2916 C C . ASP A 1 364 ? 40.895 4.574 -54.517 1.00 96.12 364 ASP A C 1
ATOM 2918 O O . ASP A 1 364 ? 41.747 4.566 -55.409 1.00 96.12 364 ASP A O 1
ATOM 2922 N N . ASP A 1 365 ? 39.587 4.632 -54.807 1.00 96.25 365 ASP A N 1
ATOM 2923 C CA . ASP A 1 365 ? 39.031 4.745 -56.167 1.00 96.25 365 ASP A CA 1
ATOM 2924 C C . ASP A 1 365 ? 39.601 5.954 -56.920 1.00 96.25 365 ASP A C 1
ATOM 2926 O O . ASP A 1 365 ? 39.993 5.866 -58.089 1.00 96.25 365 ASP A O 1
ATOM 2930 N N . ARG A 1 366 ? 39.672 7.117 -56.259 1.00 96.38 366 ARG A N 1
ATOM 2931 C CA . ARG A 1 366 ? 40.197 8.338 -56.881 1.00 96.38 366 ARG A CA 1
ATOM 2932 C C . ARG A 1 366 ? 41.705 8.263 -57.123 1.00 96.38 366 ARG A C 1
ATOM 2934 O O . ARG A 1 366 ? 42.174 8.800 -58.126 1.00 96.38 366 ARG A O 1
ATOM 2941 N N . ILE A 1 367 ? 42.455 7.585 -56.257 1.00 96.38 367 ILE A N 1
ATOM 2942 C CA . ILE A 1 367 ? 43.881 7.298 -56.439 1.00 96.38 367 ILE A CA 1
ATOM 2943 C C . ILE A 1 367 ? 44.064 6.346 -57.627 1.00 96.38 367 ILE A C 1
ATOM 2945 O O . ILE A 1 367 ? 44.910 6.621 -58.478 1.00 96.38 367 ILE A O 1
ATOM 2949 N N . ALA A 1 368 ? 43.237 5.306 -57.763 1.00 95.62 368 ALA A N 1
ATOM 2950 C CA . ALA A 1 368 ? 43.259 4.400 -58.912 1.00 95.62 368 ALA A CA 1
ATOM 2951 C C . ALA A 1 368 ? 42.952 5.133 -60.234 1.00 95.62 368 ALA A C 1
ATOM 2953 O O . ALA A 1 368 ? 43.706 5.006 -61.201 1.00 95.62 368 ALA A O 1
ATOM 2954 N N . GLN A 1 369 ? 41.913 5.980 -60.263 1.00 96.19 369 GLN A N 1
ATOM 2955 C CA . GLN A 1 369 ? 41.600 6.846 -61.409 1.00 96.19 369 GLN A CA 1
ATOM 2956 C C . GLN A 1 369 ? 42.776 7.758 -61.785 1.00 96.19 369 GLN A C 1
ATOM 2958 O O . GLN A 1 369 ? 43.169 7.812 -62.950 1.00 96.19 369 GLN A O 1
ATOM 2963 N N . LEU A 1 370 ? 43.354 8.470 -60.809 1.00 96.38 370 LEU A N 1
ATOM 2964 C CA . LEU A 1 370 ? 44.478 9.375 -61.055 1.00 96.38 370 LEU A CA 1
ATOM 2965 C C . LEU A 1 370 ? 45.708 8.610 -61.557 1.00 96.38 370 LEU A C 1
ATOM 2967 O O . LEU A 1 370 ? 46.314 9.025 -62.543 1.00 96.38 370 LEU A O 1
ATOM 2971 N N . SER A 1 371 ? 46.014 7.456 -60.962 1.00 95.69 371 SER A N 1
ATOM 2972 C CA . SER A 1 371 ? 47.110 6.573 -61.385 1.00 95.69 371 SER A CA 1
ATOM 2973 C C . SER A 1 371 ? 46.940 6.115 -62.834 1.00 95.69 371 SER A C 1
ATOM 2975 O O . SER A 1 371 ? 47.885 6.205 -63.616 1.00 95.69 371 SER A O 1
ATOM 2977 N N . LYS A 1 372 ? 45.716 5.738 -63.236 1.00 97.06 372 LYS A N 1
ATOM 2978 C CA . LYS A 1 372 ? 45.390 5.411 -64.632 1.00 97.06 372 LYS A CA 1
ATOM 2979 C C . LYS A 1 372 ? 45.613 6.601 -65.567 1.00 97.06 372 LYS A C 1
ATOM 2981 O O . LYS A 1 372 ? 46.278 6.442 -66.584 1.00 97.06 372 LYS A O 1
ATOM 2986 N N . THR A 1 373 ? 45.152 7.805 -65.210 1.00 96.38 373 THR A N 1
ATOM 2987 C CA . THR A 1 373 ? 45.398 8.999 -66.047 1.00 96.38 373 THR A CA 1
ATOM 2988 C C . THR A 1 373 ? 46.883 9.368 -66.141 1.00 96.38 373 THR A C 1
ATOM 2990 O O . THR A 1 373 ? 47.333 9.823 -67.189 1.00 96.38 373 THR A O 1
ATOM 2993 N N . VAL A 1 374 ? 47.675 9.129 -65.088 1.00 96.00 374 VAL A N 1
ATOM 2994 C CA . VAL A 1 374 ? 49.135 9.323 -65.110 1.00 96.00 374 VAL A CA 1
ATOM 2995 C C . VAL A 1 374 ? 49.811 8.295 -66.022 1.00 96.00 374 VAL A C 1
ATOM 2997 O O . VAL A 1 374 ? 50.704 8.673 -66.779 1.00 96.00 374 VAL A O 1
ATOM 3000 N N . GLN A 1 375 ? 49.363 7.033 -66.025 1.00 95.62 375 GLN A N 1
ATOM 3001 C CA . GLN A 1 375 ? 49.834 6.030 -66.986 1.00 95.62 375 GLN A CA 1
ATOM 3002 C C . GLN A 1 375 ? 49.476 6.423 -68.428 1.00 95.62 375 GLN A C 1
ATOM 3004 O O . GLN A 1 375 ? 50.359 6.451 -69.280 1.00 95.62 375 GLN A O 1
ATOM 3009 N N . GLU A 1 376 ? 48.217 6.774 -68.704 1.00 95.62 376 GLU A N 1
ATOM 3010 C CA . GLU A 1 376 ? 47.749 7.167 -70.043 1.00 95.62 376 GLU A CA 1
ATOM 3011 C C . GLU A 1 376 ? 48.523 8.383 -70.587 1.00 95.62 376 GLU A C 1
ATOM 3013 O O . GLU A 1 376 ? 48.936 8.393 -71.749 1.00 95.62 376 GLU A O 1
ATOM 3018 N N . LEU A 1 377 ? 48.795 9.383 -69.739 1.00 94.88 377 LEU A N 1
ATOM 3019 C CA . LEU A 1 377 ? 49.644 10.529 -70.080 1.00 94.88 377 LEU A CA 1
ATOM 3020 C C . LEU A 1 377 ? 51.119 10.138 -70.260 1.00 94.88 377 LEU A C 1
ATOM 3022 O O . LEU A 1 377 ? 51.788 10.688 -71.136 1.00 94.88 377 LEU A O 1
ATOM 3026 N N . GLY A 1 378 ? 51.629 9.187 -69.474 1.00 95.25 378 GLY A N 1
ATOM 3027 C CA . GLY A 1 378 ? 52.974 8.628 -69.625 1.00 95.25 378 GLY A CA 1
ATOM 3028 C C . GLY A 1 378 ? 53.157 7.912 -70.964 1.00 95.25 378 GLY A C 1
ATOM 3029 O O . GLY A 1 378 ? 54.104 8.202 -71.694 1.00 95.25 378 GLY A O 1
ATOM 3030 N N . GLU A 1 379 ? 52.209 7.052 -71.340 1.00 95.00 379 GLU A N 1
ATOM 3031 C CA . GLU A 1 379 ? 52.172 6.392 -72.647 1.00 95.00 379 GLU A CA 1
ATOM 3032 C C . GLU A 1 379 ? 52.032 7.397 -73.796 1.00 95.00 379 GLU A C 1
ATOM 3034 O O . GLU A 1 379 ? 52.727 7.278 -74.804 1.00 95.00 379 GLU A O 1
ATOM 3039 N N . ALA A 1 380 ? 51.168 8.407 -73.660 1.00 94.88 380 ALA A N 1
ATOM 3040 C CA . ALA A 1 380 ? 51.021 9.458 -74.664 1.00 94.88 380 ALA A CA 1
ATOM 3041 C C . ALA A 1 380 ? 52.322 10.262 -74.844 1.00 94.88 380 ALA A C 1
ATOM 3043 O O . ALA A 1 380 ? 52.730 10.522 -75.977 1.00 94.88 380 ALA A O 1
ATOM 3044 N N . ASN A 1 381 ? 53.011 10.602 -73.751 1.00 94.94 381 ASN A N 1
ATOM 3045 C CA . ASN A 1 381 ? 54.303 11.287 -73.783 1.00 94.94 381 ASN A CA 1
ATOM 3046 C C . ASN A 1 381 ? 55.391 10.402 -74.420 1.00 94.94 381 ASN A C 1
ATOM 3048 O O . ASN A 1 381 ? 56.119 10.872 -75.290 1.00 94.94 381 ASN A O 1
ATOM 3052 N N . ALA A 1 382 ? 55.446 9.107 -74.091 1.00 95.06 382 ALA A N 1
ATOM 3053 C CA . ALA A 1 382 ? 56.355 8.159 -74.740 1.00 95.06 382 ALA A CA 1
ATOM 3054 C C . ALA A 1 382 ? 56.112 8.078 -76.261 1.00 95.06 382 ALA A C 1
ATOM 3056 O O . ALA A 1 382 ? 57.052 8.222 -77.040 1.00 95.06 382 ALA A O 1
ATOM 3057 N N . ARG A 1 383 ? 54.849 7.960 -76.702 1.00 95.06 383 ARG A N 1
ATOM 3058 C CA . ARG A 1 383 ? 54.475 7.973 -78.133 1.00 95.06 383 ARG A CA 1
ATOM 3059 C C . ARG A 1 383 ? 54.871 9.289 -78.822 1.00 95.06 383 ARG A C 1
ATOM 3061 O O . ARG A 1 383 ? 55.323 9.269 -79.967 1.00 95.06 383 ARG A O 1
ATOM 3068 N N . LEU A 1 384 ? 54.741 10.431 -78.139 1.00 95.06 384 LEU A N 1
ATOM 3069 C CA . LEU A 1 384 ? 55.203 11.730 -78.644 1.00 95.06 384 LEU A CA 1
ATOM 3070 C C . LEU A 1 384 ? 56.735 11.802 -78.743 1.00 95.06 384 LEU A C 1
ATOM 3072 O O . LEU A 1 384 ? 57.240 12.315 -79.738 1.00 95.06 384 LEU A O 1
ATOM 3076 N N . GLN A 1 385 ? 57.473 11.250 -77.777 1.00 94.94 385 GLN A N 1
ATOM 3077 C CA . GLN A 1 385 ? 58.938 11.162 -77.824 1.00 94.94 385 GLN A CA 1
ATOM 3078 C C . GLN A 1 385 ? 59.418 10.268 -78.976 1.00 94.94 385 GLN A C 1
ATOM 3080 O O . GLN A 1 385 ? 60.303 10.683 -79.723 1.00 94.94 385 GLN A O 1
ATOM 3085 N N . THR A 1 386 ? 58.792 9.105 -79.198 1.00 94.56 386 THR A N 1
ATOM 3086 C CA . THR A 1 386 ? 59.065 8.255 -80.372 1.00 94.56 386 THR A CA 1
ATOM 3087 C C . THR A 1 386 ? 58.853 9.034 -81.668 1.00 94.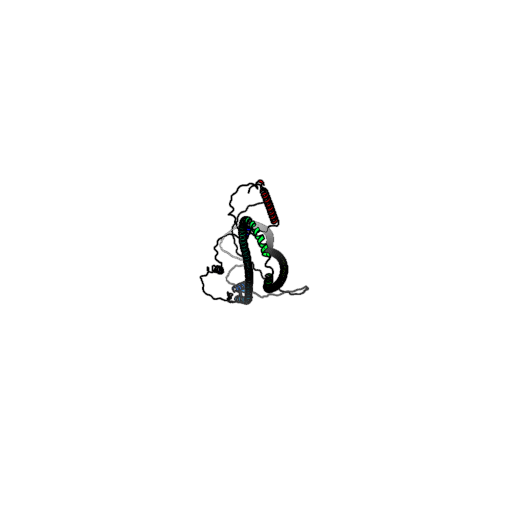56 386 THR A C 1
ATOM 3089 O O . THR A 1 386 ? 59.758 9.102 -82.497 1.00 94.56 386 THR A O 1
ATOM 3092 N N . ARG A 1 387 ? 57.705 9.709 -81.814 1.00 95.19 387 ARG A N 1
ATOM 3093 C CA . ARG A 1 387 ? 57.374 10.495 -83.012 1.00 95.19 387 ARG A CA 1
ATOM 3094 C C . ARG A 1 387 ? 58.307 11.695 -83.225 1.00 95.19 387 ARG A C 1
ATOM 3096 O O . ARG A 1 387 ? 58.610 12.036 -84.366 1.00 95.19 387 ARG A O 1
ATOM 3103 N N . LEU A 1 388 ? 58.786 12.334 -82.155 1.00 93.62 388 LEU A N 1
ATOM 3104 C CA . LEU A 1 388 ? 59.819 13.374 -82.237 1.00 93.62 388 LEU A CA 1
ATOM 3105 C C . LEU A 1 388 ? 61.161 12.792 -82.706 1.00 93.62 388 LEU A C 1
ATOM 3107 O O . LEU A 1 388 ? 61.811 13.399 -83.555 1.00 93.62 388 LEU A O 1
ATOM 3111 N N . GLY A 1 389 ? 61.541 11.602 -82.231 1.00 94.00 389 GLY A N 1
ATOM 3112 C CA . GLY A 1 389 ? 62.721 10.872 -82.705 1.00 94.00 389 GLY A CA 1
ATOM 3113 C C . GLY A 1 389 ? 62.631 10.476 -84.184 1.00 94.00 389 GLY A C 1
ATOM 3114 O O . GLY A 1 389 ? 63.575 10.700 -84.939 1.00 94.00 389 GLY A O 1
ATOM 3115 N N . GLU A 1 390 ? 61.482 9.966 -84.633 1.00 94.62 390 GLU A N 1
ATOM 3116 C CA . GLU A 1 390 ? 61.210 9.675 -86.050 1.00 94.62 390 GLU A CA 1
ATOM 3117 C C . GLU A 1 390 ? 61.304 10.931 -86.926 1.00 94.62 390 GLU A C 1
ATOM 3119 O O . GLU A 1 390 ? 61.892 10.894 -88.008 1.00 94.62 390 GLU A O 1
ATOM 3124 N N . MET A 1 391 ? 60.755 12.058 -86.460 1.00 91.75 391 MET A N 1
ATOM 3125 C CA . MET A 1 391 ? 60.843 13.343 -87.160 1.00 91.75 391 MET A CA 1
ATOM 3126 C C . MET A 1 391 ? 62.277 13.887 -87.195 1.00 91.75 391 MET A C 1
ATOM 3128 O O . MET A 1 391 ? 62.690 14.411 -88.227 1.00 91.75 391 MET A O 1
ATOM 3132 N N . ALA A 1 392 ? 63.061 13.714 -86.126 1.00 92.50 392 ALA A N 1
ATOM 3133 C CA . ALA A 1 392 ? 64.478 14.075 -86.105 1.00 92.50 392 ALA A CA 1
ATOM 3134 C C . ALA A 1 392 ? 65.288 13.234 -87.109 1.00 92.50 392 ALA A C 1
ATOM 3136 O O . ALA A 1 392 ? 65.964 13.801 -87.964 1.00 92.50 392 ALA A O 1
ATOM 3137 N N . GLN A 1 393 ? 65.129 11.903 -87.104 1.00 94.19 393 GLN A N 1
ATOM 3138 C CA . GLN A 1 393 ? 65.744 11.022 -88.110 1.00 94.19 393 GLN A CA 1
ATOM 3139 C C . GLN A 1 393 ? 65.282 11.352 -89.537 1.00 94.19 393 GLN A C 1
ATOM 3141 O O . GLN A 1 393 ? 66.042 11.209 -90.494 1.00 94.19 393 GLN A O 1
ATOM 3146 N N . ARG A 1 394 ? 64.025 11.775 -89.720 1.00 93.75 394 ARG A N 1
ATOM 3147 C CA . ARG A 1 394 ? 63.518 12.208 -91.027 1.00 93.75 394 ARG A CA 1
ATOM 3148 C C . ARG A 1 394 ? 64.180 13.506 -91.485 1.00 93.75 394 ARG A C 1
ATOM 3150 O O . ARG A 1 394 ? 64.490 13.601 -92.669 1.00 93.75 394 ARG A O 1
ATOM 3157 N N . ASN A 1 395 ? 64.408 14.462 -90.587 1.00 91.94 395 ASN A N 1
ATOM 3158 C CA . ASN A 1 395 ? 65.132 15.693 -90.898 1.00 91.94 395 ASN A CA 1
ATOM 3159 C C . ASN A 1 395 ? 66.601 15.403 -91.230 1.00 91.94 395 ASN A C 1
ATOM 3161 O O . ASN A 1 395 ? 67.059 15.833 -92.279 1.00 91.94 395 ASN A O 1
ATOM 3165 N N . GLU A 1 396 ? 67.291 14.572 -90.448 1.00 92.38 396 GLU A N 1
ATOM 3166 C CA . GLU A 1 396 ? 68.666 14.124 -90.729 1.00 92.38 396 GLU A CA 1
ATOM 3167 C C . GLU A 1 396 ? 68.786 13.460 -92.120 1.00 92.38 396 GLU A C 1
ATOM 3169 O O . GLU A 1 396 ? 69.683 13.774 -92.901 1.00 92.38 396 GLU A O 1
ATOM 3174 N N . ARG A 1 397 ? 67.815 12.612 -92.499 1.00 92.56 397 ARG A N 1
ATOM 3175 C CA . ARG A 1 397 ? 67.722 12.015 -93.850 1.00 92.56 397 ARG A CA 1
ATOM 3176 C C . ARG A 1 397 ? 67.347 13.011 -94.955 1.00 92.56 397 ARG A C 1
ATOM 3178 O O . ARG A 1 397 ? 67.532 12.697 -96.130 1.00 92.56 397 ARG A O 1
ATOM 3185 N N . LEU A 1 398 ? 66.765 14.163 -94.625 1.00 92.31 398 LEU A N 1
ATOM 3186 C CA . LEU A 1 398 ? 66.497 15.245 -95.579 1.00 92.31 398 LEU A CA 1
ATOM 3187 C C . LEU A 1 398 ? 67.717 16.161 -95.725 1.00 92.31 398 LEU A C 1
ATOM 3189 O O . LEU A 1 398 ? 68.013 16.575 -96.840 1.00 92.31 398 LEU A O 1
ATOM 3193 N N . GLU A 1 399 ? 68.453 16.410 -94.644 1.00 91.19 399 GLU A N 1
ATOM 3194 C CA . GLU A 1 399 ? 69.715 17.153 -94.634 1.00 91.19 399 GLU A CA 1
ATOM 3195 C C . GLU A 1 399 ? 70.809 16.402 -95.403 1.00 91.19 399 GLU A C 1
ATOM 3197 O O . GLU A 1 399 ? 71.440 16.991 -96.281 1.00 91.19 399 GLU A O 1
ATOM 3202 N N . SER A 1 400 ? 70.966 15.090 -95.189 1.00 91.88 400 SER A N 1
ATOM 3203 C CA . SER A 1 400 ? 71.910 14.279 -95.971 1.00 91.88 400 SER A CA 1
ATOM 3204 C C . SER A 1 400 ? 71.535 14.226 -97.456 1.00 91.88 400 SER A C 1
ATOM 3206 O O . SER A 1 400 ? 72.391 14.431 -98.313 1.00 91.88 400 SER A O 1
ATOM 3208 N N . ARG A 1 401 ? 70.244 14.080 -97.789 1.00 92.75 401 ARG A N 1
ATOM 3209 C CA . ARG A 1 401 ? 69.753 14.194 -99.176 1.00 92.75 401 ARG A CA 1
ATOM 3210 C C . ARG A 1 401 ? 69.965 15.583 -99.777 1.00 92.75 401 ARG A C 1
ATOM 3212 O O . ARG A 1 401 ? 70.224 15.673 -100.973 1.00 92.75 401 ARG A O 1
ATOM 3219 N N . ALA A 1 402 ? 69.862 16.652 -98.989 1.00 90.12 402 ALA A N 1
ATOM 3220 C CA . ALA A 1 402 ? 70.146 18.011 -99.443 1.00 90.12 402 ALA A CA 1
ATOM 3221 C C . ALA A 1 402 ? 71.648 18.213 -99.702 1.00 90.12 402 ALA A C 1
ATOM 3223 O O . ALA A 1 402 ? 72.010 18.847 -100.690 1.00 90.12 402 ALA A O 1
ATOM 3224 N N . GLN A 1 403 ? 72.519 17.617 -98.882 1.00 91.19 403 GLN A N 1
ATOM 3225 C CA . GLN A 1 403 ? 73.962 17.580 -99.130 1.00 91.19 403 GLN A CA 1
ATOM 3226 C C . GLN A 1 403 ? 74.305 16.752 -100.377 1.00 91.19 403 GLN A C 1
ATOM 3228 O O . GLN A 1 403 ? 75.019 17.257 -101.237 1.00 91.19 403 GLN A O 1
ATOM 3233 N N . GLU A 1 404 ? 73.744 15.550 -100.551 1.00 91.19 404 GLU A N 1
ATOM 3234 C CA . GLU A 1 404 ? 73.913 14.773 -101.791 1.00 91.19 404 GLU A CA 1
ATOM 3235 C C . GLU A 1 404 ? 73.373 15.511 -103.030 1.00 91.19 404 GLU A C 1
ATOM 3237 O O . GLU A 1 404 ? 73.908 15.376 -104.129 1.00 91.19 404 GLU A O 1
ATOM 3242 N N . ALA A 1 405 ? 72.280 16.268 -102.892 1.00 90.06 405 ALA A N 1
ATOM 3243 C CA . ALA A 1 405 ? 71.753 17.090 -103.977 1.00 90.06 405 ALA A CA 1
ATOM 3244 C C . ALA A 1 405 ? 72.703 18.252 -104.301 1.00 90.06 405 ALA A C 1
ATOM 3246 O O . ALA A 1 405 ? 72.913 18.546 -105.473 1.00 90.06 405 ALA A O 1
ATOM 3247 N N . ALA A 1 406 ? 73.324 18.868 -103.290 1.00 91.06 406 ALA A N 1
ATOM 3248 C CA . ALA A 1 406 ? 74.328 19.910 -103.475 1.00 91.06 406 ALA A CA 1
ATOM 3249 C C . ALA A 1 406 ? 75.625 19.377 -104.113 1.00 91.06 406 ALA A C 1
ATOM 3251 O O . ALA A 1 406 ? 76.165 20.037 -105.002 1.00 91.06 406 ALA A O 1
ATOM 3252 N N . THR A 1 407 ? 76.103 18.178 -103.743 1.00 90.38 407 THR A N 1
ATOM 3253 C CA . THR A 1 407 ? 77.270 17.571 -104.410 1.00 90.38 407 THR A CA 1
ATOM 3254 C C . THR A 1 407 ? 76.945 17.223 -105.858 1.00 90.38 407 THR A C 1
ATOM 3256 O O . THR A 1 407 ? 77.649 17.696 -106.746 1.00 90.38 407 THR A O 1
ATOM 3259 N N . ARG A 1 408 ? 75.821 16.539 -106.128 1.00 91.38 408 ARG A N 1
ATOM 3260 C CA . ARG A 1 408 ? 75.361 16.251 -107.503 1.00 91.38 408 ARG A CA 1
ATOM 3261 C C . ARG A 1 408 ? 75.138 17.517 -108.331 1.00 91.38 408 ARG A C 1
ATOM 3263 O O . ARG A 1 408 ? 75.416 17.518 -109.524 1.00 91.38 408 ARG A O 1
ATOM 3270 N N . GLN A 1 409 ? 74.664 18.603 -107.721 1.00 91.94 409 GLN A N 1
ATOM 3271 C CA . GLN A 1 409 ? 74.545 19.897 -108.392 1.00 91.94 409 GLN A CA 1
ATOM 3272 C C . GLN A 1 409 ? 75.928 20.451 -108.765 1.00 91.94 409 GLN A C 1
ATOM 3274 O O . GLN A 1 409 ? 76.119 20.850 -109.909 1.00 91.94 409 GLN A O 1
ATOM 3279 N N . SER A 1 410 ? 76.909 20.406 -107.856 1.00 89.50 410 SER A N 1
ATOM 3280 C CA . SER A 1 410 ? 78.284 20.827 -108.164 1.00 89.50 410 SER A CA 1
ATOM 3281 C C . SER A 1 410 ? 78.959 19.944 -109.224 1.00 89.50 410 SER A C 1
ATOM 3283 O O . SER A 1 410 ? 79.631 20.468 -110.108 1.00 89.50 410 SER A O 1
ATOM 3285 N N . GLU A 1 411 ? 78.707 18.630 -109.214 1.00 91.81 411 GLU A N 1
ATOM 3286 C CA . GLU A 1 411 ? 79.143 17.688 -110.254 1.00 91.81 411 GLU A CA 1
ATOM 3287 C C . GLU A 1 411 ? 78.527 18.061 -111.613 1.00 91.81 411 GLU A C 1
ATOM 3289 O O . GLU A 1 411 ? 79.248 18.232 -112.596 1.00 91.81 411 GLU A O 1
ATOM 3294 N N . LEU A 1 412 ? 77.208 18.285 -111.669 1.00 89.94 412 LEU A N 1
ATOM 3295 C CA . LEU A 1 412 ? 76.513 18.750 -112.874 1.00 89.94 412 LEU A CA 1
ATOM 3296 C C . LEU A 1 412 ? 77.032 20.105 -113.369 1.00 89.94 412 LEU A C 1
ATOM 3298 O O . LEU A 1 412 ? 77.112 20.308 -114.577 1.00 89.94 412 LEU A O 1
ATOM 3302 N N . ASP A 1 413 ? 77.385 21.027 -112.475 1.00 90.69 413 ASP A N 1
ATOM 3303 C CA . ASP A 1 413 ? 77.926 22.335 -112.852 1.00 90.69 413 ASP A CA 1
ATOM 3304 C C . ASP A 1 413 ? 79.385 22.241 -113.342 1.00 90.69 413 ASP A C 1
ATOM 3306 O O . ASP A 1 413 ? 79.739 22.927 -114.302 1.00 90.69 413 ASP A O 1
ATOM 3310 N N . THR A 1 414 ? 80.204 21.318 -112.814 1.00 91.00 414 THR A N 1
ATOM 3311 C CA . THR A 1 414 ? 81.508 20.986 -113.429 1.00 91.00 414 THR A CA 1
ATOM 3312 C C . THR A 1 414 ? 81.354 20.325 -114.800 1.00 91.00 414 THR A C 1
ATOM 3314 O O . THR A 1 414 ? 82.015 20.741 -115.747 1.00 91.00 414 THR A O 1
ATOM 3317 N N . LEU A 1 415 ? 80.419 19.382 -114.964 1.00 91.12 415 LEU A N 1
ATOM 3318 C CA . LEU A 1 415 ? 80.146 18.741 -116.256 1.00 91.12 415 LEU A CA 1
ATOM 3319 C C . LEU A 1 415 ? 79.595 19.726 -117.300 1.00 91.12 415 LEU A C 1
ATOM 3321 O O . LEU A 1 415 ? 79.876 19.568 -118.487 1.00 91.12 415 LEU A O 1
ATOM 3325 N N . LYS A 1 416 ? 78.853 20.764 -116.886 1.00 90.94 416 LYS A N 1
ATOM 3326 C CA . LYS A 1 416 ? 78.489 21.890 -117.765 1.00 90.94 416 LYS A CA 1
ATOM 3327 C C . LYS A 1 416 ? 79.720 22.681 -118.188 1.00 90.94 416 LYS A C 1
ATOM 3329 O O . LYS A 1 416 ? 79.869 22.914 -119.379 1.00 90.94 416 LYS A O 1
ATOM 3334 N N . ALA A 1 417 ? 80.611 23.039 -117.262 1.00 89.75 417 ALA A N 1
ATOM 3335 C CA . ALA A 1 417 ? 81.840 23.766 -117.586 1.00 89.75 417 ALA A CA 1
ATOM 3336 C C . ALA A 1 417 ? 82.758 22.968 -118.537 1.00 89.75 417 ALA A C 1
ATOM 3338 O O . ALA A 1 417 ? 83.282 23.528 -119.502 1.00 89.75 417 ALA A O 1
ATOM 3339 N N . ASP A 1 418 ? 82.888 21.653 -118.338 1.00 88.56 418 ASP A N 1
ATOM 3340 C CA . ASP A 1 418 ? 83.612 20.759 -119.251 1.00 88.56 418 ASP A CA 1
ATOM 3341 C C . ASP A 1 418 ? 82.930 20.659 -120.625 1.00 88.56 418 ASP A C 1
ATOM 3343 O O . ASP A 1 418 ? 83.602 20.665 -121.657 1.00 88.56 418 ASP A O 1
ATOM 3347 N N . LEU A 1 419 ? 81.595 20.620 -120.673 1.00 88.88 419 LEU A N 1
ATOM 3348 C CA . LEU A 1 419 ? 80.824 20.587 -121.919 1.00 88.88 419 LEU A CA 1
ATOM 3349 C C . LEU A 1 419 ? 80.832 21.942 -122.653 1.00 88.88 419 LEU A C 1
ATOM 3351 O O . LEU A 1 419 ? 80.845 21.973 -123.883 1.00 88.88 419 LEU A O 1
ATOM 3355 N N . GLU A 1 420 ? 80.876 23.064 -121.940 1.00 88.69 420 GLU A N 1
ATOM 3356 C CA . GLU A 1 420 ? 81.100 24.405 -122.492 1.00 88.69 420 GLU A CA 1
ATOM 3357 C C . GLU A 1 420 ? 82.525 24.536 -123.046 1.00 88.69 420 GLU A C 1
ATOM 3359 O O . GLU A 1 420 ? 82.700 24.992 -124.176 1.00 88.69 420 GLU A O 1
ATOM 3364 N N . SER A 1 421 ? 83.529 24.039 -122.316 1.00 87.25 421 SER A N 1
ATOM 3365 C CA . SER A 1 421 ? 84.923 23.944 -122.767 1.00 87.25 421 SER A CA 1
ATOM 3366 C C . SER A 1 421 ? 85.056 23.080 -124.029 1.00 87.25 421 SER A C 1
ATOM 3368 O O . SER A 1 421 ? 85.636 23.510 -125.029 1.00 87.25 421 SER A O 1
ATOM 3370 N N . ALA A 1 422 ? 84.426 21.901 -124.053 1.00 84.38 422 ALA A N 1
ATOM 3371 C CA . ALA A 1 422 ? 84.383 21.030 -125.224 1.00 84.38 422 ALA A CA 1
ATOM 3372 C C . ALA A 1 422 ? 83.657 21.686 -126.412 1.00 84.38 422 ALA A C 1
ATOM 3374 O O . ALA A 1 422 ? 84.129 21.593 -127.546 1.00 84.38 422 ALA A O 1
ATOM 3375 N N . ASN A 1 423 ? 82.554 22.406 -126.178 1.00 86.75 423 ASN A N 1
ATOM 3376 C CA . ASN A 1 423 ? 81.867 23.171 -127.222 1.00 86.75 423 ASN A CA 1
ATOM 3377 C C . ASN A 1 423 ? 82.717 24.337 -127.750 1.00 86.75 423 ASN A C 1
ATOM 3379 O O . ASN A 1 423 ? 82.721 24.573 -128.959 1.00 86.75 423 ASN A O 1
ATOM 3383 N N . ALA A 1 424 ? 83.475 25.026 -126.894 1.00 83.88 424 ALA A N 1
ATOM 3384 C CA . ALA A 1 424 ? 84.427 26.056 -127.302 1.00 83.88 424 ALA A CA 1
ATOM 3385 C C . ALA A 1 424 ? 85.581 25.467 -128.135 1.00 83.88 424 ALA A C 1
ATOM 3387 O O . ALA A 1 424 ? 85.973 26.051 -129.145 1.00 83.88 424 ALA A O 1
ATOM 3388 N N . LEU A 1 425 ? 86.066 24.271 -127.786 1.00 84.38 425 LEU A N 1
ATOM 3389 C CA . LEU A 1 425 ? 87.072 23.529 -128.552 1.00 84.38 425 LEU A CA 1
ATOM 3390 C C . LEU A 1 425 ? 86.513 23.092 -129.922 1.00 84.38 425 LEU A C 1
ATOM 3392 O O . LEU A 1 425 ? 87.146 23.306 -130.955 1.00 84.38 425 LEU A O 1
ATOM 3396 N N . VAL A 1 426 ? 85.280 22.578 -129.971 1.00 83.06 426 VAL A N 1
ATOM 3397 C CA . VAL A 1 426 ? 84.572 22.262 -131.226 1.00 83.06 426 VAL A CA 1
ATOM 3398 C C . VAL A 1 426 ? 84.317 23.521 -132.066 1.00 83.06 426 VAL A C 1
ATOM 3400 O O . VAL A 1 426 ? 84.411 23.458 -133.292 1.00 83.06 426 VAL A O 1
ATOM 3403 N N . ALA A 1 427 ? 84.037 24.673 -131.452 1.00 80.69 427 ALA A N 1
ATOM 3404 C CA . ALA A 1 427 ? 83.926 25.952 -132.153 1.00 80.69 427 ALA A CA 1
ATOM 3405 C C . ALA A 1 427 ? 85.281 26.410 -132.723 1.00 80.69 427 ALA A C 1
ATOM 3407 O O . ALA A 1 427 ? 85.350 26.788 -133.890 1.00 80.69 427 ALA A O 1
ATOM 3408 N N . ALA A 1 428 ? 86.373 26.287 -131.963 1.00 80.94 428 ALA A N 1
ATOM 3409 C CA . ALA A 1 428 ? 87.723 26.572 -132.445 1.00 80.94 428 ALA A CA 1
ATOM 3410 C C . ALA A 1 428 ? 88.117 25.665 -133.628 1.00 80.94 428 ALA A C 1
ATOM 3412 O O . ALA A 1 428 ? 88.625 26.158 -134.634 1.00 80.94 428 ALA A O 1
ATOM 3413 N N . LEU A 1 429 ? 87.802 24.366 -133.566 1.00 82.94 429 LEU A N 1
ATOM 3414 C CA . LEU A 1 429 ? 88.015 23.420 -134.671 1.00 82.94 429 LEU A CA 1
ATOM 3415 C C . LEU A 1 429 ? 87.125 23.717 -135.890 1.00 82.94 429 LEU A C 1
ATOM 3417 O O . LEU A 1 429 ? 87.572 23.558 -137.026 1.00 82.94 429 LEU A O 1
ATOM 3421 N N . ARG A 1 430 ? 85.883 24.184 -135.692 1.00 81.88 430 ARG A N 1
ATOM 3422 C CA . ARG A 1 430 ? 85.017 24.666 -136.787 1.00 81.88 430 ARG A CA 1
ATOM 3423 C C . ARG A 1 430 ? 85.606 25.906 -137.459 1.00 81.88 430 ARG A C 1
ATOM 3425 O O . ARG A 1 430 ? 85.667 25.930 -138.685 1.00 81.88 430 ARG A O 1
ATOM 3432 N N . ASN A 1 431 ? 86.105 26.867 -136.684 1.00 82.38 431 ASN A N 1
ATOM 3433 C CA . ASN A 1 431 ? 86.760 28.066 -137.209 1.00 82.38 431 ASN A CA 1
ATOM 3434 C C . ASN A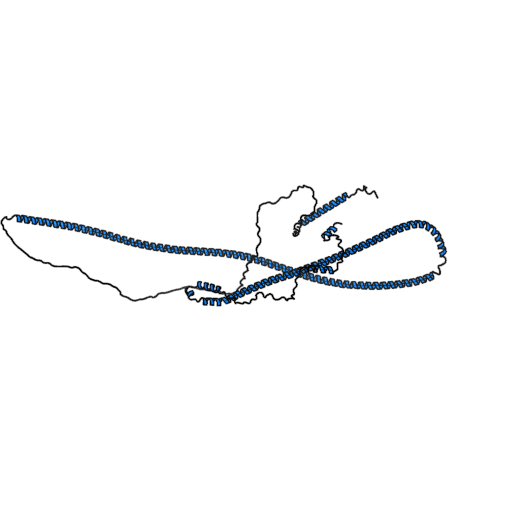 1 431 ? 88.060 27.710 -137.952 1.00 82.38 431 ASN A C 1
ATOM 3436 O O . ASN A 1 431 ? 88.272 28.173 -139.067 1.00 82.38 431 ASN A O 1
ATOM 3440 N N . GLN A 1 432 ? 88.891 26.818 -137.401 1.00 83.69 432 GLN A N 1
ATOM 3441 C CA . GLN A 1 432 ? 90.103 26.331 -138.073 1.00 83.69 432 GLN A CA 1
ATOM 3442 C C . GLN A 1 432 ? 89.775 25.575 -139.373 1.00 83.69 432 GLN A C 1
ATOM 3444 O O . GLN A 1 432 ? 90.478 25.721 -140.370 1.00 83.69 432 GLN A O 1
ATOM 3449 N N . ARG A 1 433 ? 88.678 24.806 -139.404 1.00 81.88 433 ARG A N 1
ATOM 3450 C CA . ARG A 1 433 ? 88.175 24.182 -140.637 1.00 81.88 433 ARG A CA 1
ATOM 3451 C C . ARG A 1 433 ? 87.693 25.223 -141.652 1.00 81.88 433 ARG A C 1
ATOM 3453 O O . ARG A 1 433 ? 87.936 25.032 -142.837 1.00 81.88 433 ARG A O 1
ATOM 3460 N N . GLN A 1 434 ? 87.022 26.291 -141.223 1.00 82.25 434 GLN A N 1
ATOM 3461 C CA . GLN A 1 434 ? 86.613 27.387 -142.112 1.00 82.25 434 GLN A CA 1
ATOM 3462 C C . GLN A 1 434 ? 87.820 28.140 -142.684 1.00 82.25 434 GLN A C 1
ATOM 3464 O O . GLN A 1 434 ? 87.823 28.436 -143.872 1.00 82.25 434 GLN A O 1
ATOM 3469 N N . GLU A 1 435 ? 88.868 28.353 -141.889 1.00 81.38 435 GLU A N 1
ATOM 3470 C CA . GLU A 1 435 ? 90.134 28.946 -142.340 1.00 81.38 435 GLU A CA 1
ATOM 3471 C C . GLU A 1 435 ? 90.883 28.042 -143.340 1.00 81.38 435 GLU A C 1
ATOM 3473 O O . GLU A 1 435 ? 91.425 28.509 -144.336 1.00 81.38 435 GLU A O 1
ATOM 3478 N N . LEU A 1 436 ? 90.855 26.718 -143.155 1.00 79.06 436 LEU A N 1
ATOM 3479 C CA . LEU A 1 436 ? 91.386 25.785 -144.159 1.00 79.06 436 LEU A CA 1
ATOM 3480 C C . LEU A 1 436 ? 90.534 25.751 -145.443 1.00 79.06 436 LEU A C 1
ATOM 3482 O O . LEU A 1 436 ? 91.075 25.559 -146.531 1.00 79.06 436 LEU A O 1
ATOM 3486 N N . LEU A 1 437 ? 89.214 25.949 -145.343 1.00 77.31 437 LEU A N 1
ATOM 3487 C CA . LEU A 1 437 ? 88.320 26.039 -146.505 1.00 77.31 437 LEU A CA 1
ATOM 3488 C C . LEU A 1 437 ? 88.543 27.339 -147.295 1.00 77.31 437 LEU A C 1
ATOM 3490 O O . LEU A 1 437 ? 88.680 27.269 -148.515 1.00 77.31 437 LEU A O 1
ATOM 3494 N N . SER A 1 438 ? 88.663 28.491 -146.626 1.00 74.81 438 SER A N 1
ATOM 3495 C CA . SER A 1 438 ? 88.943 29.778 -147.283 1.00 74.81 438 SER A CA 1
ATOM 3496 C C . SER A 1 438 ? 90.307 29.775 -147.984 1.00 74.81 438 SER A C 1
ATOM 3498 O O . SER A 1 438 ? 90.437 30.301 -149.089 1.00 74.81 438 SER A O 1
ATOM 3500 N N . GLN A 1 439 ? 91.310 29.103 -147.406 1.00 72.38 439 GLN A N 1
ATOM 3501 C CA . GLN A 1 439 ? 92.611 28.888 -148.046 1.00 72.38 439 GLN A CA 1
ATOM 3502 C C . GLN A 1 439 ? 92.516 27.995 -149.298 1.00 72.38 439 GLN A C 1
ATOM 3504 O O . GLN A 1 439 ? 93.225 28.249 -150.274 1.00 72.38 439 GLN A O 1
ATOM 3509 N N . MET A 1 440 ? 91.622 26.996 -149.333 1.00 67.81 440 MET A N 1
ATOM 3510 C CA . MET A 1 440 ? 91.366 26.228 -150.561 1.00 67.81 440 MET A CA 1
ATOM 3511 C C . MET A 1 440 ? 90.643 27.054 -151.632 1.00 67.81 440 MET A C 1
ATOM 3513 O O . MET A 1 440 ? 91.055 27.011 -152.791 1.00 67.81 440 MET A O 1
ATOM 3517 N N . GLU A 1 441 ? 89.620 27.836 -151.272 1.00 70.62 441 GLU A N 1
ATOM 3518 C CA . GLU A 1 441 ? 88.928 28.724 -152.222 1.00 70.62 441 GLU A CA 1
ATOM 3519 C C . GLU A 1 441 ? 89.882 29.780 -152.802 1.00 70.62 441 GLU A C 1
ATOM 3521 O O . GLU A 1 441 ? 89.910 29.989 -154.016 1.00 70.62 441 GLU A O 1
ATOM 3526 N N . ALA A 1 442 ? 90.746 30.377 -151.973 1.00 61.28 442 ALA A N 1
ATOM 3527 C CA . ALA A 1 442 ? 91.768 31.328 -152.414 1.00 61.28 442 ALA A CA 1
ATOM 3528 C C . ALA A 1 442 ? 92.786 30.709 -153.395 1.00 61.28 442 ALA A C 1
ATOM 3530 O O . ALA A 1 442 ? 93.235 31.380 -154.326 1.00 61.28 442 ALA A O 1
ATOM 3531 N N . LEU A 1 443 ? 93.128 29.425 -153.229 1.00 56.66 443 LEU A N 1
ATOM 3532 C CA . LEU A 1 443 ? 93.997 28.691 -154.157 1.00 56.66 443 LEU A CA 1
ATOM 3533 C C . LEU A 1 443 ? 93.282 28.277 -155.455 1.00 56.66 443 LEU A C 1
ATOM 3535 O O . LEU A 1 443 ? 93.934 28.171 -156.495 1.00 56.66 443 LEU A O 1
ATOM 3539 N N . GLN A 1 444 ? 91.962 28.070 -155.424 1.00 59.00 444 GLN A N 1
ATOM 3540 C CA . GLN A 1 444 ? 91.159 27.779 -156.618 1.00 59.00 444 GLN A CA 1
ATOM 3541 C C . GLN A 1 444 ? 90.870 29.041 -157.447 1.00 59.00 444 GLN A C 1
ATOM 3543 O O . GLN A 1 444 ? 90.969 28.996 -158.672 1.00 59.00 444 GLN A O 1
ATOM 3548 N N . ALA A 1 445 ? 90.626 30.187 -156.805 1.00 56.22 445 ALA A N 1
ATOM 3549 C CA . ALA A 1 445 ? 90.374 31.472 -157.469 1.00 56.22 445 ALA A CA 1
ATOM 3550 C C . ALA A 1 445 ? 91.577 32.029 -158.269 1.00 56.22 445 ALA A C 1
ATOM 3552 O O . ALA A 1 445 ? 91.431 32.989 -159.025 1.00 56.22 445 ALA A O 1
ATOM 3553 N N . ALA A 1 446 ? 92.769 31.440 -158.122 1.00 44.41 446 ALA A N 1
ATOM 3554 C CA . ALA A 1 446 ? 94.009 31.905 -158.744 1.00 44.41 446 ALA A CA 1
ATOM 3555 C C . ALA A 1 446 ? 94.308 31.306 -160.139 1.00 44.41 446 ALA A C 1
ATOM 3557 O O . ALA A 1 446 ? 95.382 31.570 -160.689 1.00 44.41 446 ALA A O 1
ATOM 3558 N N . LYS A 1 447 ? 93.416 30.490 -160.729 1.00 45.34 447 LYS A N 1
ATOM 3559 C CA . LYS A 1 447 ? 93.630 29.882 -162.058 1.00 45.34 447 LYS A CA 1
ATOM 3560 C C . LYS A 1 447 ? 92.405 29.924 -162.978 1.00 45.34 447 LYS A C 1
ATOM 3562 O O . LYS A 1 447 ? 91.375 29.345 -162.667 1.00 45.34 447 LYS A O 1
ATOM 3567 N N . LEU A 1 448 ? 92.658 30.462 -164.176 1.00 35.19 448 LEU A N 1
ATOM 3568 C CA . LEU A 1 448 ? 91.880 30.379 -165.422 1.00 35.19 448 LEU A CA 1
ATOM 3569 C C . LEU A 1 448 ? 90.545 31.147 -165.486 1.00 35.19 448 LEU A C 1
ATOM 3571 O O . LEU A 1 448 ? 89.522 30.755 -164.936 1.00 35.19 448 LEU A O 1
ATOM 3575 N N . LEU A 1 449 ? 90.575 32.207 -166.301 1.00 30.44 449 LEU A N 1
ATOM 3576 C CA . LEU A 1 449 ? 89.445 32.605 -167.140 1.00 30.44 449 LEU A CA 1
ATOM 3577 C C . LEU A 1 449 ? 89.264 31.605 -168.307 1.00 30.44 449 LEU A C 1
ATOM 3579 O O . LEU A 1 449 ? 90.167 30.827 -168.607 1.00 30.44 449 LEU A O 1
ATOM 3583 N N . GLU A 1 450 ? 88.145 31.798 -169.014 1.00 31.81 450 GLU A N 1
ATOM 3584 C CA . GLU A 1 450 ? 87.831 31.439 -170.412 1.00 31.81 450 GLU A CA 1
ATOM 3585 C C . GLU A 1 450 ? 86.832 30.288 -170.683 1.00 31.81 450 GLU A C 1
ATOM 3587 O O . GLU A 1 450 ? 86.924 29.180 -170.166 1.00 31.81 450 GLU A O 1
ATOM 3592 N N . GLU A 1 451 ? 85.910 30.628 -171.600 1.00 32.31 451 GLU A N 1
ATOM 3593 C CA . GLU A 1 451 ? 85.021 29.798 -172.438 1.00 32.31 451 GLU A CA 1
ATOM 3594 C C . GLU A 1 451 ? 83.669 29.251 -171.893 1.00 32.31 451 GLU A C 1
ATOM 3596 O O . GLU A 1 451 ? 83.330 29.303 -170.713 1.00 32.31 451 GLU A O 1
ATOM 3601 N N . LYS A 1 452 ? 82.811 28.883 -172.863 1.00 33.94 452 LYS A N 1
ATOM 3602 C CA . LYS A 1 452 ? 81.353 28.575 -172.828 1.00 33.94 452 LYS A CA 1
ATOM 3603 C C . LYS A 1 452 ? 81.132 27.130 -173.385 1.00 33.94 452 LYS A C 1
ATOM 3605 O O . LYS A 1 452 ? 82.143 26.454 -173.558 1.00 33.94 452 LYS A O 1
ATOM 3610 N N . PRO A 1 453 ? 79.933 26.642 -173.822 1.00 46.03 453 PRO A N 1
ATOM 3611 C CA . PRO A 1 453 ? 78.520 27.065 -173.629 1.00 46.03 453 PRO A CA 1
ATOM 3612 C C . PRO A 1 453 ? 77.507 25.944 -173.200 1.00 46.03 453 PRO A C 1
ATOM 3614 O O . PRO A 1 453 ? 77.753 24.764 -173.400 1.00 46.03 453 PRO A O 1
ATOM 3617 N N . VAL A 1 454 ? 76.335 26.339 -172.652 1.00 36.84 454 VAL A N 1
ATOM 3618 C CA . VAL A 1 454 ? 74.926 26.153 -173.163 1.00 36.84 454 VAL A CA 1
ATOM 3619 C C . VAL A 1 454 ? 74.617 24.931 -174.095 1.00 36.84 454 VAL A C 1
ATOM 3621 O O . VAL A 1 454 ? 75.403 24.781 -175.029 1.00 36.84 454 VAL A O 1
ATOM 3624 N N . PRO A 1 455 ? 73.455 24.184 -174.056 1.00 48.50 455 PRO A N 1
ATOM 3625 C CA . PRO A 1 455 ? 72.246 24.189 -173.169 1.00 48.50 455 PRO A CA 1
ATOM 3626 C C . PRO A 1 455 ? 71.560 22.815 -172.776 1.00 48.50 455 PRO A C 1
ATOM 3628 O O . PRO A 1 455 ? 71.835 21.768 -173.344 1.00 48.50 455 PRO A O 1
ATOM 3631 N N . THR A 1 456 ? 70.509 22.897 -171.925 1.00 36.34 456 THR A N 1
ATOM 3632 C CA . THR A 1 456 ? 69.207 22.133 -171.903 1.00 36.34 456 THR A CA 1
ATOM 3633 C C . THR A 1 456 ? 69.042 20.607 -171.643 1.00 36.34 456 THR A C 1
ATOM 3635 O O . THR A 1 456 ? 69.536 19.783 -172.398 1.00 36.34 456 THR A O 1
ATOM 3638 N N . VAL A 1 457 ? 68.052 20.325 -170.760 1.00 37.94 457 VAL A N 1
ATOM 3639 C CA . VAL A 1 457 ? 66.944 19.317 -170.843 1.00 37.94 457 VAL A CA 1
ATOM 3640 C C . VAL A 1 457 ? 67.082 17.900 -170.208 1.00 37.94 457 VAL A C 1
ATOM 3642 O O . VAL A 1 457 ? 67.807 17.041 -170.686 1.00 37.94 457 VAL A O 1
ATOM 3645 N N . ASP A 1 458 ? 66.233 17.703 -169.180 1.00 32.84 458 ASP A N 1
ATOM 3646 C CA . ASP A 1 458 ? 65.450 16.522 -168.730 1.00 32.84 458 ASP A CA 1
ATOM 3647 C C . ASP A 1 458 ? 66.006 15.266 -167.981 1.00 32.84 458 ASP A C 1
ATOM 3649 O O . ASP A 1 458 ? 66.653 14.388 -168.541 1.00 32.84 458 ASP A O 1
ATOM 3653 N N . VAL A 1 459 ? 65.482 15.119 -166.740 1.00 38.53 459 VAL A N 1
ATOM 3654 C CA . VAL A 1 459 ? 65.174 13.904 -165.920 1.00 38.53 459 VAL A CA 1
ATOM 3655 C C . VAL A 1 459 ? 66.343 12.997 -165.384 1.00 38.53 459 VAL A C 1
ATOM 3657 O O . VAL A 1 459 ? 67.492 13.395 -165.543 1.00 38.53 459 VAL A O 1
ATOM 3660 N N . PRO A 1 460 ? 66.131 11.929 -164.545 1.00 58.12 460 PRO A N 1
ATOM 3661 C CA . PRO A 1 460 ? 66.972 11.644 -163.349 1.00 58.12 460 PRO A CA 1
ATOM 3662 C C . PRO A 1 460 ? 67.577 10.197 -163.414 1.00 58.12 460 PRO A C 1
ATOM 3664 O O . PRO A 1 460 ? 67.914 9.813 -164.533 1.00 58.12 460 PRO A O 1
ATOM 3667 N N . PRO A 1 461 ? 67.661 9.308 -162.375 1.00 52.78 461 PRO A N 1
ATOM 3668 C CA . PRO A 1 461 ? 67.585 9.388 -160.888 1.00 52.78 461 PRO A CA 1
ATOM 3669 C C . PRO A 1 461 ? 68.659 8.526 -160.134 1.00 52.78 461 PRO A C 1
ATOM 3671 O O . PRO A 1 461 ? 69.598 8.056 -160.760 1.00 52.78 461 PRO A O 1
ATOM 3674 N N . VAL A 1 462 ? 68.417 8.205 -158.834 1.00 33.81 462 VAL A N 1
ATOM 3675 C CA . VAL A 1 462 ? 68.700 6.880 -158.174 1.00 33.81 462 VAL A CA 1
ATOM 3676 C C . VAL A 1 462 ? 70.187 6.522 -157.872 1.00 33.81 462 VAL A C 1
ATOM 3678 O O . VAL A 1 462 ? 71.067 6.928 -158.614 1.00 33.81 462 VAL A O 1
ATOM 3681 N N . VAL A 1 463 ? 70.598 5.741 -156.847 1.00 36.97 463 VAL A N 1
ATOM 3682 C CA . VAL A 1 463 ? 70.121 5.352 -155.477 1.00 36.97 463 VAL A CA 1
ATOM 3683 C C . VAL A 1 463 ? 71.345 4.717 -154.724 1.00 36.97 463 VAL A C 1
ATOM 3685 O O . VAL A 1 463 ? 72.364 4.513 -155.374 1.00 36.97 463 VAL A O 1
ATOM 3688 N N . GLU A 1 464 ? 71.463 4.583 -153.385 1.00 31.31 464 GLU A N 1
ATOM 3689 C CA . GLU A 1 464 ? 71.161 3.411 -152.494 1.00 31.31 464 GLU A CA 1
ATOM 3690 C C . GLU A 1 464 ? 71.915 3.656 -151.130 1.00 31.31 464 GLU A C 1
ATOM 3692 O O . GLU A 1 464 ? 72.967 4.292 -151.170 1.00 31.31 464 GLU A O 1
ATOM 3697 N N . LYS A 1 465 ? 71.362 3.498 -149.899 1.00 33.69 465 LYS A N 1
ATOM 3698 C CA . LYS A 1 465 ? 71.327 2.342 -148.927 1.00 33.69 465 LYS A CA 1
ATOM 3699 C C . LYS A 1 465 ? 72.664 1.621 -148.591 1.00 33.69 465 LYS A C 1
ATOM 3701 O O . LYS A 1 465 ? 73.588 1.749 -149.388 1.00 33.69 465 LYS A O 1
ATOM 3706 N N . PRO A 1 466 ? 72.787 0.815 -147.489 1.00 48.19 466 PRO A N 1
ATOM 3707 C CA . PRO A 1 466 ? 71.862 0.448 -146.368 1.00 48.19 466 PRO A CA 1
ATOM 3708 C C . PRO A 1 466 ? 72.289 1.046 -144.979 1.00 48.19 466 PRO A C 1
ATOM 3710 O O . PRO A 1 466 ? 73.307 1.725 -144.932 1.00 48.19 466 PRO A O 1
ATOM 3713 N N . GLU A 1 467 ? 71.566 1.026 -143.832 1.00 32.34 467 GLU A N 1
ATOM 3714 C CA . GLU A 1 467 ? 70.814 -0.008 -143.040 1.00 32.34 467 GLU A CA 1
ATOM 3715 C C . GLU A 1 467 ? 71.702 -1.041 -142.277 1.00 32.34 467 GLU A C 1
ATOM 3717 O O . GLU A 1 467 ? 72.824 -1.241 -142.744 1.00 32.34 467 GLU A O 1
ATOM 3722 N N . PRO A 1 468 ? 71.284 -1.699 -141.143 1.00 51.84 468 PRO A N 1
ATOM 3723 C CA . PRO A 1 468 ? 69.898 -1.920 -140.642 1.00 51.84 468 PRO A CA 1
ATOM 3724 C C . PRO A 1 468 ? 69.597 -1.885 -139.093 1.00 51.84 468 PRO A C 1
ATOM 3726 O O . PRO A 1 468 ? 70.479 -2.121 -138.275 1.00 51.84 468 PRO A O 1
ATOM 3729 N N . THR A 1 469 ? 68.292 -1.788 -138.730 1.00 38.25 469 THR A N 1
ATOM 3730 C CA . THR A 1 469 ? 67.558 -2.391 -137.549 1.00 38.25 469 THR A CA 1
ATOM 3731 C C . THR A 1 469 ? 67.971 -2.097 -136.083 1.00 38.25 469 THR A C 1
ATOM 3733 O O . THR A 1 469 ? 69.149 -1.950 -135.799 1.00 38.25 469 THR A O 1
ATOM 3736 N N . VAL A 1 470 ? 67.109 -2.057 -135.040 1.00 34.62 470 VAL A N 1
ATOM 3737 C CA . VAL A 1 470 ? 65.638 -2.226 -134.742 1.00 34.62 470 VAL A CA 1
ATOM 3738 C C . VAL A 1 470 ? 65.321 -1.333 -133.485 1.00 34.62 470 VAL A C 1
ATOM 3740 O O . VAL A 1 470 ? 66.237 -0.638 -133.056 1.00 34.62 470 VAL A O 1
ATOM 3743 N N . ILE A 1 471 ? 64.168 -1.203 -132.788 1.00 33.31 471 ILE A N 1
ATOM 3744 C CA . ILE A 1 471 ? 62.805 -1.814 -132.662 1.00 33.31 471 ILE A CA 1
ATOM 3745 C C . ILE A 1 471 ? 61.870 -0.689 -132.078 1.00 33.31 471 ILE A C 1
ATOM 3747 O O . ILE A 1 471 ? 62.415 0.222 -131.459 1.00 33.31 471 ILE A O 1
ATOM 3751 N N . SER A 1 472 ? 60.535 -0.525 -132.204 1.00 31.98 472 SER A N 1
ATOM 3752 C CA . SER A 1 472 ? 59.337 -1.318 -132.600 1.00 31.98 472 SER A CA 1
ATOM 3753 C C . SER A 1 472 ? 58.666 -2.132 -131.458 1.00 31.98 472 SER A C 1
ATOM 3755 O O . SER A 1 472 ? 59.355 -2.897 -130.804 1.00 31.98 472 SER A O 1
ATOM 3757 N N . PHE A 1 473 ? 57.350 -2.085 -131.168 1.00 31.05 473 PHE A N 1
ATOM 3758 C CA . PHE A 1 473 ? 56.204 -1.280 -131.656 1.00 31.05 473 PHE A CA 1
ATOM 3759 C C . PHE A 1 473 ? 54.977 -1.447 -130.694 1.00 31.05 473 PHE A C 1
ATOM 3761 O O . PHE A 1 473 ? 54.746 -2.565 -130.256 1.00 31.05 473 PHE A O 1
ATOM 3768 N N . ASP A 1 474 ? 54.246 -0.354 -130.402 1.00 34.50 474 ASP A N 1
ATOM 3769 C CA . ASP A 1 474 ? 52.763 -0.171 -130.266 1.00 34.50 474 ASP A CA 1
ATOM 3770 C C . ASP A 1 474 ? 51.823 -1.075 -129.385 1.00 34.50 474 ASP A C 1
ATOM 3772 O O . ASP A 1 474 ? 52.178 -2.124 -128.858 1.00 34.50 474 ASP A O 1
ATOM 3776 N N . THR A 1 475 ? 50.588 -0.573 -129.221 1.00 37.06 475 THR A N 1
ATOM 3777 C CA . THR A 1 475 ? 49.323 -1.080 -128.612 1.00 37.06 475 THR A CA 1
ATOM 3778 C C . THR A 1 475 ? 48.598 -2.149 -129.498 1.00 37.06 475 THR A C 1
ATOM 3780 O O . THR A 1 475 ? 49.129 -2.395 -130.583 1.00 37.06 475 THR A O 1
ATOM 3783 N N . PRO A 1 476 ? 47.430 -2.804 -129.162 1.00 50.75 476 PRO A N 1
ATOM 3784 C CA . PRO A 1 476 ? 46.243 -2.331 -128.398 1.00 50.75 476 PRO A CA 1
ATOM 3785 C C . PRO A 1 476 ? 45.471 -3.393 -127.520 1.00 50.75 476 PRO A C 1
ATOM 3787 O O . PRO A 1 476 ? 46.070 -4.308 -126.970 1.00 50.75 476 PRO A O 1
ATOM 3790 N N . GLN A 1 477 ? 44.145 -3.178 -127.376 1.00 34.22 477 GLN A N 1
ATOM 3791 C CA . GLN A 1 477 ? 43.008 -3.819 -126.645 1.00 34.22 477 GLN A CA 1
ATOM 3792 C C . GLN A 1 477 ? 42.840 -5.376 -126.771 1.00 34.22 477 GLN A C 1
ATOM 3794 O O . GLN A 1 477 ? 43.584 -5.992 -127.528 1.00 34.22 477 GLN A O 1
ATOM 3799 N N . SER A 1 478 ? 41.925 -6.100 -126.075 1.00 31.38 478 SER A N 1
ATOM 3800 C CA . SER A 1 478 ? 40.546 -5.763 -125.607 1.00 31.38 478 SER A CA 1
ATOM 3801 C C . SER A 1 478 ? 39.953 -6.625 -124.450 1.00 31.38 478 SER A C 1
ATOM 3803 O O . SER A 1 478 ? 40.508 -7.662 -124.104 1.00 31.38 478 SER A O 1
ATOM 3805 N N . ASP A 1 479 ? 38.755 -6.204 -123.992 1.00 32.16 479 ASP A N 1
ATOM 3806 C CA . ASP A 1 479 ? 37.600 -6.965 -123.436 1.00 32.16 479 ASP A CA 1
ATOM 3807 C C . ASP A 1 479 ? 37.477 -7.358 -121.931 1.00 32.16 479 ASP A C 1
ATOM 3809 O O . ASP A 1 479 ? 38.444 -7.500 -121.187 1.00 32.16 479 ASP A O 1
ATOM 3813 N N . GLU A 1 480 ? 36.202 -7.451 -121.505 1.00 35.50 480 GLU A N 1
ATOM 3814 C CA . GLU A 1 480 ? 35.607 -7.728 -120.168 1.00 35.50 480 GLU A CA 1
ATOM 3815 C C . GLU A 1 480 ? 35.322 -9.267 -119.985 1.00 35.50 480 GLU A C 1
ATOM 3817 O O . GLU A 1 480 ? 35.721 -10.002 -120.894 1.00 35.50 480 GLU A O 1
ATOM 3822 N N . PRO A 1 481 ? 34.638 -9.840 -118.938 1.00 46.94 481 PRO A N 1
ATOM 3823 C CA . PRO A 1 481 ? 33.863 -9.233 -117.828 1.00 46.94 481 PRO A CA 1
ATOM 3824 C C . PRO A 1 481 ? 33.866 -9.924 -116.415 1.00 46.94 481 PRO A C 1
ATOM 3826 O O . PRO A 1 481 ? 34.380 -11.018 -116.229 1.00 46.94 481 PRO A O 1
ATOM 3829 N N . GLU A 1 482 ? 33.238 -9.233 -115.443 1.00 35.03 482 GLU A N 1
ATOM 3830 C CA . GLU A 1 482 ? 32.357 -9.652 -114.303 1.00 35.03 482 GLU A CA 1
ATOM 3831 C C . GLU A 1 482 ? 32.568 -10.936 -113.413 1.00 35.03 482 GLU A C 1
ATOM 3833 O O . GLU A 1 482 ? 32.802 -12.036 -113.897 1.00 35.03 482 GLU A O 1
ATOM 3838 N N . VAL A 1 483 ? 32.245 -10.788 -112.103 1.00 32.81 483 VAL A N 1
ATOM 3839 C CA . VAL A 1 483 ? 31.913 -11.804 -111.042 1.00 32.81 483 VAL A CA 1
ATOM 3840 C C . VAL A 1 483 ? 33.054 -12.475 -110.206 1.00 32.81 483 VAL A C 1
ATOM 3842 O O . VAL A 1 483 ? 34.198 -12.605 -110.627 1.00 32.81 483 VAL A O 1
ATOM 3845 N N . GLU A 1 484 ? 32.710 -12.833 -108.952 1.00 42.44 484 GLU A N 1
ATOM 3846 C CA . GLU A 1 484 ? 33.460 -13.505 -107.847 1.00 42.44 484 GLU A CA 1
ATOM 3847 C C . GLU A 1 484 ? 33.536 -15.069 -108.007 1.00 42.44 484 GLU A C 1
ATOM 3849 O O . GLU A 1 484 ? 33.046 -15.537 -109.037 1.00 42.44 484 GLU A O 1
ATOM 3854 N N . PRO A 1 485 ? 34.014 -15.946 -107.056 1.00 49.31 485 PRO A N 1
ATOM 3855 C CA . PRO A 1 485 ? 34.582 -15.770 -105.693 1.00 49.31 485 PRO A CA 1
ATOM 3856 C C . PRO A 1 485 ? 35.799 -16.715 -105.319 1.00 49.31 485 PRO A C 1
ATOM 3858 O O . PRO A 1 485 ? 36.558 -17.139 -106.182 1.00 49.31 485 PRO A O 1
ATOM 3861 N N . VAL A 1 486 ? 35.975 -17.011 -104.008 1.00 37.88 486 VAL A N 1
ATOM 3862 C CA . VAL A 1 486 ? 36.867 -17.979 -103.267 1.00 37.88 486 VAL A CA 1
ATOM 3863 C C . VAL A 1 486 ? 37.032 -19.410 -103.861 1.00 37.88 486 VAL A C 1
ATOM 3865 O O . VAL A 1 486 ? 36.230 -19.747 -104.730 1.00 37.88 486 VAL A O 1
ATOM 3868 N N . PRO A 1 487 ? 37.966 -20.313 -103.408 1.00 57.16 487 PRO A N 1
ATOM 3869 C CA . PRO A 1 487 ? 38.709 -20.435 -102.116 1.00 57.16 487 PRO A CA 1
ATOM 3870 C C . PRO A 1 487 ? 40.254 -20.627 -102.297 1.00 57.16 487 PRO A C 1
ATOM 3872 O O . PRO A 1 487 ? 40.762 -20.228 -103.337 1.00 57.16 487 PRO A O 1
ATOM 3875 N N . ALA A 1 488 ? 41.125 -21.150 -101.404 1.00 35.19 488 ALA A N 1
ATOM 3876 C CA . ALA A 1 488 ? 41.070 -21.859 -100.095 1.00 35.19 488 ALA A CA 1
ATOM 3877 C C . ALA A 1 488 ? 42.280 -21.419 -99.188 1.00 35.19 488 ALA A C 1
ATOM 3879 O O . ALA A 1 488 ? 42.672 -20.265 -99.325 1.00 35.19 488 ALA A O 1
ATOM 3880 N N . VAL A 1 489 ? 42.937 -22.127 -98.236 1.00 39.06 489 VAL A N 1
ATOM 3881 C CA . VAL A 1 489 ? 43.156 -23.555 -97.838 1.00 39.06 489 VAL A CA 1
ATOM 3882 C C . VAL A 1 489 ? 43.329 -23.648 -96.287 1.00 39.06 489 VAL A C 1
ATOM 3884 O O . VAL A 1 489 ? 43.483 -22.623 -95.629 1.00 39.06 489 VAL A O 1
ATOM 3887 N N . GLU A 1 490 ? 43.316 -24.857 -95.703 1.00 39.44 490 GLU A N 1
ATOM 3888 C CA . GLU A 1 490 ? 43.344 -25.189 -94.250 1.00 39.44 490 GLU A CA 1
ATOM 3889 C C . GLU A 1 490 ? 44.581 -26.093 -93.881 1.00 39.44 490 GLU A C 1
ATOM 3891 O O . GLU A 1 490 ? 45.503 -26.114 -94.704 1.00 39.44 490 GLU A O 1
ATOM 3896 N N . PRO A 1 491 ? 44.671 -26.909 -92.780 1.00 52.47 491 PRO A N 1
ATOM 3897 C CA . PRO A 1 491 ? 43.808 -27.099 -91.584 1.00 52.47 491 PRO A CA 1
ATOM 3898 C C . PRO A 1 491 ? 44.529 -27.339 -90.215 1.00 52.47 491 PRO A C 1
ATOM 3900 O O . PRO A 1 491 ? 45.752 -27.320 -90.109 1.00 52.47 491 PRO A O 1
ATOM 3903 N N . VAL A 1 492 ? 43.710 -27.717 -89.213 1.00 32.16 492 VAL A N 1
ATOM 3904 C CA . VAL A 1 492 ? 43.982 -28.523 -87.988 1.00 32.16 492 VAL A CA 1
ATOM 3905 C C . VAL A 1 492 ? 44.100 -27.776 -86.642 1.00 32.16 492 VAL A C 1
ATOM 3907 O O . VAL A 1 492 ? 44.765 -26.756 -86.498 1.00 32.16 492 VAL A O 1
ATOM 3910 N N . SER A 1 493 ? 43.387 -28.337 -85.658 1.00 31.08 493 SER A N 1
ATOM 3911 C CA . SER A 1 493 ? 43.223 -27.937 -84.253 1.00 31.08 493 SER A CA 1
ATOM 3912 C C . SER A 1 493 ? 44.418 -28.286 -83.354 1.00 31.08 493 SER A C 1
ATOM 3914 O O . SER A 1 493 ? 45.145 -29.220 -83.665 1.00 31.08 493 SER A O 1
ATOM 3916 N N . GLU A 1 494 ? 44.496 -27.681 -82.159 1.00 30.86 494 GLU A N 1
ATOM 3917 C CA . GLU A 1 494 ? 44.296 -28.409 -80.883 1.00 30.86 494 GLU A CA 1
ATOM 3918 C C . GLU A 1 494 ? 44.207 -27.466 -79.659 1.00 30.86 494 GLU A C 1
ATOM 3920 O O . GLU A 1 494 ? 44.615 -26.305 -79.714 1.00 30.86 494 GLU A O 1
ATOM 3925 N N . GLN A 1 495 ? 43.614 -27.962 -78.564 1.00 30.12 495 GLN A N 1
ATOM 3926 C CA . GLN A 1 495 ? 43.699 -27.375 -77.215 1.00 30.12 495 GLN A CA 1
ATOM 3927 C C . GLN A 1 495 ? 44.534 -28.322 -76.299 1.00 30.12 495 GLN A C 1
ATOM 3929 O O . GLN A 1 495 ? 45.499 -28.890 -76.799 1.00 30.12 495 GLN A O 1
ATOM 3934 N N . PRO A 1 496 ? 44.335 -28.429 -74.967 1.00 58.72 496 PRO A N 1
ATOM 3935 C CA . PRO A 1 496 ? 45.300 -27.883 -74.013 1.00 58.72 496 PRO A CA 1
ATOM 3936 C C . PRO A 1 496 ? 45.941 -28.940 -73.091 1.00 58.72 496 PRO A C 1
ATOM 3938 O O . PRO A 1 496 ? 45.402 -30.031 -72.920 1.00 58.72 496 PRO A O 1
ATOM 3941 N N . ALA A 1 497 ? 47.026 -28.587 -72.391 1.00 25.95 497 ALA A N 1
ATOM 3942 C CA . ALA A 1 497 ? 47.523 -29.373 -71.256 1.00 25.95 497 ALA A CA 1
ATOM 3943 C C . ALA A 1 497 ? 48.338 -28.537 -70.247 1.00 25.95 497 ALA A C 1
ATOM 3945 O O . ALA A 1 497 ? 49.078 -27.642 -70.639 1.00 25.95 497 ALA A O 1
ATOM 3946 N N . GLU A 1 498 ? 48.141 -28.864 -68.964 1.00 26.73 498 GLU A N 1
ATOM 3947 C CA . GLU A 1 498 ? 49.128 -29.062 -67.878 1.00 26.73 498 GLU A CA 1
ATOM 3948 C C . GLU A 1 498 ? 50.384 -28.149 -67.806 1.00 26.73 498 GLU A C 1
ATOM 3950 O O . GLU A 1 498 ? 51.139 -27.976 -68.753 1.00 26.73 498 GLU A O 1
ATOM 3955 N N . SER A 1 499 ? 50.756 -27.619 -66.636 1.00 29.58 499 SER A N 1
ATOM 3956 C CA . SER A 1 499 ? 50.995 -28.431 -65.434 1.00 29.58 499 SER A CA 1
ATOM 3957 C C . SER A 1 499 ? 50.945 -27.655 -64.106 1.00 29.58 499 SER A C 1
ATOM 3959 O O . SER A 1 499 ? 51.225 -26.460 -64.034 1.00 29.58 499 SER A O 1
ATOM 3961 N N . VAL A 1 500 ? 50.631 -28.388 -63.034 1.00 39.62 500 VAL A N 1
ATOM 3962 C CA . VAL A 1 500 ? 50.995 -28.056 -61.642 1.00 39.62 500 VAL A CA 1
ATOM 3963 C C . VAL A 1 500 ? 52.313 -28.788 -61.340 1.00 39.62 500 VAL A C 1
ATOM 3965 O O . VAL A 1 500 ? 52.546 -29.847 -61.927 1.00 39.62 500 VAL A O 1
ATOM 3968 N N . PRO A 1 501 ? 53.170 -28.282 -60.438 1.00 43.94 501 PRO A N 1
ATOM 3969 C CA . PRO A 1 501 ? 53.390 -29.091 -59.232 1.00 43.94 501 PRO A CA 1
ATOM 3970 C C . PRO A 1 501 ? 53.610 -28.278 -57.937 1.00 43.94 501 PRO A C 1
ATOM 3972 O O . PRO A 1 501 ? 54.192 -27.203 -57.967 1.00 43.94 501 PRO A O 1
ATOM 3975 N N . GLU A 1 502 ? 53.167 -28.879 -56.825 1.00 34.00 502 GLU A N 1
ATOM 3976 C CA . GLU A 1 502 ? 53.857 -29.018 -55.519 1.00 34.00 502 GLU A CA 1
ATOM 3977 C C . GLU A 1 502 ? 54.444 -27.805 -54.747 1.00 34.00 502 GLU A C 1
ATOM 3979 O O . GLU A 1 502 ? 54.815 -26.786 -55.306 1.00 34.00 502 GLU A O 1
ATOM 3984 N N . SER A 1 503 ? 54.711 -27.884 -53.434 1.00 32.09 503 SER A N 1
ATOM 3985 C CA . SER A 1 503 ? 54.088 -28.542 -52.256 1.00 32.09 503 SER A CA 1
ATOM 3986 C C . SER A 1 503 ? 54.915 -28.124 -51.003 1.00 32.09 503 SER A C 1
ATOM 3988 O O . SER A 1 503 ? 55.711 -27.192 -51.098 1.00 32.09 503 SER A O 1
ATOM 3990 N N . LEU A 1 504 ? 54.776 -28.838 -49.870 1.00 29.31 504 LEU A N 1
ATOM 3991 C CA . LEU A 1 504 ? 55.506 -28.689 -48.586 1.00 29.31 504 LEU A CA 1
ATOM 3992 C C . LEU A 1 504 ? 55.008 -27.524 -47.689 1.00 29.31 504 LEU A C 1
ATOM 3994 O O . LEU A 1 504 ? 54.970 -26.377 -48.116 1.00 29.31 504 LEU A O 1
ATOM 3998 N N . LEU A 1 505 ? 54.405 -27.779 -46.511 1.00 33.03 505 LEU A N 1
ATOM 3999 C CA . LEU A 1 505 ? 54.955 -28.336 -45.242 1.00 33.03 505 LEU A CA 1
ATOM 4000 C C . LEU A 1 505 ? 55.854 -27.317 -44.498 1.00 33.03 505 LEU A C 1
ATOM 4002 O O . LEU A 1 505 ? 56.663 -26.653 -45.132 1.00 33.03 505 LEU A O 1
ATOM 4006 N N . GLU A 1 506 ? 55.823 -27.137 -43.168 1.00 29.77 506 GLU A N 1
ATOM 4007 C CA . GLU A 1 506 ? 55.000 -27.663 -42.049 1.00 29.77 506 GLU A CA 1
ATOM 4008 C C . GLU A 1 506 ? 55.250 -26.728 -40.825 1.00 29.77 506 GLU A C 1
ATOM 4010 O O . GLU A 1 506 ? 56.285 -26.065 -40.764 1.00 29.77 506 GLU A O 1
ATOM 4015 N N . THR A 1 507 ? 54.340 -26.503 -39.868 1.00 29.92 507 THR A N 1
ATOM 4016 C CA . THR A 1 507 ? 54.293 -27.230 -38.577 1.00 29.92 507 THR A CA 1
ATOM 4017 C C . THR A 1 507 ? 53.189 -26.678 -37.665 1.00 29.92 507 THR A C 1
ATOM 4019 O O . THR A 1 507 ? 53.001 -25.468 -37.561 1.00 29.92 507 THR A O 1
ATOM 4022 N N . ALA A 1 508 ? 52.520 -27.575 -36.938 1.00 33.97 508 ALA A N 1
ATOM 4023 C CA . ALA A 1 508 ? 51.904 -27.284 -35.637 1.00 33.97 508 ALA A CA 1
ATOM 4024 C C . ALA A 1 508 ? 52.836 -27.817 -34.513 1.00 33.97 508 ALA A C 1
ATOM 4026 O O . ALA A 1 508 ? 53.871 -28.408 -34.841 1.00 33.97 508 ALA A O 1
ATOM 4027 N N . PRO A 1 509 ? 52.517 -27.648 -33.211 1.00 44.50 509 PRO A N 1
ATOM 4028 C CA . PRO A 1 509 ? 51.593 -28.613 -32.596 1.00 44.50 509 PRO A CA 1
ATOM 4029 C C . PRO A 1 509 ? 50.691 -28.080 -31.453 1.00 44.50 509 PRO A C 1
ATOM 4031 O O . PRO A 1 509 ? 50.999 -27.091 -30.803 1.00 44.50 509 PRO A O 1
ATOM 4034 N N . GLN A 1 510 ? 49.601 -28.826 -31.219 1.00 34.72 510 GLN A N 1
ATOM 4035 C CA . GLN A 1 510 ? 49.008 -29.241 -29.924 1.00 34.72 510 GLN A CA 1
ATOM 4036 C C . GLN A 1 510 ? 48.885 -28.195 -28.782 1.00 34.72 510 GLN A C 1
ATOM 4038 O O . GLN A 1 510 ? 49.883 -27.710 -28.268 1.00 34.72 510 GLN A O 1
ATOM 4043 N N . SER A 1 511 ? 47.694 -27.744 -28.358 1.00 31.52 511 SER A N 1
ATOM 4044 C CA . SER A 1 511 ? 46.481 -28.435 -27.841 1.00 31.52 511 SER A CA 1
ATOM 4045 C C . SER A 1 511 ? 46.531 -28.790 -26.351 1.00 31.52 511 SER A C 1
ATOM 4047 O O . SER A 1 511 ? 47.357 -29.606 -25.955 1.00 31.52 511 SER A O 1
ATOM 4049 N N . ASP A 1 512 ? 45.555 -28.301 -25.580 1.00 29.44 512 ASP A N 1
ATOM 4050 C CA . ASP A 1 512 ? 45.163 -28.875 -24.285 1.00 29.44 512 ASP A CA 1
ATOM 4051 C C . ASP A 1 512 ? 43.698 -28.515 -23.958 1.00 29.44 512 ASP A C 1
ATOM 4053 O O . ASP A 1 512 ? 43.247 -27.430 -24.333 1.00 29.44 512 ASP A O 1
ATOM 4057 N N . THR A 1 513 ? 42.955 -29.406 -23.281 1.00 36.19 513 THR A N 1
ATOM 4058 C CA . THR A 1 513 ? 41.517 -29.215 -22.966 1.00 36.19 513 THR A CA 1
ATOM 4059 C C . THR A 1 513 ? 41.059 -30.005 -21.728 1.00 36.19 513 THR A C 1
ATOM 4061 O O . THR A 1 513 ? 41.087 -31.236 -21.741 1.00 36.19 513 THR A O 1
ATOM 4064 N N . PRO A 1 514 ? 40.486 -29.321 -20.720 1.00 33.59 514 PRO A N 1
ATOM 4065 C CA . PRO A 1 514 ? 39.412 -29.857 -19.867 1.00 33.59 514 PRO A CA 1
ATOM 4066 C C . PRO A 1 514 ? 38.173 -28.921 -19.909 1.00 33.59 514 PRO A C 1
ATOM 4068 O O . PRO A 1 514 ? 38.318 -27.726 -19.686 1.00 33.59 514 PRO A O 1
ATOM 4071 N N . VAL A 1 515 ? 36.956 -29.303 -20.329 1.00 30.16 515 VAL A N 1
ATOM 4072 C CA . VAL A 1 515 ? 36.034 -30.394 -19.914 1.00 30.16 515 VAL A CA 1
ATOM 4073 C C . VAL A 1 515 ? 35.154 -30.039 -18.693 1.00 30.16 515 VAL A C 1
ATOM 4075 O O . VAL A 1 515 ? 35.652 -29.983 -17.576 1.00 30.16 515 VAL A O 1
ATOM 4078 N N . GLN A 1 516 ? 33.828 -29.978 -18.944 1.00 29.73 516 GLN A N 1
ATOM 4079 C CA . GLN A 1 516 ? 32.673 -29.995 -18.007 1.00 29.73 516 GLN A CA 1
ATOM 4080 C C . GLN A 1 516 ? 32.410 -28.763 -17.100 1.00 29.73 516 GLN A C 1
ATOM 4082 O O . GLN A 1 516 ? 33.340 -28.006 -16.832 1.00 29.73 516 GLN A O 1
ATOM 4087 N N . PRO A 1 517 ? 31.169 -28.583 -16.568 1.00 40.06 517 PRO A N 1
ATOM 4088 C CA . PRO A 1 517 ? 29.918 -29.342 -16.792 1.00 40.06 517 PRO A CA 1
ATOM 4089 C C . PRO A 1 517 ? 28.720 -28.493 -17.301 1.00 40.06 517 PRO A C 1
ATOM 4091 O O . PRO A 1 517 ? 28.808 -27.277 -17.444 1.00 40.06 517 PRO A O 1
ATOM 4094 N N . GLU A 1 518 ? 27.575 -29.145 -17.532 1.00 43.97 518 GLU A N 1
ATOM 4095 C CA . GLU A 1 518 ? 26.251 -28.511 -17.701 1.00 43.97 518 GLU A CA 1
ATOM 4096 C C . GLU A 1 518 ? 25.698 -27.976 -16.363 1.00 43.97 518 GLU A C 1
ATOM 4098 O O . GLU A 1 518 ? 25.931 -28.607 -15.331 1.00 43.97 518 GLU A O 1
ATOM 4103 N N . GLN A 1 519 ? 24.895 -26.898 -16.379 1.00 32.97 519 GLN A N 1
ATOM 4104 C CA . GLN A 1 519 ? 23.777 -26.645 -15.439 1.00 32.97 519 GLN A CA 1
ATOM 4105 C C . GLN A 1 519 ? 22.847 -25.505 -15.961 1.00 32.97 519 GLN A C 1
ATOM 4107 O O . GLN A 1 519 ? 23.135 -24.977 -17.036 1.00 32.97 519 GLN A O 1
ATOM 4112 N N . PRO A 1 520 ? 21.660 -25.234 -15.365 1.00 36.34 520 PRO A N 1
ATOM 4113 C CA . PRO A 1 520 ? 20.403 -25.355 -16.113 1.00 36.34 520 PRO A CA 1
ATOM 4114 C C . PRO A 1 520 ? 19.729 -24.026 -16.501 1.00 36.34 520 PRO A C 1
ATOM 4116 O O . PRO A 1 520 ? 20.154 -22.939 -16.115 1.00 36.34 520 PRO A O 1
ATOM 4119 N N . GLU A 1 521 ? 18.609 -24.142 -17.222 1.00 42.56 521 GLU A N 1
ATOM 4120 C CA . GLU A 1 521 ? 17.685 -23.039 -17.504 1.00 42.56 521 GLU A CA 1
ATOM 4121 C C . GLU A 1 521 ? 17.145 -22.370 -16.226 1.00 42.56 521 GLU A C 1
ATOM 4123 O O . GLU A 1 521 ? 16.828 -23.028 -15.232 1.00 42.56 521 GLU A O 1
ATOM 4128 N N . ALA A 1 522 ? 16.969 -21.049 -16.298 1.00 32.22 522 ALA A N 1
ATOM 4129 C CA . ALA A 1 522 ? 16.271 -20.232 -15.309 1.00 32.22 522 ALA A CA 1
ATOM 4130 C C . ALA A 1 522 ? 15.143 -19.425 -15.996 1.00 32.22 522 ALA A C 1
ATOM 4132 O O . ALA A 1 522 ? 15.203 -19.218 -17.212 1.00 32.22 522 ALA A O 1
ATOM 4133 N N . PRO A 1 523 ? 14.087 -19.000 -15.272 1.00 35.56 523 PRO A N 1
ATOM 4134 C CA . PRO A 1 523 ? 12.824 -18.620 -15.908 1.00 35.56 523 PRO A CA 1
ATOM 4135 C C . PRO A 1 523 ? 12.884 -17.327 -16.727 1.00 35.56 523 PRO A C 1
ATOM 4137 O O . PRO A 1 523 ? 13.530 -16.352 -16.341 1.00 35.56 523 PRO A O 1
ATOM 4140 N N . ARG A 1 524 ? 12.105 -17.282 -17.815 1.00 33.56 524 ARG A N 1
ATOM 4141 C CA . ARG A 1 524 ? 11.767 -16.021 -18.489 1.00 33.56 524 ARG A CA 1
ATOM 4142 C C . ARG A 1 524 ? 10.951 -15.150 -17.533 1.00 33.56 524 ARG A C 1
ATOM 4144 O O . ARG A 1 524 ? 9.932 -15.602 -17.019 1.00 33.56 524 ARG A O 1
ATOM 4151 N N . GLN A 1 525 ? 11.387 -13.912 -17.330 1.00 32.34 525 GLN A N 1
ATOM 4152 C CA . GLN A 1 525 ? 10.594 -12.895 -16.642 1.00 32.34 525 GLN A CA 1
ATOM 4153 C C . GLN A 1 525 ? 9.387 -12.519 -17.511 1.00 32.34 525 GLN A C 1
ATOM 4155 O O . GLN A 1 525 ? 9.531 -12.325 -18.720 1.00 32.34 525 GLN A O 1
ATOM 4160 N N . GLU A 1 526 ? 8.205 -12.420 -16.905 1.00 33.53 526 GLU A N 1
ATOM 4161 C CA . GLU A 1 526 ? 7.046 -11.807 -17.555 1.00 33.53 526 GLU A CA 1
ATOM 4162 C C . GLU A 1 526 ? 7.188 -10.281 -17.496 1.00 33.53 526 GLU A C 1
ATOM 4164 O O . GLU A 1 526 ? 7.601 -9.724 -16.479 1.00 33.53 526 GLU A O 1
ATOM 4169 N N . SER A 1 527 ? 6.882 -9.605 -18.602 1.00 36.34 527 SER A N 1
ATOM 4170 C CA . SER A 1 527 ? 6.930 -8.146 -18.703 1.00 36.34 527 SER A CA 1
ATOM 4171 C C . SER A 1 527 ? 5.760 -7.503 -17.960 1.00 36.34 527 SER A C 1
ATOM 4173 O O . SER A 1 527 ? 4.607 -7.865 -18.205 1.00 36.34 527 SER A O 1
ATOM 4175 N N . GLU A 1 528 ? 6.041 -6.508 -17.119 1.00 36.28 528 GLU A N 1
ATOM 4176 C CA . GLU A 1 528 ? 5.005 -5.665 -16.519 1.00 36.28 528 GLU A CA 1
ATOM 4177 C C . GLU A 1 528 ? 4.233 -4.876 -17.599 1.00 36.28 528 GLU A C 1
ATOM 4179 O O . GLU A 1 528 ? 4.838 -4.434 -18.581 1.00 36.28 528 GLU A O 1
ATOM 4184 N N . PRO A 1 529 ? 2.907 -4.689 -17.452 1.00 37.34 529 PRO A N 1
ATOM 4185 C CA . PRO A 1 529 ? 2.123 -3.834 -18.338 1.00 37.34 529 PRO A CA 1
ATOM 4186 C C . PRO A 1 529 ? 2.274 -2.349 -17.971 1.00 37.34 529 PRO A C 1
ATOM 4188 O O . PRO A 1 529 ? 2.342 -1.994 -16.793 1.00 37.34 529 PRO A O 1
ATOM 4191 N N . GLU A 1 530 ? 2.255 -1.473 -18.977 1.00 38.53 530 GLU A N 1
ATOM 4192 C CA . GLU A 1 530 ? 2.210 -0.019 -18.775 1.00 38.53 530 GLU A CA 1
ATOM 4193 C C . GLU A 1 530 ? 0.896 0.427 -18.088 1.00 38.53 530 GLU A C 1
ATOM 4195 O O . GLU A 1 530 ? -0.147 -0.212 -18.268 1.00 38.53 530 GLU A O 1
ATOM 4200 N N . PRO A 1 531 ? 0.907 1.525 -17.306 1.00 36.97 531 PRO A N 1
ATOM 4201 C CA . PRO A 1 531 ? -0.303 2.082 -16.705 1.00 36.97 531 PRO A CA 1
ATOM 4202 C C . PRO A 1 531 ? -1.132 2.881 -17.728 1.00 36.97 531 PRO A C 1
ATOM 4204 O O . PRO A 1 531 ? -0.655 3.862 -18.295 1.00 36.97 531 PRO A O 1
ATOM 4207 N N . GLU A 1 532 ? -2.395 2.493 -17.922 1.00 32.59 532 GLU A N 1
ATOM 4208 C CA . GLU A 1 532 ? -3.367 3.244 -18.735 1.00 32.59 532 GLU A CA 1
ATOM 4209 C C . GLU A 1 532 ? -3.805 4.563 -18.055 1.00 32.59 532 GLU A C 1
ATOM 4211 O O . GLU A 1 532 ? -3.792 4.688 -16.828 1.00 32.59 532 GLU A O 1
ATOM 4216 N N . GLU A 1 533 ? -4.203 5.556 -18.857 1.00 35.88 533 GLU A N 1
ATOM 4217 C CA . GLU A 1 533 ? -4.595 6.897 -18.395 1.00 35.88 533 GLU A CA 1
ATOM 4218 C C . GLU A 1 533 ? -5.960 6.926 -17.672 1.00 35.88 533 GLU A C 1
ATOM 4220 O O . GLU A 1 533 ? -6.946 6.378 -18.165 1.00 35.88 533 GLU A O 1
ATOM 4225 N N . GLU A 1 534 ? -6.065 7.692 -16.576 1.00 38.56 534 GLU A N 1
ATOM 4226 C CA . GLU A 1 534 ? -7.354 8.201 -16.071 1.00 38.56 534 GLU A CA 1
ATOM 4227 C C . GLU A 1 534 ? -7.599 9.661 -16.526 1.00 38.56 534 GLU A C 1
ATOM 4229 O O . GLU A 1 534 ? -6.651 10.437 -16.686 1.00 38.56 534 GLU A O 1
ATOM 4234 N N . PRO A 1 535 ? -8.863 10.066 -16.776 1.00 35.75 535 PRO A N 1
ATOM 4235 C CA . PRO A 1 535 ? -9.177 11.262 -17.561 1.00 35.75 535 PRO A CA 1
ATOM 4236 C C . PRO A 1 535 ? -9.042 12.591 -16.799 1.00 35.75 535 PRO A C 1
ATOM 4238 O O . PRO A 1 535 ? -9.480 12.741 -15.659 1.00 35.75 535 PRO A O 1
ATOM 4241 N N . ALA A 1 536 ? -8.522 13.612 -17.487 1.00 31.02 536 ALA A N 1
ATOM 4242 C CA . ALA A 1 536 ? -8.216 14.915 -16.899 1.00 31.02 536 ALA A CA 1
ATOM 4243 C C . ALA A 1 536 ? -9.360 15.953 -16.951 1.00 31.02 536 ALA A C 1
ATOM 4245 O O . ALA A 1 536 ? -9.981 16.199 -17.986 1.00 31.02 536 ALA A O 1
ATOM 4246 N N . GLN A 1 537 ? -9.512 16.681 -15.843 1.00 38.69 537 GLN A N 1
ATOM 4247 C CA . GLN A 1 537 ? -10.007 18.065 -15.739 1.00 38.69 537 GLN A CA 1
ATOM 4248 C C . GLN A 1 537 ? -9.108 18.794 -14.706 1.00 38.69 537 GLN A C 1
ATOM 4250 O O . GLN A 1 537 ? -8.478 18.093 -13.911 1.00 38.69 537 GLN A O 1
ATOM 4255 N N . PRO A 1 538 ? -9.009 20.146 -14.650 1.00 38.62 538 PRO A N 1
ATOM 4256 C CA . PRO A 1 538 ? -9.861 21.168 -15.275 1.00 38.62 538 PRO A CA 1
ATOM 4257 C C . PRO A 1 538 ? -9.076 22.263 -16.048 1.00 38.62 538 PRO A C 1
ATOM 4259 O O . PRO A 1 538 ? -7.862 22.181 -16.221 1.00 38.62 538 PRO A O 1
ATOM 4262 N N . VAL A 1 539 ? -9.759 23.341 -16.473 1.00 32.78 539 VAL A N 1
ATOM 4263 C CA . VAL A 1 539 ? -9.125 24.556 -17.029 1.00 32.78 539 VAL A CA 1
ATOM 4264 C C . VAL A 1 539 ? -9.789 25.839 -16.511 1.00 32.78 539 VAL A C 1
ATOM 4266 O O . VAL A 1 539 ? -10.904 26.153 -16.907 1.00 32.78 539 VAL A O 1
ATOM 4269 N N . GLU A 1 540 ? -9.039 26.655 -15.765 1.00 30.83 540 GLU A N 1
ATOM 4270 C CA . GLU A 1 540 ? -9.222 28.116 -15.679 1.00 30.83 540 GLU A CA 1
ATOM 4271 C C . GLU A 1 540 ? -7.853 28.825 -15.734 1.00 30.83 540 GLU A C 1
ATOM 4273 O O . GLU A 1 540 ? -6.806 28.195 -15.563 1.00 30.83 540 GLU A O 1
ATOM 4278 N N . LYS A 1 541 ? -7.826 30.125 -16.073 1.00 32.62 541 LYS A N 1
ATOM 4279 C CA . LYS A 1 541 ? -6.603 30.833 -16.520 1.00 32.62 541 LYS A CA 1
ATOM 4280 C C . LYS A 1 541 ? -6.110 31.917 -15.535 1.00 32.62 541 LYS A C 1
ATOM 4282 O O . LYS A 1 541 ? -6.926 32.609 -14.938 1.00 32.62 541 LYS A O 1
ATOM 4287 N N . PRO A 1 542 ? -4.781 32.132 -15.399 1.00 41.59 542 PRO A N 1
ATOM 4288 C CA . PRO A 1 542 ? -4.195 32.999 -14.364 1.00 41.59 542 PRO A CA 1
ATOM 4289 C C . PRO A 1 542 ? -3.803 34.411 -14.848 1.00 41.59 542 PRO A C 1
ATOM 4291 O O . PRO A 1 542 ? -3.593 34.603 -16.048 1.00 41.59 542 PRO A O 1
ATOM 4294 N N . LYS A 1 543 ? -3.577 35.347 -13.894 1.00 28.92 543 LYS A N 1
ATOM 4295 C CA . LYS A 1 543 ? -2.563 36.455 -13.858 1.00 28.92 543 LYS A CA 1
ATOM 4296 C C . LYS A 1 543 ? -2.928 37.532 -12.793 1.00 28.92 543 LYS A C 1
ATOM 4298 O O . LYS A 1 543 ? -4.104 37.649 -12.479 1.00 28.92 543 LYS A O 1
ATOM 4303 N N . PRO A 1 544 ? -2.007 38.427 -12.351 1.00 40.38 544 PRO A N 1
ATOM 4304 C CA . PRO A 1 544 ? -0.555 38.265 -12.194 1.00 40.38 544 PRO A CA 1
ATOM 4305 C C . PRO A 1 544 ? 0.065 38.871 -10.899 1.00 40.38 544 PRO A C 1
ATOM 4307 O O . PRO A 1 544 ? -0.427 39.811 -10.287 1.00 40.38 544 PRO A O 1
ATOM 4310 N N . ALA A 1 545 ? 1.265 38.375 -10.591 1.00 30.09 545 ALA A N 1
ATOM 4311 C CA . ALA A 1 545 ? 2.259 38.794 -9.593 1.00 30.09 545 ALA A CA 1
ATOM 4312 C C . ALA A 1 545 ? 2.437 40.287 -9.203 1.00 30.09 545 ALA A C 1
ATOM 4314 O O . ALA A 1 545 ? 2.480 41.176 -10.056 1.00 30.09 545 ALA A O 1
ATOM 4315 N N . ARG A 1 546 ? 2.912 40.500 -7.957 1.00 30.20 546 ARG A N 1
ATOM 4316 C CA . ARG A 1 546 ? 4.090 41.362 -7.682 1.00 30.20 546 ARG A CA 1
ATOM 4317 C C . ARG A 1 546 ? 4.871 40.945 -6.415 1.00 30.20 546 ARG A C 1
ATOM 4319 O O . ARG A 1 546 ? 4.536 39.949 -5.788 1.00 30.20 546 ARG A O 1
ATOM 4326 N N . LYS A 1 547 ? 6.005 41.608 -6.127 1.00 31.03 547 LYS A N 1
ATOM 4327 C CA . LYS A 1 547 ? 7.124 41.080 -5.305 1.00 31.03 547 LYS A CA 1
ATOM 4328 C C . LYS A 1 547 ? 7.386 41.880 -4.008 1.00 31.03 547 LYS A C 1
ATOM 4330 O O . LYS A 1 547 ? 7.392 43.104 -4.065 1.00 31.03 547 LYS A O 1
ATOM 4335 N N . SER A 1 548 ? 7.861 41.188 -2.956 1.00 29.61 548 SER A N 1
ATOM 4336 C CA . SER A 1 548 ? 9.168 41.414 -2.266 1.00 29.61 548 SER A CA 1
ATOM 4337 C C . SER A 1 548 ? 9.231 41.606 -0.724 1.00 29.61 548 SER A C 1
ATOM 4339 O O . SER A 1 548 ? 8.590 42.465 -0.141 1.00 29.61 548 SER A O 1
ATOM 4341 N N . ARG A 1 549 ? 10.147 40.830 -0.107 1.00 31.28 549 ARG A N 1
ATOM 4342 C CA . ARG A 1 549 ? 11.098 41.147 0.996 1.00 31.28 549 ARG A CA 1
ATOM 4343 C C . ARG A 1 549 ? 10.676 42.097 2.152 1.00 31.28 549 ARG A C 1
ATOM 4345 O O . ARG A 1 549 ? 10.942 43.291 2.052 1.00 31.28 549 ARG A O 1
ATOM 4352 N N . ARG A 1 550 ? 10.424 41.544 3.357 1.00 32.31 550 ARG A N 1
ATOM 4353 C CA . ARG A 1 550 ? 11.364 41.519 4.529 1.00 32.31 550 ARG A CA 1
ATOM 4354 C C . ARG A 1 550 ? 10.727 40.933 5.815 1.00 32.31 550 ARG A C 1
ATOM 4356 O O . ARG A 1 550 ? 9.512 40.857 5.917 1.00 32.31 550 ARG A O 1
ATOM 4363 N N . LYS A 1 551 ? 11.569 40.511 6.779 1.00 31.06 551 LYS A N 1
ATOM 4364 C CA . LYS A 1 551 ? 11.192 40.204 8.185 1.00 31.06 551 LYS A CA 1
ATOM 4365 C C . LYS A 1 551 ? 11.358 41.474 9.083 1.00 31.06 551 LYS A C 1
ATOM 4367 O O . LYS A 1 551 ? 11.610 42.537 8.518 1.00 31.06 551 LYS A O 1
ATOM 4372 N N . PRO A 1 552 ? 11.198 41.439 10.426 1.00 40.03 552 PRO A N 1
ATOM 4373 C CA . PRO A 1 552 ? 10.024 41.998 11.100 1.00 40.03 552 PRO A CA 1
ATOM 4374 C C . PRO A 1 552 ? 10.366 43.161 12.060 1.00 40.03 552 PRO A C 1
ATOM 4376 O O . PRO A 1 552 ? 11.534 43.481 12.275 1.00 40.03 552 PRO A O 1
ATOM 4379 N N . LYS A 1 553 ? 9.353 43.753 12.707 1.00 27.31 553 LYS A N 1
ATOM 4380 C CA . LYS A 1 553 ? 9.532 44.574 13.918 1.00 27.31 553 LYS A CA 1
ATOM 4381 C C . LYS A 1 553 ? 8.342 44.381 14.869 1.00 27.31 553 LYS A C 1
ATOM 4383 O O . LYS A 1 553 ? 7.239 44.105 14.408 1.00 27.31 553 LYS A O 1
ATOM 4388 N N . ALA A 1 554 ? 8.592 44.463 16.175 1.00 30.77 554 ALA A N 1
ATOM 4389 C CA . ALA A 1 554 ? 7.581 44.305 17.223 1.00 30.77 554 ALA A CA 1
ATOM 4390 C C . ALA A 1 554 ? 6.628 45.521 17.304 1.00 30.77 554 ALA A C 1
ATOM 4392 O O . ALA A 1 554 ? 7.039 46.617 16.909 1.00 30.77 554 ALA A O 1
ATOM 4393 N N . PRO A 1 555 ? 5.391 45.346 17.813 1.00 34.53 555 PRO A N 1
ATOM 4394 C CA . PRO A 1 555 ? 4.441 46.439 18.000 1.00 34.53 555 PRO A CA 1
ATOM 4395 C C . PRO A 1 555 ? 4.800 47.318 19.207 1.00 34.53 555 PRO A C 1
ATOM 4397 O O . PRO A 1 555 ? 5.299 46.839 20.225 1.00 34.53 555 PRO A O 1
ATOM 4400 N N . GLU A 1 556 ? 4.480 48.602 19.089 1.00 27.50 556 GLU A N 1
ATOM 4401 C CA . GLU A 1 556 ? 4.545 49.611 20.149 1.00 27.50 556 GLU A CA 1
ATOM 4402 C C . GLU A 1 556 ? 3.108 50.058 20.477 1.00 27.50 556 GLU A C 1
ATOM 4404 O O . GLU A 1 556 ? 2.243 50.035 19.599 1.00 27.50 556 GLU A O 1
ATOM 4409 N N . LYS A 1 557 ? 2.822 50.392 21.741 1.00 33.81 557 LYS A N 1
ATOM 4410 C CA . LYS A 1 557 ? 1.464 50.746 22.193 1.00 33.81 557 LYS A CA 1
ATOM 4411 C C . LYS A 1 557 ? 1.130 52.207 21.885 1.00 33.81 557 LYS A C 1
ATOM 4413 O O . LYS A 1 557 ? 1.933 53.070 22.223 1.00 33.81 557 LYS A O 1
ATOM 4418 N N . VAL A 1 558 ? -0.102 52.475 21.447 1.00 29.45 558 VAL A N 1
ATOM 4419 C CA . VAL A 1 558 ? -0.845 53.712 21.763 1.00 29.45 558 VAL A CA 1
ATOM 4420 C C . VAL A 1 558 ? -2.328 53.351 21.927 1.00 29.45 558 VAL A C 1
ATOM 4422 O O . VAL A 1 558 ? -2.852 52.568 21.136 1.00 29.45 558 VAL A O 1
ATOM 4425 N N . GLU A 1 559 ? -2.983 53.896 22.951 1.00 32.81 559 GLU A N 1
ATOM 4426 C CA . GLU A 1 559 ? -4.431 53.794 23.191 1.00 32.81 559 GLU A CA 1
ATOM 4427 C C . GLU A 1 559 ? -5.172 54.978 22.545 1.00 32.81 559 GLU A C 1
ATOM 4429 O O . GLU A 1 559 ? -4.670 56.100 22.603 1.00 32.81 559 GLU A O 1
ATOM 4434 N N . VAL A 1 560 ? -6.376 54.757 22.001 1.00 31.08 560 VAL A N 1
ATOM 4435 C CA . VAL A 1 560 ? -7.421 55.793 21.857 1.00 31.08 560 VAL A CA 1
ATOM 4436 C C . VAL A 1 560 ? -8.795 55.122 21.985 1.00 31.08 560 VAL A C 1
ATOM 4438 O O . VAL A 1 560 ? -9.117 54.236 21.195 1.00 31.08 560 VAL A O 1
ATOM 4441 N N . ASP A 1 561 ? -9.599 55.543 22.959 1.00 30.58 561 ASP A N 1
ATOM 4442 C CA . ASP A 1 561 ? -11.003 55.140 23.120 1.00 30.58 561 ASP A CA 1
ATOM 4443 C C . ASP A 1 561 ? -11.923 55.795 22.074 1.00 30.58 561 ASP A C 1
ATOM 4445 O O . ASP A 1 561 ? -11.657 56.916 21.637 1.00 30.58 561 ASP A O 1
ATOM 4449 N N . SER A 1 562 ? -13.074 55.182 21.761 1.00 30.42 562 SER A N 1
ATOM 4450 C CA . SER A 1 562 ? -14.392 55.782 22.086 1.00 30.42 562 SER A CA 1
ATOM 4451 C C . SER A 1 562 ? -15.609 54.971 21.596 1.00 30.42 562 SER A C 1
ATOM 4453 O O . SER A 1 562 ? -15.711 54.650 20.419 1.00 30.42 562 SER A O 1
ATOM 4455 N N . VAL A 1 563 ? -16.554 54.773 22.526 1.00 30.20 563 VAL A N 1
ATOM 4456 C CA . VAL A 1 563 ? -18.027 54.758 22.357 1.00 30.20 563 VAL A CA 1
ATOM 4457 C C . VAL A 1 563 ? -18.661 53.692 21.441 1.00 30.20 563 VAL A C 1
ATOM 4459 O O . VAL A 1 563 ? -18.765 53.854 20.231 1.00 30.20 563 VAL A O 1
ATOM 4462 N N . ASP A 1 564 ? -19.143 52.634 22.100 1.00 33.91 564 ASP A N 1
ATOM 4463 C CA . ASP A 1 564 ? -20.546 52.169 22.141 1.00 33.91 564 ASP A CA 1
ATOM 4464 C C . ASP A 1 564 ? -21.425 52.198 20.868 1.00 33.91 564 ASP A C 1
ATOM 4466 O O . ASP A 1 564 ? -21.846 53.257 20.407 1.00 33.91 564 ASP A O 1
ATOM 4470 N N . ASP A 1 565 ? -21.864 51.006 20.442 1.00 30.47 565 ASP A N 1
ATOM 4471 C CA . ASP A 1 565 ? -23.174 50.775 19.808 1.00 30.47 565 ASP A CA 1
ATOM 4472 C C . ASP A 1 565 ? -23.672 49.357 20.192 1.00 30.47 565 ASP A C 1
ATOM 4474 O O . ASP A 1 565 ? -22.954 48.365 20.032 1.00 30.47 565 ASP A O 1
ATOM 4478 N N . ASP A 1 566 ? -24.879 49.249 20.757 1.00 38.12 566 ASP A N 1
ATOM 4479 C CA . ASP A 1 566 ? -25.408 48.030 21.401 1.00 38.12 566 ASP A CA 1
ATOM 4480 C C . ASP A 1 566 ? -26.223 47.145 20.431 1.00 38.12 566 ASP A C 1
ATOM 4482 O O . ASP A 1 566 ? -27.415 47.390 20.243 1.00 38.12 566 ASP A O 1
ATOM 4486 N N . PHE A 1 567 ? -25.647 46.062 19.875 1.00 27.61 567 PHE A N 1
ATOM 4487 C CA . PHE A 1 567 ? -26.440 44.886 19.443 1.00 27.61 567 PHE A CA 1
ATOM 4488 C C . PHE A 1 567 ? -25.612 43.588 19.238 1.00 27.61 567 PHE A C 1
ATOM 4490 O O . PHE A 1 567 ? -24.919 43.445 18.230 1.00 27.61 567 PHE A O 1
ATOM 4497 N N . PRO A 1 568 ? -25.692 42.584 20.139 1.00 37.00 568 PRO A N 1
ATOM 4498 C CA . PRO A 1 568 ? -24.983 41.310 19.983 1.00 37.00 568 PRO A CA 1
ATOM 4499 C C . PRO A 1 568 ? -25.864 40.213 19.347 1.00 37.00 568 PRO A C 1
ATOM 4501 O O . PRO A 1 568 ? -26.298 39.281 20.028 1.00 37.00 568 PRO A O 1
ATOM 4504 N N . GLY A 1 569 ? -26.114 40.281 18.034 1.00 40.84 569 GLY A N 1
ATOM 4505 C CA . GLY A 1 569 ? -26.824 39.216 17.310 1.00 40.84 569 GLY A CA 1
ATOM 4506 C C . GLY A 1 569 ? -26.884 39.420 15.794 1.00 40.84 569 GLY A C 1
ATOM 4507 O O . GLY A 1 569 ? -27.475 40.399 15.357 1.00 40.84 569 GLY A O 1
ATOM 4508 N N . LEU A 1 570 ? -26.338 38.449 15.038 1.00 40.16 570 LEU A N 1
ATOM 4509 C CA . LEU A 1 570 ? -26.059 38.478 13.585 1.00 40.16 570 LEU A CA 1
ATOM 4510 C C . LEU A 1 570 ? -25.040 39.595 13.229 1.00 40.16 570 LEU A C 1
ATOM 4512 O O . LEU A 1 570 ? -25.282 40.763 13.485 1.00 40.16 570 LEU A O 1
ATOM 4516 N N . ASP A 1 571 ? -23.841 39.340 12.699 1.00 34.69 571 ASP A N 1
ATOM 4517 C CA . ASP A 1 571 ? -23.369 38.219 11.877 1.00 34.69 571 ASP A CA 1
ATOM 4518 C C . ASP A 1 571 ? -21.956 37.737 12.253 1.00 34.69 571 ASP A C 1
ATOM 4520 O O . ASP A 1 571 ? -21.077 38.544 12.547 1.00 34.69 571 ASP A O 1
ATOM 4524 N N . SER A 1 572 ? -21.735 36.415 12.167 1.00 39.00 572 SER A N 1
ATOM 4525 C CA . SER A 1 572 ? -20.521 35.747 11.636 1.00 39.00 572 SER A CA 1
ATOM 4526 C C . SER A 1 572 ? -20.516 34.248 12.002 1.00 39.00 572 SER A C 1
ATOM 4528 O O . SER A 1 572 ? -19.593 33.731 12.633 1.00 39.00 572 SER A O 1
ATOM 4530 N N . PHE A 1 573 ? -21.558 33.514 11.598 1.00 36.53 573 PHE A N 1
ATOM 4531 C CA . PHE A 1 573 ? -21.496 32.047 11.530 1.00 36.53 573 PHE A CA 1
ATOM 4532 C C . PHE A 1 573 ? -20.895 31.625 10.181 1.00 36.53 573 PHE A C 1
ATOM 4534 O O . PHE A 1 573 ? -21.562 31.034 9.340 1.00 36.53 573 PHE A O 1
ATOM 4541 N N . GLY A 1 574 ? -19.627 31.989 9.961 1.00 34.31 574 GLY A N 1
ATOM 4542 C CA . GLY A 1 574 ? -18.854 31.519 8.810 1.00 34.31 574 GLY A CA 1
ATOM 4543 C C . GLY A 1 574 ? -18.457 30.046 8.955 1.00 34.31 574 GLY A C 1
ATOM 4544 O O . GLY A 1 574 ? -18.195 29.577 10.066 1.00 34.31 574 GLY A O 1
ATOM 4545 N N . ASP A 1 575 ? -18.393 29.325 7.834 1.00 42.06 575 ASP A N 1
ATOM 4546 C CA . ASP A 1 575 ? -18.179 27.872 7.751 1.00 42.06 575 ASP A CA 1
ATOM 4547 C C . ASP A 1 575 ? -16.819 27.398 8.291 1.00 42.06 575 ASP A C 1
ATOM 4549 O O . ASP A 1 575 ? -15.878 27.130 7.545 1.00 42.06 575 ASP A O 1
ATOM 4553 N N . ASN A 1 576 ? -16.699 27.282 9.617 1.00 47.25 576 ASN A N 1
ATOM 4554 C CA . ASN A 1 576 ? -15.419 26.978 10.262 1.00 47.25 576 ASN A CA 1
ATOM 4555 C C . ASN A 1 576 ? -15.508 25.953 11.414 1.00 47.25 576 ASN A C 1
ATOM 4557 O O . ASN A 1 576 ? -14.551 25.784 12.172 1.00 47.25 576 ASN A O 1
ATOM 4561 N N . TRP A 1 577 ? -16.631 25.236 11.537 1.00 52.16 577 TRP A N 1
ATOM 4562 C CA . TRP A 1 577 ? -16.861 24.220 12.579 1.00 52.16 577 TRP A CA 1
ATOM 4563 C C . TRP A 1 577 ? -16.173 22.866 12.318 1.00 52.16 577 TRP A C 1
ATOM 4565 O O . TRP A 1 577 ? -16.200 21.993 13.182 1.00 52.16 577 TRP A O 1
ATOM 4575 N N . LEU A 1 578 ? -15.526 22.698 11.157 1.00 41.44 578 LEU A N 1
ATOM 4576 C CA . LEU A 1 578 ? -14.948 21.427 10.700 1.00 41.44 578 LEU A CA 1
ATOM 4577 C C . LEU A 1 578 ? -13.416 21.448 10.511 1.00 41.44 578 LEU A C 1
ATOM 4579 O O . LEU A 1 578 ? -12.873 20.678 9.722 1.00 41.44 578 LEU A O 1
ATOM 4583 N N . ILE A 1 579 ? -12.699 22.309 11.246 1.00 44.19 579 ILE A N 1
ATOM 4584 C CA . ILE A 1 579 ? -11.228 22.258 11.335 1.00 44.19 579 ILE A CA 1
ATOM 4585 C C . ILE A 1 579 ? -10.820 21.597 12.660 1.00 44.19 579 ILE A C 1
ATOM 4587 O O . ILE A 1 579 ? -11.046 22.191 13.716 1.00 44.19 579 ILE A O 1
ATOM 4591 N N . PRO A 1 580 ? -10.151 20.426 12.644 1.00 42.06 580 PRO A N 1
ATOM 4592 C CA . PRO A 1 580 ? -9.512 19.867 13.831 1.00 42.06 580 PRO A CA 1
ATOM 4593 C C . PRO A 1 580 ? -8.431 20.820 14.359 1.00 42.06 580 PRO A C 1
ATOM 4595 O O . PRO A 1 580 ? -7.330 20.923 13.810 1.00 42.06 580 PRO A O 1
ATOM 4598 N N . THR A 1 581 ? -8.743 21.548 15.431 1.00 55.62 581 THR A N 1
ATOM 4599 C CA . THR A 1 581 ? -7.784 22.428 16.104 1.00 55.62 581 THR A CA 1
ATOM 4600 C C . THR A 1 581 ? -6.629 21.594 16.643 1.00 55.62 581 THR A C 1
ATOM 4602 O O . THR A 1 581 ? -6.852 20.668 17.427 1.00 55.62 581 THR A O 1
ATOM 4605 N N . ARG A 1 582 ? -5.390 21.920 16.249 1.00 54.00 582 ARG A N 1
ATOM 4606 C CA . ARG A 1 582 ? -4.195 21.269 16.808 1.00 54.00 582 ARG A CA 1
ATOM 4607 C C . ARG A 1 582 ? -4.219 21.370 18.342 1.00 54.00 582 ARG A C 1
ATOM 4609 O O . ARG A 1 582 ? -4.542 22.447 18.841 1.00 54.00 582 ARG A O 1
ATOM 4616 N N . PRO A 1 583 ? -3.863 20.304 19.082 1.00 60.38 583 PRO A N 1
ATOM 4617 C CA . PRO A 1 583 ? -3.808 20.366 20.539 1.00 60.38 583 PRO A CA 1
ATOM 4618 C C . PRO A 1 583 ? -2.824 21.453 20.995 1.00 60.38 583 PRO A C 1
ATOM 4620 O O . PRO A 1 583 ? -1.725 21.566 20.444 1.00 60.38 583 PRO A O 1
ATOM 4623 N N . ASP A 1 584 ? -3.234 22.249 21.989 1.00 64.12 584 ASP A N 1
ATOM 4624 C CA . ASP A 1 584 ? -2.429 23.338 22.555 1.00 64.12 584 ASP A CA 1
ATOM 4625 C C . ASP A 1 584 ? -1.044 22.818 22.988 1.00 64.12 584 ASP A C 1
ATOM 4627 O O . ASP A 1 584 ? -0.924 21.792 23.663 1.00 64.12 584 ASP A O 1
ATOM 4631 N N . THR A 1 585 ? 0.025 23.539 22.631 1.00 73.00 585 THR A N 1
ATOM 4632 C CA . THR A 1 585 ? 1.379 23.191 23.090 1.00 73.00 585 THR A CA 1
ATOM 4633 C C . THR A 1 585 ? 1.505 23.387 24.609 1.00 73.00 585 THR A C 1
ATOM 4635 O O . THR A 1 585 ? 0.769 24.192 25.187 1.00 73.00 585 THR A O 1
ATOM 4638 N N . PRO A 1 586 ? 2.460 22.725 25.295 1.00 72.31 586 PRO A N 1
ATOM 4639 C CA . PRO A 1 586 ? 2.604 22.857 26.748 1.00 72.31 586 PRO A CA 1
ATOM 4640 C C . PRO A 1 586 ? 2.739 24.309 27.238 1.00 72.31 586 PRO A C 1
ATOM 4642 O O . PRO A 1 586 ? 2.198 24.652 28.286 1.00 72.31 586 PRO A O 1
ATOM 4645 N N . GLU A 1 587 ? 3.384 25.183 26.457 1.00 70.38 587 GLU A N 1
ATOM 4646 C CA . GLU A 1 587 ? 3.491 26.621 26.749 1.00 70.38 587 GLU A CA 1
ATOM 4647 C C . GLU A 1 587 ? 2.161 27.379 26.596 1.00 70.38 587 GLU A C 1
ATOM 4649 O O . GLU A 1 587 ? 1.887 28.290 27.377 1.00 70.38 587 GLU A O 1
ATOM 4654 N N . MET A 1 588 ? 1.321 27.005 25.623 1.00 72.75 588 MET A N 1
ATOM 4655 C CA . MET A 1 588 ? -0.028 27.565 25.459 1.00 72.75 588 MET A CA 1
ATOM 4656 C C . MET A 1 588 ? -0.909 27.180 26.652 1.00 72.75 588 MET A C 1
ATOM 4658 O O . MET A 1 588 ? -1.545 28.045 27.251 1.00 72.75 588 MET A O 1
ATOM 4662 N N . ILE A 1 589 ? -0.872 25.907 27.064 1.00 74.50 589 ILE A N 1
ATOM 4663 C CA . ILE A 1 589 ? -1.594 25.413 28.248 1.00 74.50 589 ILE A CA 1
ATOM 4664 C C . ILE A 1 589 ? -1.088 26.105 29.524 1.00 74.50 589 ILE A C 1
ATOM 4666 O O . ILE A 1 589 ? -1.894 26.477 30.379 1.00 74.50 589 ILE A O 1
ATOM 4670 N N . ALA A 1 590 ? 0.227 26.311 29.657 1.00 78.62 590 ALA A N 1
ATOM 4671 C CA . ALA A 1 590 ? 0.816 27.025 30.788 1.00 78.62 590 ALA A CA 1
ATOM 4672 C C . ALA A 1 590 ? 0.344 28.488 30.852 1.00 78.62 590 ALA A C 1
ATOM 4674 O O . ALA A 1 590 ? -0.175 28.903 31.886 1.00 78.62 590 ALA A O 1
ATOM 4675 N N . LYS A 1 591 ? 0.428 29.237 29.742 1.00 79.06 591 LYS A N 1
ATOM 4676 C CA . LYS A 1 591 ? -0.062 30.625 29.663 1.00 79.06 591 LYS A CA 1
ATOM 4677 C C . LYS A 1 591 ? -1.554 30.734 29.955 1.00 79.06 591 LYS A C 1
ATOM 4679 O O . LYS A 1 591 ? -1.953 31.593 30.730 1.00 79.06 591 LYS A O 1
ATOM 4684 N N . ARG A 1 592 ? -2.369 29.834 29.400 1.00 82.62 592 ARG A N 1
ATOM 4685 C CA . ARG A 1 592 ? -3.823 29.797 29.620 1.00 82.62 592 ARG A CA 1
ATOM 4686 C C . ARG A 1 592 ? -4.170 29.585 31.099 1.00 82.62 592 ARG A C 1
ATOM 4688 O O . ARG A 1 592 ? -5.059 30.252 31.616 1.00 82.62 592 ARG A O 1
ATOM 4695 N N . LYS A 1 593 ? -3.422 28.722 31.801 1.00 84.56 593 LYS A N 1
ATOM 4696 C CA . LYS A 1 593 ? -3.545 28.519 33.258 1.00 84.56 593 LYS A CA 1
ATOM 4697 C C . LYS A 1 593 ? -3.022 29.699 34.081 1.00 84.56 593 LYS A C 1
ATOM 4699 O O . LYS A 1 593 ? -3.588 29.998 35.127 1.00 84.56 593 LYS A O 1
ATOM 4704 N N . GLU A 1 594 ? -1.957 30.365 33.641 1.00 84.12 594 GLU A N 1
ATOM 4705 C CA . GLU A 1 594 ? -1.426 31.566 34.298 1.00 84.12 594 GLU A CA 1
ATOM 4706 C C . GLU A 1 594 ? -2.399 32.751 34.172 1.00 84.12 594 GLU A C 1
ATOM 4708 O O . GLU A 1 594 ? -2.661 33.447 35.152 1.00 84.12 594 GLU A O 1
ATOM 4713 N N . GLU A 1 595 ? -3.008 32.927 33.000 1.00 84.25 595 GLU A N 1
ATOM 4714 C CA . GLU A 1 595 ? -4.039 33.929 32.727 1.00 84.25 595 GLU A CA 1
ATOM 4715 C C . GLU A 1 595 ? -5.342 33.643 33.494 1.00 84.25 595 GLU A C 1
ATOM 4717 O O . GLU A 1 595 ? -5.896 34.546 34.123 1.00 84.25 595 GLU A O 1
ATOM 4722 N N . GLU A 1 596 ? -5.787 32.382 33.552 1.00 83.69 596 GLU A N 1
ATOM 4723 C CA . GLU A 1 596 ? -6.922 31.955 34.383 1.00 83.69 596 GLU A CA 1
ATOM 4724 C C . GLU A 1 596 ? -6.658 32.177 35.885 1.00 83.69 596 GLU A C 1
ATOM 4726 O O . GLU A 1 596 ? -7.521 32.699 36.598 1.00 83.69 596 GLU A O 1
ATOM 4731 N N . LYS A 1 597 ? -5.449 31.858 36.369 1.00 89.25 597 LYS A N 1
ATOM 4732 C CA . LYS A 1 597 ? -5.020 32.127 37.752 1.00 89.25 597 LYS A CA 1
ATOM 4733 C C . LYS A 1 597 ? -5.026 33.625 38.056 1.00 89.25 597 LYS A C 1
ATOM 4735 O O . LYS A 1 597 ? -5.600 34.035 39.060 1.00 89.25 597 LYS A O 1
ATOM 4740 N N . LYS A 1 598 ? -4.459 34.445 37.167 1.00 88.12 598 LYS A N 1
ATOM 4741 C CA . LYS A 1 598 ? -4.415 35.907 37.305 1.00 88.12 598 LYS A CA 1
ATOM 4742 C C . LYS A 1 598 ? -5.811 36.538 37.274 1.00 88.12 598 LYS A C 1
ATOM 4744 O O . LYS A 1 598 ? -6.079 37.473 38.025 1.00 88.12 598 LYS A O 1
ATOM 4749 N N . ARG A 1 599 ? -6.724 36.001 36.456 1.00 85.00 599 ARG A N 1
ATOM 4750 C CA . ARG A 1 599 ? -8.142 36.387 36.455 1.00 85.00 599 ARG A CA 1
ATOM 4751 C C . ARG A 1 599 ? -8.821 36.042 37.784 1.00 85.00 599 ARG A C 1
ATOM 4753 O O . ARG A 1 599 ? -9.541 36.885 38.308 1.00 85.00 599 ARG A O 1
ATOM 4760 N N . ARG A 1 600 ? -8.572 34.855 38.351 1.00 83.62 600 ARG A N 1
ATOM 4761 C CA . ARG A 1 600 ? -9.071 34.483 39.690 1.00 83.62 600 ARG A CA 1
ATOM 4762 C C . ARG A 1 600 ? -8.555 35.412 40.785 1.00 83.62 600 ARG A C 1
ATOM 4764 O O . ARG A 1 600 ? -9.338 35.837 41.623 1.00 83.62 600 ARG A O 1
ATOM 4771 N N . GLU A 1 601 ? -7.271 35.755 40.756 1.00 84.88 601 GLU A N 1
ATOM 4772 C CA . GLU A 1 601 ? -6.664 36.683 41.721 1.00 84.88 601 GLU A CA 1
ATOM 4773 C C . GLU A 1 601 ? -7.276 38.092 41.626 1.00 84.88 601 GLU A C 1
ATOM 4775 O O . GLU A 1 601 ? -7.513 38.725 42.653 1.00 84.88 601 GLU A O 1
ATOM 4780 N N . ALA A 1 602 ? -7.610 38.561 40.418 1.00 84.44 602 ALA A N 1
ATOM 4781 C CA . ALA A 1 602 ? -8.340 39.814 40.221 1.00 84.44 602 ALA A CA 1
ATOM 4782 C C . ALA A 1 602 ? -9.805 39.738 40.707 1.00 84.44 602 ALA A C 1
ATOM 4784 O O . ALA A 1 602 ? -10.293 40.674 41.337 1.00 84.44 602 ALA A O 1
ATOM 4785 N N . GLU A 1 603 ? -10.499 38.623 40.460 1.00 84.00 603 GLU A N 1
ATOM 4786 C CA . GLU A 1 603 ? -11.878 38.384 40.918 1.00 84.00 603 GLU A CA 1
ATOM 4787 C C . GLU A 1 603 ? -11.959 38.298 42.458 1.00 84.00 603 GLU A C 1
ATOM 4789 O O . GLU A 1 603 ? -12.866 38.862 43.072 1.00 84.00 603 GLU A O 1
ATOM 4794 N N . GLU A 1 604 ? -10.963 37.684 43.104 1.00 83.56 604 GLU A N 1
ATOM 4795 C CA . GLU A 1 604 ? -10.838 37.626 44.565 1.00 83.56 604 GLU A CA 1
ATOM 4796 C C . GLU A 1 604 ? -10.487 38.993 45.182 1.00 83.56 604 GLU A C 1
ATOM 4798 O O . GLU A 1 604 ? -11.056 39.365 46.212 1.00 83.56 604 GLU A O 1
ATOM 4803 N N . GLN A 1 605 ? -9.625 39.788 44.535 1.00 79.56 605 GLN A N 1
ATOM 4804 C CA . GLN A 1 605 ? -9.345 41.169 44.953 1.00 79.56 605 GLN A CA 1
ATOM 4805 C C . GLN A 1 605 ? -10.590 42.062 44.836 1.00 79.56 605 GLN A C 1
ATOM 4807 O O . GLN A 1 605 ? -10.928 42.750 45.799 1.00 79.56 605 GLN A O 1
ATOM 4812 N N . ALA A 1 606 ? -11.340 41.982 43.733 1.00 81.06 606 ALA A N 1
ATOM 4813 C CA . ALA A 1 606 ? -12.603 42.705 43.575 1.00 81.06 606 ALA A CA 1
ATOM 4814 C C . ALA A 1 606 ? -13.650 42.291 44.632 1.00 81.06 606 ALA A C 1
ATOM 4816 O O . ALA A 1 606 ? -14.346 43.140 45.193 1.00 81.06 606 ALA A O 1
ATOM 4817 N N . ALA A 1 607 ? -13.726 41.000 44.976 1.00 79.00 607 ALA A N 1
ATOM 4818 C CA . ALA A 1 607 ? -14.587 40.511 46.054 1.00 79.00 607 ALA A CA 1
ATOM 4819 C C . ALA A 1 607 ? -14.138 40.996 47.450 1.00 79.00 607 ALA A C 1
ATOM 4821 O O . ALA A 1 607 ? -14.976 41.214 48.329 1.00 79.00 607 ALA A O 1
ATOM 4822 N N . MET A 1 608 ? -12.834 41.188 47.672 1.00 76.31 608 MET A N 1
ATOM 4823 C CA . MET A 1 608 ? -12.296 41.790 48.899 1.00 76.31 608 MET A CA 1
ATOM 4824 C C . MET A 1 608 ? -12.607 43.290 48.984 1.00 76.31 608 MET A C 1
ATOM 4826 O O . MET A 1 608 ? -12.985 43.767 50.055 1.00 76.31 608 MET A O 1
ATOM 4830 N N . GLU A 1 609 ? -12.540 44.029 47.874 1.00 76.00 609 GLU A N 1
ATOM 4831 C CA . GLU A 1 609 ? -12.946 45.440 47.838 1.00 76.00 609 GLU A CA 1
ATOM 4832 C C . GLU A 1 609 ? -14.460 45.620 48.023 1.00 76.00 609 GLU A C 1
ATOM 4834 O O . GLU A 1 609 ? -14.869 46.479 48.804 1.00 76.00 609 GLU A O 1
ATOM 4839 N N . GLN A 1 610 ? -15.302 44.758 47.434 1.00 71.06 610 GLN A N 1
ATOM 4840 C CA . GLN A 1 610 ? -16.747 44.753 47.715 1.00 71.06 610 GLN A CA 1
ATOM 4841 C C . GLN A 1 610 ? -17.067 44.462 49.188 1.00 71.06 610 GLN A C 1
ATOM 4843 O O . GLN A 1 610 ? -17.950 45.097 49.764 1.00 71.06 610 GLN A O 1
ATOM 4848 N N . LYS A 1 611 ? -16.339 43.541 49.835 1.00 71.75 611 LYS A N 1
ATOM 4849 C CA . LYS A 1 611 ? -16.481 43.294 51.283 1.00 71.75 611 LYS A CA 1
ATOM 4850 C C . LYS A 1 611 ? -16.036 44.494 52.120 1.00 71.75 611 LYS A C 1
ATOM 4852 O O . LYS A 1 611 ? -16.632 44.757 53.159 1.00 71.75 611 LYS A O 1
ATOM 4857 N N . LYS A 1 612 ? -15.025 45.237 51.661 1.00 67.44 612 LYS A N 1
ATOM 4858 C CA . LYS A 1 612 ? -14.539 46.458 52.315 1.00 67.44 612 LYS A CA 1
ATOM 4859 C C . LYS A 1 612 ? -15.500 47.642 52.141 1.00 67.44 612 LYS A C 1
ATOM 4861 O O . LYS A 1 612 ? -15.607 48.450 53.057 1.00 67.44 612 LYS A O 1
ATOM 4866 N N . SER A 1 613 ? -16.230 47.730 51.025 1.00 59.81 613 SER A N 1
ATOM 4867 C CA . SER A 1 613 ? -17.298 48.728 50.838 1.00 59.81 613 SER A CA 1
ATOM 4868 C C . SER A 1 613 ? -18.604 48.366 51.557 1.00 59.81 613 SER A C 1
ATOM 4870 O O . SER A 1 613 ? -19.352 49.262 51.933 1.00 59.81 613 SER A O 1
ATOM 4872 N N . HIS A 1 614 ? -18.851 47.079 51.825 1.00 57.19 614 HIS A N 1
ATOM 4873 C CA . HIS A 1 614 ? -19.981 46.593 52.633 1.00 57.19 614 HIS A CA 1
ATOM 4874 C C . HIS A 1 614 ? -19.735 46.614 54.154 1.00 57.19 614 HIS A C 1
ATOM 4876 O O . HIS A 1 614 ? -20.521 46.041 54.911 1.00 57.19 614 HIS A O 1
ATOM 4882 N N . GLN A 1 615 ? -18.688 47.290 54.640 1.00 50.16 615 GLN A N 1
ATOM 4883 C CA . GLN A 1 615 ? -18.534 47.551 56.071 1.00 50.16 615 GLN A CA 1
ATOM 4884 C C . GLN A 1 615 ? -19.483 48.685 56.499 1.00 50.16 615 GLN A C 1
ATOM 4886 O O . GLN A 1 615 ? -19.097 49.849 56.570 1.00 50.16 615 GLN A O 1
ATOM 4891 N N . VAL A 1 616 ? -20.749 48.319 56.730 1.00 51.19 616 VAL A N 1
ATOM 4892 C CA . VAL A 1 616 ? -21.850 49.231 57.083 1.00 51.19 616 VAL A CA 1
ATOM 4893 C C . VAL A 1 616 ? -21.523 50.049 58.337 1.00 51.19 616 VAL A C 1
ATOM 4895 O O . VAL A 1 616 ? -21.016 49.523 59.329 1.00 51.19 616 VAL A O 1
ATOM 4898 N N . ASP A 1 617 ? -21.850 51.341 58.282 1.00 55.53 617 ASP A N 1
ATOM 4899 C CA . ASP A 1 617 ? -21.741 52.281 59.397 1.00 55.53 617 ASP A CA 1
ATOM 4900 C C . ASP A 1 617 ? -22.552 51.777 60.615 1.00 55.53 617 ASP A C 1
ATOM 4902 O O . ASP A 1 617 ? -23.754 51.516 60.477 1.00 55.53 617 ASP A O 1
ATOM 4906 N N . PRO A 1 618 ? -21.950 51.645 61.816 1.00 57.06 618 PRO A N 1
ATOM 4907 C CA . PRO A 1 618 ? -22.642 51.141 63.007 1.00 57.06 618 PRO A CA 1
ATOM 4908 C C . PRO A 1 618 ? -23.811 52.027 63.481 1.00 57.06 618 PRO A C 1
ATOM 4910 O O . PRO A 1 618 ? -24.564 51.616 64.363 1.00 57.06 618 PRO A O 1
ATOM 4913 N N . SER A 1 619 ? -23.998 53.216 62.902 1.00 57.94 619 SER A N 1
ATOM 4914 C CA . SER A 1 619 ? -25.014 54.200 63.294 1.00 57.94 619 SER A CA 1
ATOM 4915 C C . SER A 1 619 ? -26.462 53.866 62.888 1.00 57.94 619 SER A C 1
ATOM 4917 O O . SER A 1 619 ? -27.348 54.662 63.187 1.00 57.94 619 SER A O 1
ATOM 4919 N N . GLN A 1 620 ? -26.737 52.740 62.208 1.00 55.91 620 GLN A N 1
ATOM 4920 C CA . GLN A 1 620 ? -28.097 52.396 61.735 1.00 55.91 620 GLN A CA 1
ATOM 4921 C C . GLN A 1 620 ? -28.850 51.312 62.535 1.00 55.91 620 GLN A C 1
ATOM 4923 O O . GLN A 1 620 ? -30.017 51.061 62.246 1.00 55.91 620 GLN A O 1
ATOM 4928 N N . MET A 1 621 ? -28.260 50.695 63.567 1.00 49.62 621 MET A N 1
ATOM 4929 C CA . MET A 1 621 ? -28.951 49.685 64.399 1.00 49.62 621 MET A CA 1
ATOM 4930 C C . MET A 1 621 ? -29.647 50.282 65.639 1.00 49.62 621 MET A C 1
ATOM 4932 O O . MET A 1 621 ? -29.406 49.850 66.765 1.00 49.62 621 MET A O 1
ATOM 4936 N N . THR A 1 622 ? -30.520 51.275 65.438 1.00 53.75 622 THR A N 1
ATOM 4937 C CA . THR A 1 622 ? -31.354 51.879 66.503 1.00 53.75 622 THR A CA 1
ATOM 4938 C C . THR A 1 622 ? -32.754 52.289 66.023 1.00 53.75 622 THR A C 1
ATOM 4940 O O . THR A 1 622 ? -33.171 53.434 66.193 1.00 53.75 622 THR A O 1
ATOM 4943 N N . LEU A 1 623 ? -33.517 51.344 65.463 1.00 47.50 623 LEU A N 1
ATOM 4944 C CA . LEU A 1 623 ? -34.989 51.376 65.433 1.00 47.50 623 LEU A CA 1
ATOM 4945 C C . LEU A 1 623 ? -35.548 49.982 65.093 1.00 47.50 623 LEU A C 1
ATOM 4947 O O . LEU A 1 623 ? -34.933 49.275 64.297 1.00 47.50 623 LEU A O 1
ATOM 4951 N N . TRP A 1 624 ? -36.731 49.682 65.652 1.00 43.31 624 TRP A N 1
ATOM 4952 C CA . TRP A 1 624 ? -37.418 48.375 65.724 1.00 43.31 624 TRP A CA 1
ATOM 4953 C C . TRP A 1 624 ? -36.856 47.410 66.778 1.00 43.31 624 TRP A C 1
ATOM 4955 O O . TRP A 1 624 ? -35.783 46.815 66.555 1.00 43.31 624 TRP A O 1
#

pLDDT: mean 71.48, std 25.31, range [25.95, 98.0]

Foldseek 3Di:
DVPVVVVCVVVVPDDDPDPDDDDDDDPVVVVVVVVVVVPPDDPDDDDDDDDDPDDPPPDDPPPPPPPPFDDLVVLVVVLVVVLVVDDPVVSVVDDSVVSSVVCRVVVRVVVSVVVVVVVVVVVVVVVVVVVVVVVVVVVVVVVVVVVVVVVVVVVVVVVVVVVVVVVVVVVVVVVVVVVVVVVVVVVVVVVVVVVVVVVVVVVVVVVVVVVVVVVVVVVVVVVVVVVVPPPDPDPVVVVVVVVVVVVVVVVVVVVVVVVVVVVVVVVVVVVVVVVVVVVVVVVVVVVVVVVVVVVVVVVVVVVVVVVVVVVVVVVVVVVVVVVVVVVVVVVVVVVVVVVVVVVVVVVVVVVVVVVVVVVVVVVVVVVVVVVVVVVVVVVVVVVVVVVVVVVVVVVVVVVVVVVVVVVVVVVVVVVVVVVVVVVVVVVVVVVVVVVVVVVVVVVVVPDDDDDDDDDDDDDDDDDDDDDDDDDDDDDDDDDDDDDDDDDDDDDDDDDDDDDDDDDDDDDDDDDDDDDDDDDDDDDDDDDDDDDDDDDDDDDDDDDDDDDDDDDDDDDDDDDDDDDDDDDDDDDDPPDDPPDDDDPDDPVRVVVVVVVVVVVVVVVVVVVVVVVVVPPDDPVPPPDD

Secondary structure (DSSP, 8-state):
--HHHHHHHHTT--------------THHHHHHHHHTSSSS-------PPPP------S---------PPPHHHHHHHHHHHHTTS-HHHHTTS-HHHHHHHHHHHHHHHHHHHHHHHHHHHHHHHHHHHHHHHHHHHHHHHHHHHHHHHHHHHHHHHHHHHHHHHHHHHHHHHHHHHHHHHHHHHHHHHHHHHHHHHHHHHHHHHHHHHHHHHHHHHHHHHHHHHHGGGS-HHHHHHHHHHHHHHHHHHHHHHHHHHHHHHHHHHHHHHHHHHHHHHHHHHHHHHHHHHHHHHHHHHHHHHHHHHHHHHHHHHHHHHHHHHHHHHHHHHHHHHHHHHHHHHHHHHHHHHHHHHHHHHHHHHHHHHHHHHHHHHHHHHHHHHHHHHHHHHHHHHHHHHHHHHHHHHHHHHHHHHHHHHHHHHHHHHHHHHHHHHHHHHHHHHHHTTS---------------------------------------------------------------------------PPPPPPPPPPPPPP---------------------------------S----S-TT--PPPPPHHHHHHHHHHHHHHHHHHHHHHHHHHHHT---GGG----

Radius of gyration: 83.45 Å; chains: 1; bounding box: 158×86×284 Å

Sequence (624 aa):
MSIFKKMGRALGFSGEDDEMESQPYTAENITNACVRERESQGEHAESAAPAEPSHNTEVLRSEESGEIQLPDTMLEVMVEMLNRSLPEYVVAALDKDAEKKYLFEQLDEPFKKFVADVNARSREWVVRKWENKHKALTKEVEEARVKVKELEEQRNAMQSAQLSAERQKRAVTDKVHELEARIATLEAEREQFDLENKSLVNKLKVSTVHQEEVDAAYAEVAQLREELKKQTGNSAEAEQLRNDLQQAQVDLAEAREKEQEATVQLEKAREELARQEEKMAQLVKQIETLEADLAEAREKEQEAKAQLETVRKELARQDEMIAQQTKQIEVLEADLTEARNGLKVVDEVEAKLKQFEQVKASKDDRIAQLSKTVQELGEANARLQTRLGEMAQRNERLESRAQEAATRQSELDTLKADLESANALVAALRNQRQELLSQMEALQAAKLLEEKPVPTVDVPPVVEKPEPTVISFDTPQSDEPEVEPVPAVEPVSEQPAESVPESLLETAPQSDTPVQPEQPEAPRQESEPEPEEEPAQPVEKPKPARKSRRKPKAPEKVEVDSVDDDFPGLDSFGDNWLIPTRPDTPEMIAKRKEEEKKRREAEEQAAMEQKKSHQVDPSQMTLW